Protein 5IU2 (pdb70)

CATH classification: 3.30.200.20 (+1 more: 1.10.510.10)

InterPro domains:
  IPR000719 Protein kinase domain [PF00069] (145-386)
  IPR000719 Protein kinase domain [PS50011] (138-388)
  IPR000719 Protein kinase domain [SM00220] (138-388)
  IPR008271 Serine/threonine-protein kinase, active site [PS00108] (249-261)
  IPR011009 Protein kinase-like domain superfamily [SSF56112] (141-399)
  IPR017424 Mitogen-activated protein (MAP) kinase kinase kinase 8 [PIRSF038171] (1-467)
  IPR050538 Mitogen-activated protein kinase kinase kinase [PTHR48016] (106-413)

B-factor: mean 29.06, std 11.82, range [3.0, 98.4]

GO terms:
  GO:0004709 MAP kinase kinase kinase activity (F, IDA)
  GO:0005737 cytoplasm (C, IDA)
  GO:0050729 positive regulation of inflammatory response (P, IDA)
  GO:0000165 MAPK cascade (P, IDA)
  GO:0004674 protein serine/threonine kinase activity (F, TAS)
  GO:0005829 cytosol (C, TAS)
  GO:0006468 protein phosphorylation (P, TAS)
  GO:0004709 MAP kinase kinase kinase activity (F, TAS)
  GO:0031295 T cell costimulation (P, TAS)
  GO:0005515 protein binding (F, IPI)
  GO:0005829 cytosol (C, IDA)
  GO:0005737 cytoplasm (C, EXP)

Radius of gyration: 26.66 Å; Cα contacts (8 Å, |Δi|>4): 1290; chains: 2; bounding box: 61×69×61 Å

Secondary structure (DSSP, 8-state):
--SEEE--HHHHHHHHHHHT---SS---EEEEESS--S--BTTB--HHHHEEEEE-----------PPBT--SEEEEEEETTT--EEEEEEEETTT--THHHHHHHH---TTBPPEEEEEEETTEEEEEE---TT-BHHHHHHHH-SPPHHHHHHHHHHHHHHHHHHHHTTEE-----GGGEEE-SS-EEE---TT-EE-SSSSB--SS--B-GGG--HHHHHTS-B-THHHHHHHHHHHHHHHHSS-TTTTTS---SS--HHHHHHHH-S-TTSS-SSS-HHHHHHHHHHT-SSGGGSPPHHHHHT-TTT-/--SEEE--HHHHHHHHHHHT----SS---EEEEESS--S--BTTB--HHHHEEEEE-----------PPBT--SEEEEEEETTT--EEEEEEEETTT--THHHHHHHH---TTBPPEEEEEEETTEEEEEE---TT-BHHHHHHHH-SPPHHHHHHHHHHHHHHHHHHHHTTEE-----GGGEEE-SS-EEE---TT-EE-SSSSB--SS--B-GGG--HHHHHTS-B-THHHHHHHHHHHHHHHHSS-TTTTTS---SS--HHHHHHHH-S-TTSS-SSS-HHHHHHHHHHT-SSGGGSPPHHHHHTSTT--

Nearest PDB structures (foldseek):
  5iu2-assembly2_B  TM=1.003E+00  e=4.255E-67  Homo sapiens
  5iu2-assembly1_A  TM=1.003E+00  e=1.044E-65  Homo sapiens
  4y85-assembly1_A  TM=9.282E-01  e=1.048E-53  Homo sapiens
  4y85-assembly2_B  TM=9.295E-01  e=1.669E-53  Homo sapiens
  4y85-assembly3_C  TM=9.315E-01  e=2.425E-52  Homo sapiens

Foldseek 3Di:
DQAEDEDALVQQLVVLAVLLVDAPDAWGKDWYFPAPQADDDPNGRCCVVFKDKAFDDDDADDVQDFDWPPDDFGWIWIAGNPVRDIWIKGKHFSNRGHSQQCVCQRPQDDPQAKHFGIWMGTHGIIITTIHDAPAAFQLNVCRPVNADDLVRLLQQLLSVLVVLLSCVVQQKAQQEDARNQWGHHPRGIHGHDSRVMDHDPDPWDQDPDQTYGLLLFALVSLVSPTDGNLRVLSSSLQNSLCRRHVHGQPCPVQPDDPDDDSNVCNNVDPPSLVSHDPPDDPQSSVLSNLSRDNDSVSRDHSVVSSVGPSSD/DQAEDEDALVQQLVVLAVLLVDDAPDAWGKDWYFPADQADDDPPGRCCVVFKDKAFDDDDQDPLQDFDWPPDDFGWIWIAGNPVRDIWIKGKHFSNRGHSQQCVCQRPQDDPQAKHWGIWMGTRGIIITTIHDAPAAFQLNVCRPVNADDLVRLLQQLLSVLVVLLSCVVQQKAQQEDARNQWGHHPRGIHGHDSRVMDHDPDPWDQDPDQTYGLLLFALVSLVSPTDGSLRVLSSSLQNSLCRRHVHGQPCPVQPDDPDDDSNVCNNVDPPSLVSRDPPDDPQSSVLSCLSRDRPSVSRDGSVVSSVGPSSD

Sequence (625 aa):
LSSVRYGTVEDLLAFANHISNFYGQRPQESGILLNMVITPQNGRYQIDSDVLLIPWKLTYRNGSDFIPRGAFGKVYLAQDIKTKKRMACKLIPVDQFKPSDVEIQACFRHENIAELYGAVLWGETVHLFMEAGEGGSVLEKLESCGPMREFEIIWVTKHVLKGLDFLHSKKVIHHDIKPSNIVFMSTKAVLVDFGLSVQMTEDVYFPKDLRGTEIYMSPEVILCRGHSTKADIYSLGATLIHMQTGTPPWVKRYPRSAYPSYLYIIHKQAPPLEDIADDCSPGMRELIEASLERNPNHRPRAADLLKHEALNLSSVRYGTVEDLLAFANHISNHFYGQRPQESGILLNMVITPQNGRYQIDSDVLLIPWKLTYRNGSDFIPRGAFGKVYLAQDIKTKKRMACKLIPVDQFKPSDVEIQACFRHENIAELYGAVLWGETVHLFMEAGEGGSVLEKLESCGPMREFEIIWVTKHVLKGLDFLHSKKVIHHDIKPSNIVFMSTKAVLVDFGLSVQMTEDVYFPKDLRGTEIYMSPEVILCRGHSTKADIYSLGATLIHMQTTGTPPWVKRYPRSAYPSYLYIIHKQAPPLEDIADDCSPGMRELIEASLERNPNHRPRAADLLKHEALN

Solvent-accessible surface area: 26805 Å² total; per-residue (Å²): 117,98,50,8,46,119,5,80,52,73,63,1,42,66,18,1,46,129,24,61,158,140,44,10,70,65,35,65,9,9,1,24,0,28,40,139,10,5,41,70,86,153,78,109,30,46,0,60,70,27,3,82,10,80,72,82,175,43,107,109,170,75,46,8,34,25,158,33,43,58,57,64,44,44,72,43,24,0,22,0,73,69,93,132,86,148,0,17,1,29,20,1,37,40,75,93,4,42,31,67,13,1,70,8,3,6,62,28,100,45,124,4,1,1,44,2,17,0,1,0,25,24,33,28,38,0,2,2,0,20,29,25,10,152,46,19,5,0,5,60,67,4,11,85,91,23,81,10,169,51,136,40,2,33,98,0,0,81,20,1,1,90,0,0,52,35,0,32,82,94,63,0,0,0,25,6,2,23,0,22,9,0,18,25,32,87,110,50,1,1,0,29,44,6,22,22,7,38,94,23,146,112,139,65,53,123,22,116,58,9,28,0,5,30,0,12,7,1,6,17,11,0,74,34,98,14,9,26,22,36,6,2,0,0,14,3,0,0,0,2,0,0,0,21,33,8,20,4,2,0,12,155,80,69,107,109,71,35,24,68,32,9,15,81,20,0,50,64,72,6,31,0,77,109,22,10,21,104,107,26,44,116,24,0,87,106,2,0,71,28,2,0,70,103,61,32,122,135,5,30,144,2,47,59,4,47,86,37,87,19,4,130,118,98,51,8,45,121,6,82,53,74,65,1,34,63,18,1,84,131,22,66,105,92,92,30,10,70,64,34,64,9,9,1,26,0,28,39,138,16,4,39,68,87,153,78,106,31,47,0,60,68,26,3,81,10,80,93,86,90,43,106,111,172,76,38,7,29,26,91,42,43,52,57,62,45,45,74,44,24,0,22,0,76,70,93,132,86,145,0,18,0,28,20,1,36,15,85,93,4,42,21,66,13,1,71,8,10,12,62,26,82,56,126,4,8,2,72,2,17,0,1,0,25,23,33,27,37,0,2,2,0,22,33,25,10,154,47,19,5,0,4,62,68,5,11,82,92,22,81,10,171,52,135,39,3,32,96,0,0,76,21,1,0,89,0,0,53,35,0,31,84,96,63,0,0,0,26,5,2,22,1,22,8,0,17,25,31,88,110,50,1,1,0,30,47,6,22,11,7,39,91,21,143,115,140,66,50,122,23,107,74,8,55,1,5,32,0,12,8,1,4,20,11,0,87,40,80,14,10,28,23,43,5,2,1,0,14,2,0,0,0,2,0,0,0,20,34,6,22,3,0,0,17,147,77,70,107,120,70,37,25,68,33,8,15,79,20,0,53,67,70,11,31,0,79,113,22,8,22,106,106,25,44,119,27,0,85,42,3,0,72,28,2,0,67,85,61,35,121,126,3,31,144,2,31,50,4,55,172,50,88,14,10,112

Organism: Homo sapiens (NCBI:txid9606)

Structure (mmCIF, N/CA/C/O backbone):
data_5IU2
#
_entry.id   5IU2
#
_cell.length_a   65.480
_cell.length_b   87.430
_cell.length_c   125.120
_cell.angle_alpha   90.00
_cell.angle_beta   90.00
_cell.angle_gamma   90.00
#
_symmetry.space_group_name_H-M   'P 2 21 21'
#
loop_
_entity.id
_entity.type
_entity.pdbx_description
1 polymer 'Mitogen-activated protein kinase kinase kinase 8'
2 non-polymer N-[2-(morpholin-4-yl)ethyl]-6-(8-phenyl-1H-imidazo[4,5-c][1,7]naphthyridin-1-yl)-1,3-benzothiazol-2-amine
3 water water
#
loop_
_atom_site.group_PDB
_atom_site.id
_atom_site.type_symbol
_atom_site.label_atom_id
_atom_site.label_alt_id
_atom_site.label_comp_id
_atom_site.label_asym_id
_atom_site.label_entity_id
_atom_site.label_seq_id
_atom_site.pdbx_PDB_ins_code
_atom_site.Cartn_x
_atom_site.Cartn_y
_atom_site.Cartn_z
_atom_site.occupancy
_atom_site.B_iso_or_equiv
_atom_site.auth_seq_id
_atom_site.auth_comp_id
_atom_site.auth_asym_id
_atom_site.auth_atom_id
_atom_site.pdbx_PDB_model_num
ATOM 1 N N . LEU A 1 10 ? -6.566 3.724 -31.049 1.00 52.28 73 LEU A N 1
ATOM 2 C CA . LEU A 1 10 ? -7.790 3.702 -31.845 1.00 52.66 73 LEU A CA 1
ATOM 3 C C . LEU A 1 10 ? -8.403 2.300 -31.909 1.00 56.59 73 LEU A C 1
ATOM 4 O O . LEU A 1 10 ? -9.624 2.161 -31.807 1.00 55.89 73 LEU A O 1
ATOM 6 N N . SER A 1 11 ? -7.549 1.266 -32.081 1.00 53.35 74 SER A N 1
ATOM 7 C CA . SER A 1 11 ? -7.937 -0.150 -32.150 1.00 52.67 74 SER A CA 1
ATOM 8 C C . SER A 1 11 ? -7.399 -0.951 -30.947 1.00 54.25 74 SER A C 1
ATOM 9 O O . SER A 1 11 ? -7.846 -2.076 -30.710 1.00 53.47 74 SER A O 1
ATOM 12 N N . SER A 1 12 ? -6.447 -0.361 -30.193 1.00 49.20 75 SER A N 1
ATOM 13 C CA . SER A 1 12 ? -5.821 -0.946 -29.001 1.00 47.77 75 SER A CA 1
ATOM 14 C C . SER A 1 12 ? -5.402 0.154 -28.020 1.00 49.28 75 SER A C 1
ATOM 15 O O . SER A 1 12 ? -5.289 1.315 -28.420 1.00 49.27 75 SER A O 1
ATOM 18 N N . VAL A 1 13 ? -5.173 -0.206 -26.740 1.00 43.38 76 VAL A N 1
ATOM 19 C CA . VAL A 1 13 ? -4.730 0.753 -25.725 1.00 41.92 76 VAL A CA 1
ATOM 20 C C . VAL A 1 13 ? -3.221 0.903 -25.849 1.00 45.18 76 VAL A C 1
ATOM 21 O O . VAL A 1 13 ? -2.501 -0.092 -25.974 1.00 45.52 76 VAL A O 1
ATOM 25 N N . ARG A 1 14 ? -2.757 2.151 -25.852 1.00 40.99 77 ARG A N 1
ATOM 26 C CA . ARG A 1 14 ? -1.346 2.493 -25.970 1.00 41.10 77 ARG A CA 1
ATOM 27 C C . ARG A 1 14 ? -0.998 3.632 -25.022 1.00 43.53 77 ARG A C 1
ATOM 28 O O . ARG A 1 14 ? -1.889 4.359 -24.576 1.00 42.33 77 ARG A O 1
ATOM 30 N N . TYR A 1 15 ? 0.301 3.792 -24.720 1.00 39.83 78 TYR A N 1
ATOM 31 C CA . TYR A 1 15 ? 0.780 4.906 -23.912 1.00 39.17 78 TYR A CA 1
ATOM 32 C C . TYR A 1 15 ? 0.831 6.125 -24.839 1.00 43.60 78 TYR A C 1
ATOM 33 O O . TYR A 1 15 ? 1.245 6.009 -25.997 1.00 44.11 78 TYR A O 1
ATOM 42 N N . GLY A 1 16 ? 0.417 7.274 -24.322 1.00 39.67 79 GLY A N 1
ATOM 43 C CA . GLY A 1 16 ? 0.415 8.508 -25.090 1.00 40.18 79 GLY A CA 1
ATOM 44 C C . GLY A 1 16 ? 0.551 9.771 -24.273 1.00 43.92 79 GLY A C 1
ATOM 45 O O . GLY A 1 16 ? 0.695 9.727 -23.047 1.00 43.18 79 GLY A O 1
ATOM 46 N N . THR A 1 17 ? 0.495 10.907 -24.975 1.00 40.78 80 THR A N 1
ATOM 47 C CA . THR A 1 17 ? 0.603 12.261 -24.432 1.00 40.62 80 THR A CA 1
ATOM 48 C C . THR A 1 17 ? -0.795 12.832 -24.180 1.00 44.09 80 THR A C 1
ATOM 49 O O . THR A 1 17 ? -1.793 12.203 -24.551 1.00 43.96 80 THR A O 1
ATOM 53 N N . VAL A 1 18 ? -0.866 14.037 -23.575 1.00 39.95 81 VAL A N 1
ATOM 54 C CA . VAL A 1 18 ? -2.117 14.768 -23.319 1.00 38.91 81 VAL A CA 1
ATOM 55 C C . VAL A 1 18 ? -2.799 15.055 -24.684 1.00 42.66 81 VAL A C 1
ATOM 56 O O . VAL A 1 18 ? -4.025 14.988 -24.781 1.00 41.73 81 VAL A O 1
ATOM 60 N N . GLU A 1 19 ? -1.984 15.306 -25.739 1.00 39.63 82 GLU A N 1
ATOM 61 C CA . GLU A 1 19 ? -2.425 15.542 -27.118 1.00 39.85 82 GLU A CA 1
ATOM 62 C C . GLU A 1 19 ? -3.116 14.295 -27.698 1.00 42.90 82 GLU A C 1
ATOM 63 O O . GLU A 1 19 ? -4.170 14.423 -28.323 1.00 41.37 82 GLU A O 1
ATOM 65 N N . ASP A 1 20 ? -2.529 13.094 -27.463 1.00 40.28 83 ASP A N 1
ATOM 66 C CA . ASP A 1 20 ? -3.052 11.793 -27.904 1.00 40.35 83 ASP A CA 1
ATOM 67 C C . ASP A 1 20 ? -4.366 11.468 -27.188 1.00 44.38 83 ASP A C 1
ATOM 68 O O . ASP A 1 20 ? -5.289 10.923 -27.799 1.00 44.43 83 ASP A O 1
ATOM 73 N N . LEU A 1 21 ? -4.428 11.803 -25.884 1.00 40.25 84 LEU A N 1
ATOM 74 C CA . LEU A 1 21 ? -5.567 11.609 -24.989 1.00 38.90 84 LEU A CA 1
ATOM 75 C C . LEU A 1 21 ? -6.757 12.451 -25.458 1.00 41.57 84 LEU A C 1
ATOM 76 O O . LEU A 1 21 ? -7.859 11.915 -25.602 1.00 40.92 84 LEU A O 1
ATOM 81 N N . LEU A 1 22 ? -6.523 13.755 -25.724 1.00 37.73 85 LEU A N 1
ATOM 82 C CA . LEU A 1 22 ? -7.548 14.705 -26.174 1.00 37.27 85 LEU A CA 1
ATOM 83 C C . LEU A 1 22 ? -8.085 14.402 -27.572 1.00 40.57 85 LEU A C 1
ATOM 84 O O . LEU A 1 22 ? -9.266 14.636 -27.829 1.00 39.63 85 LEU A O 1
ATOM 89 N N . ALA A 1 23 ? -7.229 13.859 -28.461 1.00 37.87 86 ALA A N 1
ATOM 90 C CA . ALA A 1 23 ? -7.598 13.479 -29.830 1.00 38.41 86 ALA A CA 1
ATOM 91 C C . ALA A 1 23 ? -8.543 12.275 -29.812 1.00 41.04 86 ALA A C 1
ATOM 92 O O . ALA A 1 23 ? -9.444 12.201 -30.651 1.00 40.90 86 ALA A O 1
ATOM 94 N N . PHE A 1 24 ? -8.346 11.352 -28.836 1.00 36.00 87 PHE A N 1
ATOM 95 C CA . PHE A 1 24 ? -9.177 10.168 -28.632 1.00 34.87 87 PHE A CA 1
ATOM 96 C C . PHE A 1 24 ? -10.551 10.587 -28.100 1.00 38.39 87 PHE A C 1
ATOM 97 O O . PHE A 1 24 ? -11.561 10.131 -28.631 1.00 38.04 87 PHE A O 1
ATOM 105 N N . ALA A 1 25 ? -10.587 11.483 -27.086 1.00 35.18 88 ALA A N 1
ATOM 106 C CA . ALA A 1 25 ? -11.822 12.008 -26.487 1.00 35.13 88 ALA A CA 1
ATOM 107 C C . ALA A 1 25 ? -12.734 12.673 -27.523 1.00 42.11 88 ALA A C 1
ATOM 108 O O . ALA A 1 25 ? -13.951 12.484 -27.472 1.00 41.80 88 ALA A O 1
ATOM 110 N N . ASN A 1 26 ? -12.135 13.422 -28.474 1.00 41.33 89 ASN A N 1
ATOM 111 C CA . ASN A 1 26 ? -12.838 14.107 -29.560 1.00 42.86 89 ASN A CA 1
ATOM 112 C C . ASN A 1 26 ? -13.412 13.115 -30.579 1.00 48.90 89 ASN A C 1
ATOM 113 O O . ASN A 1 26 ? -14.520 13.331 -31.072 1.00 48.41 89 ASN A O 1
ATOM 115 N N . HIS A 1 27 ? -12.669 12.029 -30.879 1.00 47.29 90 HIS A N 1
ATOM 116 C CA . HIS A 1 27 ? -13.086 10.977 -31.813 1.00 48.52 90 HIS A CA 1
ATOM 117 C C . HIS A 1 27 ? -14.306 10.203 -31.290 1.00 53.50 90 HIS A C 1
ATOM 118 O O . HIS A 1 27 ? -15.192 9.869 -32.080 1.00 53.54 90 HIS A O 1
ATOM 125 N N . ILE A 1 28 ? -14.339 9.915 -29.968 1.00 50.38 91 ILE A N 1
ATOM 126 C CA . ILE A 1 28 ? -15.424 9.189 -29.290 1.00 50.14 91 ILE A CA 1
ATOM 127 C C . ILE A 1 28 ? -16.741 9.981 -29.355 1.00 55.01 91 ILE A C 1
ATOM 128 O O . ILE A 1 28 ? -17.801 9.389 -29.573 1.00 54.66 91 ILE A O 1
ATOM 133 N N . SER A 1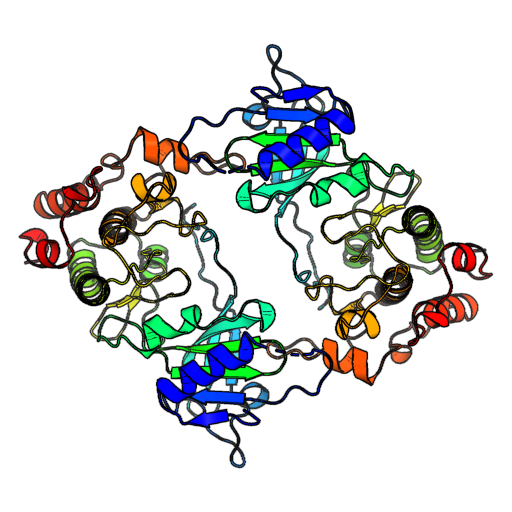 29 ? -16.661 11.317 -29.222 1.00 52.46 92 SER A N 1
ATOM 134 C CA . SER A 1 29 ? -17.817 12.214 -29.299 1.00 53.00 92 SER A CA 1
ATOM 135 C C . SER A 1 29 ? -18.326 12.404 -30.752 1.00 58.80 92 SER A C 1
ATOM 136 O O . SER A 1 29 ? -19.389 12.996 -30.955 1.00 58.99 92 SER A O 1
ATOM 139 N N . ASN A 1 30 ? -17.572 11.887 -31.751 1.00 55.93 93 ASN A N 1
ATOM 140 C CA . ASN A 1 30 ? -17.898 11.955 -33.179 1.00 76.02 93 ASN A CA 1
ATOM 141 C C . ASN A 1 30 ? -18.150 10.557 -33.759 1.00 77.16 93 ASN A C 1
ATOM 142 O O . ASN A 1 30 ? -18.934 9.779 -33.221 1.00 27.14 93 ASN A O 1
ATOM 147 N N . PHE A 1 35 ? -21.770 2.688 -32.130 1.00 42.55 98 PHE A N 1
ATOM 148 C CA . PHE A 1 35 ? -22.187 1.427 -32.744 1.00 42.70 98 PHE A CA 1
ATOM 149 C C . PHE A 1 35 ? -22.095 0.260 -31.756 1.00 45.43 98 PHE A C 1
ATOM 150 O O . PHE A 1 35 ? -21.010 -0.277 -31.514 1.00 44.81 98 PHE A O 1
ATOM 152 N N . TYR A 1 36 ? -23.246 -0.105 -31.165 1.00 41.32 99 TYR A N 1
ATOM 153 C CA . TYR A 1 36 ? -23.379 -1.195 -30.188 1.00 40.12 99 TYR A CA 1
ATOM 154 C C . TYR A 1 36 ? -23.654 -2.504 -30.930 1.00 44.38 99 TYR A C 1
ATOM 155 O O . TYR A 1 36 ? -24.209 -2.481 -32.034 1.00 44.78 99 TYR A O 1
ATOM 164 N N . GLY A 1 37 ? -23.280 -3.623 -30.318 1.00 40.33 100 GLY A N 1
ATOM 165 C CA . GLY A 1 37 ? -23.473 -4.947 -30.901 1.00 40.91 100 GLY A CA 1
ATOM 166 C C . GLY A 1 37 ? -22.231 -5.526 -31.548 1.00 45.95 100 GLY A C 1
ATOM 167 O O . GLY A 1 37 ? -22.291 -6.602 -32.148 1.00 46.01 100 GLY A O 1
ATOM 168 N N . GLN A 1 38 ? -21.098 -4.803 -31.434 1.00 43.28 101 GLN A N 1
ATOM 169 C CA . GLN A 1 38 ? -19.784 -5.205 -31.951 1.00 43.72 101 GLN A CA 1
ATOM 170 C C . GLN A 1 38 ? -18.920 -5.730 -30.798 1.00 47.05 101 GLN A C 1
ATOM 171 O O . GLN A 1 38 ? -19.066 -5.243 -29.674 1.00 46.64 101 GLN A O 1
ATOM 173 N N . ARG A 1 39 ? -18.037 -6.726 -31.070 1.00 42.78 102 ARG A N 1
ATOM 174 C CA . ARG A 1 39 ? -17.143 -7.353 -30.083 1.00 41.63 102 ARG A CA 1
ATOM 175 C C . ARG A 1 39 ? -16.393 -6.314 -29.237 1.00 43.50 102 ARG A C 1
ATOM 176 O O . ARG A 1 39 ? -15.793 -5.396 -29.803 1.00 42.89 102 ARG A O 1
ATOM 178 N N . PRO A 1 40 ? -16.473 -6.389 -27.889 1.00 38.28 103 PRO A N 1
ATOM 179 C CA . PRO A 1 40 ? -15.830 -5.356 -27.066 1.00 37.22 103 PRO A CA 1
ATOM 180 C C . PRO A 1 40 ? -14.311 -5.449 -27.039 1.00 39.86 103 PRO A C 1
ATOM 181 O O . PRO A 1 40 ? -13.731 -6.346 -26.427 1.00 39.19 103 PRO A O 1
ATOM 185 N N . GLN A 1 41 ? -13.676 -4.518 -27.743 1.00 36.57 104 GLN A N 1
ATOM 186 C CA . GLN A 1 41 ? -12.224 -4.413 -27.841 1.00 36.19 104 GLN A CA 1
ATOM 187 C C . GLN A 1 41 ? -11.760 -3.172 -27.097 1.00 37.82 104 GLN A C 1
ATOM 188 O O . GLN A 1 41 ? -12.488 -2.175 -27.030 1.00 37.33 104 GLN A O 1
ATOM 190 N N . GLU A 1 42 ? -10.554 -3.238 -26.529 1.00 32.84 105 GLU A N 1
ATOM 191 C CA . GLU A 1 42 ? -9.971 -2.114 -25.812 1.00 31.77 105 GLU A CA 1
ATOM 192 C C . GLU A 1 42 ? -9.376 -1.099 -26.795 1.00 35.41 105 GLU A C 1
ATOM 193 O O . GLU A 1 42 ? -8.940 -1.482 -27.883 1.00 35.39 105 GLU A O 1
ATOM 199 N N . SER A 1 43 ? -9.424 0.194 -26.423 1.00 31.35 106 SER A N 1
ATOM 200 C CA . SER A 1 43 ? -8.894 1.348 -27.166 1.00 31.23 106 SER A CA 1
ATOM 201 C C . SER A 1 43 ? -8.784 2.533 -26.207 1.00 33.43 106 SER A C 1
ATOM 202 O O . SER A 1 43 ? -9.612 2.671 -25.310 1.00 31.25 106 SER A O 1
ATOM 205 N N . GLY A 1 44 ? -7.754 3.355 -26.384 1.00 30.78 107 GLY A N 1
ATOM 206 C CA . GLY A 1 44 ? -7.532 4.516 -25.530 1.00 29.98 107 GLY A CA 1
ATOM 207 C C . GLY A 1 44 ? -6.085 4.885 -25.302 1.00 33.32 107 GLY A C 1
ATOM 208 O O . GLY A 1 44 ? -5.178 4.242 -25.836 1.00 32.94 107 GLY A O 1
ATOM 209 N N . ILE A 1 45 ? -5.871 5.939 -24.500 1.00 29.82 108 ILE A N 1
ATOM 210 C CA . ILE A 1 45 ? -4.547 6.473 -24.182 1.00 29.81 108 ILE A CA 1
ATOM 211 C C . ILE A 1 45 ? -4.298 6.490 -22.673 1.00 33.64 108 ILE A C 1
ATOM 212 O O . ILE A 1 45 ? -5.158 6.937 -21.908 1.00 32.59 108 ILE A O 1
ATOM 217 N N . LEU A 1 46 ? -3.111 6.012 -22.258 1.00 30.08 109 LEU A N 1
ATOM 218 C CA . LEU A 1 46 ? -2.685 6.028 -20.865 1.00 29.34 109 LEU A CA 1
ATOM 219 C C . LEU A 1 46 ? -1.574 7.062 -20.702 1.00 33.77 109 LEU A C 1
ATOM 220 O O . LEU A 1 46 ? -0.561 6.993 -21.402 1.00 34.89 109 LEU A O 1
ATOM 225 N N . LEU A 1 47 ? -1.788 8.052 -19.821 1.00 28.70 110 LEU A N 1
ATOM 226 C CA . LEU A 1 47 ? -0.811 9.107 -19.524 1.00 28.09 110 LEU A CA 1
ATOM 227 C C . LEU A 1 47 ? 0.255 8.573 -18.561 1.00 32.42 110 LEU A C 1
ATOM 228 O O . LEU A 1 47 ? 1.384 9.066 -18.557 1.00 32.48 110 LEU A O 1
ATOM 233 N N . ASN A 1 48 ? -0.119 7.568 -17.739 1.00 28.77 111 ASN A N 1
ATOM 234 C CA . ASN A 1 48 ? 0.730 6.901 -16.753 1.00 28.52 111 ASN A CA 1
ATOM 235 C C . ASN A 1 48 ? 0.611 5.382 -16.920 1.00 32.70 111 ASN A C 1
ATOM 236 O O . ASN A 1 48 ? -0.501 4.877 -17.121 1.00 32.33 111 ASN A O 1
ATOM 241 N N . MET A 1 49 ? 1.740 4.651 -16.813 1.00 29.27 112 MET A N 1
ATOM 242 C CA . MET A 1 49 ? 1.746 3.191 -16.949 1.00 28.93 112 MET A CA 1
ATOM 243 C C . MET A 1 49 ? 1.329 2.541 -15.631 1.00 31.15 112 MET A C 1
ATOM 244 O O . MET A 1 49 ? 2.160 2.158 -14.801 1.00 30.72 112 MET A O 1
ATOM 249 N N . VAL A 1 50 ? 0.003 2.482 -15.441 1.00 25.98 113 VAL A N 1
ATOM 250 C CA . VAL A 1 50 ? -0.692 2.020 -14.239 1.00 24.41 113 VAL A CA 1
ATOM 251 C C . VAL A 1 50 ? -1.368 0.643 -14.385 1.00 25.28 113 VAL A C 1
ATOM 252 O O . VAL A 1 50 ? -1.748 0.051 -13.374 1.00 24.62 113 VAL A O 1
ATOM 256 N N . ILE A 1 51 ? -1.531 0.155 -15.627 1.00 20.29 114 ILE A N 1
ATOM 257 C CA . ILE A 1 51 ? -2.132 -1.144 -15.941 1.00 19.67 114 ILE A CA 1
ATOM 258 C C . ILE A 1 51 ? -1.052 -2.046 -16.554 1.00 25.42 114 ILE A C 1
ATOM 259 O O . ILE A 1 51 ? -0.423 -1.670 -17.551 1.00 26.24 114 ILE A O 1
ATOM 264 N N . THR A 1 52 ? -0.826 -3.219 -15.931 1.00 21.59 115 THR A N 1
ATOM 265 C CA . THR A 1 52 ? 0.160 -4.209 -16.369 1.00 21.94 115 THR A CA 1
ATOM 266 C C . THR A 1 52 ? -0.274 -4.830 -17.712 1.00 27.62 115 THR A C 1
ATOM 267 O O . THR A 1 52 ? -1.351 -5.427 -17.770 1.00 28.16 115 THR A O 1
ATOM 271 N N . PRO A 1 53 ? 0.530 -4.721 -18.794 1.00 24.47 116 PRO A N 1
ATOM 272 C CA . PRO A 1 53 ? 0.114 -5.336 -20.063 1.00 24.46 116 PRO A CA 1
ATOM 273 C C . PRO A 1 53 ? 0.268 -6.862 -20.090 1.00 28.93 116 PRO A C 1
ATOM 274 O O . PRO A 1 53 ? 1.131 -7.409 -19.407 1.00 28.32 116 PRO A O 1
ATOM 278 N N . GLN A 1 54 ? -0.582 -7.538 -20.878 1.00 26.30 117 GLN A N 1
ATOM 279 C CA . GLN A 1 54 ? -0.575 -8.989 -21.076 1.00 26.85 117 GLN A CA 1
ATOM 280 C C . GLN A 1 54 ? -0.595 -9.250 -22.580 1.00 32.13 117 GLN A C 1
ATOM 281 O O . GLN A 1 54 ? -1.534 -8.828 -23.263 1.00 31.96 117 GLN A O 1
ATOM 287 N N . ASN A 1 55 ? 0.469 -9.905 -23.099 1.00 29.41 118 ASN A N 1
ATOM 288 C CA . ASN A 1 55 ? 0.678 -10.235 -24.520 1.00 29.50 118 ASN A CA 1
ATOM 289 C C . ASN A 1 55 ? 0.602 -8.994 -25.421 1.00 32.49 118 ASN A C 1
ATOM 290 O O . ASN A 1 55 ? -0.027 -9.025 -26.482 1.00 32.48 118 ASN A O 1
ATOM 295 N N . GLY A 1 56 ? 1.242 -7.913 -24.966 1.00 28.61 119 GLY A N 1
ATOM 296 C CA . GLY A 1 56 ? 1.316 -6.631 -25.666 1.00 28.49 119 GLY A CA 1
ATOM 297 C C . GLY A 1 56 ? 0.005 -5.882 -25.788 1.00 31.16 119 GLY A C 1
ATOM 298 O O . GLY A 1 56 ? -0.170 -5.098 -26.721 1.00 30.91 119 GLY A O 1
ATOM 299 N N . ARG A 1 57 ? -0.924 -6.126 -24.851 1.00 27.21 120 ARG A N 1
ATOM 300 C CA . ARG A 1 57 ? -2.257 -5.520 -24.803 1.00 26.36 120 ARG A CA 1
ATOM 301 C C . ARG A 1 57 ? -2.576 -5.100 -23.376 1.00 29.32 120 ARG A C 1
ATOM 302 O O . ARG A 1 57 ? -2.025 -5.677 -22.444 1.00 29.63 120 ARG A O 1
ATOM 310 N N . TYR A 1 58 ? -3.500 -4.144 -23.196 1.00 24.87 121 TYR A N 1
ATOM 311 C CA . TYR A 1 58 ? -3.964 -3.725 -21.871 1.00 23.76 121 TYR A CA 1
ATOM 312 C C . TYR A 1 58 ? -5.415 -4.187 -21.725 1.00 28.33 121 TYR A C 1
ATOM 313 O O . TYR A 1 58 ? -6.345 -3.462 -22.086 1.00 28.21 121 TYR A O 1
ATOM 322 N N . GLN A 1 59 ? -5.597 -5.431 -21.259 1.00 24.91 122 GLN A N 1
ATOM 323 C CA . GLN A 1 59 ? -6.917 -6.049 -21.101 1.00 24.12 122 GLN A CA 1
ATOM 324 C C . GLN A 1 59 ? -7.502 -5.783 -19.706 1.00 25.20 122 GLN A C 1
ATOM 325 O O . GLN A 1 59 ? -7.400 -6.634 -18.817 1.00 24.91 122 GLN A O 1
ATOM 331 N N . ILE A 1 60 ? -8.116 -4.592 -19.523 1.00 19.49 123 ILE A N 1
ATOM 332 C CA . ILE A 1 60 ? -8.716 -4.154 -18.251 1.00 17.91 123 ILE A CA 1
ATOM 333 C C . ILE A 1 60 ? -9.827 -5.099 -17.771 1.00 20.67 123 ILE A C 1
ATOM 334 O O . ILE A 1 60 ? -9.984 -5.276 -16.563 1.00 19.52 123 ILE A O 1
ATOM 339 N N . ASP A 1 61 ? -10.562 -5.732 -18.708 1.00 17.21 124 ASP A N 1
ATOM 340 C CA . ASP A 1 61 ? -11.647 -6.669 -18.387 1.00 16.74 124 ASP A CA 1
ATOM 341 C C . ASP A 1 61 ? -11.163 -7.948 -17.699 1.00 21.14 124 ASP A C 1
ATOM 342 O O . ASP A 1 61 ? -11.931 -8.568 -16.968 1.00 20.62 124 ASP A O 1
ATOM 347 N N . SER A 1 62 ? -9.903 -8.346 -17.945 1.00 18.74 125 SER A N 1
ATOM 348 C CA . SER A 1 62 ? -9.299 -9.551 -17.378 1.00 18.71 125 SER A CA 1
ATOM 349 C C . SER A 1 62 ? -8.255 -9.248 -16.305 1.00 23.53 125 SER A C 1
ATOM 350 O O . SER A 1 62 ? -8.106 -10.033 -15.362 1.00 23.57 125 SER A O 1
ATOM 352 N N . ASP A 1 63 ? -7.533 -8.118 -16.448 1.00 20.43 126 ASP A N 1
ATOM 353 C CA . ASP A 1 63 ? -6.428 -7.724 -15.567 1.00 20.77 126 ASP A CA 1
ATOM 354 C C . ASP A 1 63 ? -6.724 -6.586 -14.566 1.00 24.34 126 ASP A C 1
ATOM 355 O O . ASP A 1 63 ? -5.918 -6.380 -13.653 1.00 24.14 126 ASP A O 1
ATOM 360 N N . VAL A 1 64 ? -7.850 -5.856 -14.713 1.00 20.21 127 VAL A N 1
ATOM 361 C CA . VAL A 1 64 ? -8.184 -4.775 -13.779 1.00 19.57 127 VAL A CA 1
ATOM 362 C C . VAL A 1 64 ? -9.429 -5.130 -12.965 1.00 23.45 127 VAL A C 1
ATOM 363 O O . VAL A 1 64 ? -10.493 -5.365 -13.536 1.00 22.88 127 VAL A O 1
ATOM 367 N N . LEU A 1 65 ? -9.271 -5.190 -11.629 1.00 20.38 128 LEU A N 1
ATOM 368 C CA . LEU A 1 65 ? -10.347 -5.457 -10.681 1.00 20.28 128 LEU A CA 1
ATOM 369 C C . LEU A 1 65 ? -11.109 -4.159 -10.519 1.00 24.38 128 LEU A C 1
ATOM 370 O O . LEU A 1 65 ? -10.535 -3.147 -10.108 1.00 24.04 128 LEU A O 1
ATOM 375 N N . LEU A 1 66 ? -12.396 -4.182 -10.883 1.00 21.20 129 LEU A N 1
ATOM 376 C CA . LEU A 1 66 ? -13.267 -3.018 -10.835 1.00 20.29 129 LEU A CA 1
ATOM 377 C C . LEU A 1 66 ? -14.448 -3.284 -9.909 1.00 24.43 129 LEU A C 1
ATOM 378 O O . LEU A 1 66 ? -15.231 -4.201 -10.156 1.00 24.32 129 LEU A O 1
ATOM 383 N N . ILE A 1 67 ? -14.547 -2.506 -8.817 1.00 21.00 130 ILE A N 1
ATOM 384 C CA . ILE A 1 67 ? -15.633 -2.613 -7.832 1.00 20.60 130 ILE A CA 1
ATOM 385 C C . ILE A 1 67 ? -16.272 -1.240 -7.542 1.00 23.89 130 ILE A C 1
ATOM 386 O O . ILE A 1 67 ? -15.536 -0.256 -7.466 1.00 23.02 130 ILE A O 1
ATOM 391 N N . PRO A 1 68 ? -17.620 -1.135 -7.386 1.00 19.79 131 PRO A N 1
ATOM 392 C CA . PRO A 1 68 ? -18.227 0.176 -7.089 1.00 18.63 131 PRO A CA 1
ATOM 393 C C . PRO A 1 68 ? -17.707 0.784 -5.789 1.00 21.15 131 PRO A C 1
ATOM 394 O O . PRO A 1 68 ? -17.530 0.076 -4.802 1.00 21.99 131 PRO A O 1
ATOM 398 N N . TRP A 1 69 ? -17.420 2.085 -5.813 1.00 16.26 132 TRP A N 1
ATOM 399 C CA . TRP A 1 69 ? -16.914 2.819 -4.663 1.00 15.55 132 TRP A CA 1
ATOM 400 C C . TRP A 1 69 ? -18.043 3.655 -4.074 1.00 22.51 132 TRP A C 1
ATOM 401 O O . TRP A 1 69 ? -18.406 4.693 -4.618 1.00 21.69 132 TRP A O 1
ATOM 412 N N . LYS A 1 70 ? -18.624 3.173 -2.980 1.00 22.81 133 LYS A N 1
ATOM 413 C CA . LYS A 1 70 ? -19.717 3.862 -2.300 1.00 24.01 133 LYS A CA 1
ATOM 414 C C . LYS A 1 70 ? -19.251 4.324 -0.917 1.00 30.32 133 LYS A C 1
ATOM 415 O O . LYS A 1 70 ? -18.465 3.632 -0.258 1.00 30.76 133 LYS A O 1
ATOM 421 N N . LEU A 1 71 ? -19.693 5.523 -0.509 1.00 27.68 134 LEU A N 1
ATOM 422 C CA . LEU A 1 71 ? -19.366 6.111 0.789 1.00 27.88 134 LEU A CA 1
ATOM 423 C C . LEU A 1 71 ? -20.532 5.866 1.746 1.00 33.89 134 LEU A C 1
ATOM 424 O O . LEU A 1 71 ? -21.689 6.102 1.381 1.00 33.71 134 LEU A O 1
ATOM 429 N N . THR A 1 72 ? -20.230 5.403 2.969 1.00 31.66 135 THR A N 1
ATOM 430 C CA . THR A 1 72 ? -21.253 5.170 3.980 1.00 32.10 135 THR A CA 1
ATOM 431 C C . THR A 1 72 ? -21.553 6.494 4.680 1.00 36.72 135 THR A C 1
ATOM 432 O O . THR A 1 72 ? -20.697 7.050 5.377 1.00 36.85 135 THR A O 1
ATOM 436 N N . TYR A 1 73 ? -22.755 7.021 4.426 1.00 32.97 136 TYR A N 1
ATOM 437 C CA . TYR A 1 73 ? -23.225 8.266 5.016 1.00 32.55 136 TYR A CA 1
ATOM 438 C C . TYR A 1 73 ? -24.037 7.882 6.237 1.00 34.91 136 TYR A C 1
ATOM 439 O O . TYR A 1 73 ? -24.962 7.079 6.108 1.00 35.28 136 TYR A O 1
ATOM 448 N N . ARG A 1 74 ? -23.687 8.414 7.420 1.00 29.75 137 ARG A N 1
ATOM 449 C CA . ARG A 1 74 ? -24.434 8.121 8.644 1.00 29.58 137 ARG A CA 1
ATOM 450 C C . ARG A 1 74 ? -25.139 9.361 9.229 1.00 32.78 137 ARG A C 1
ATOM 451 O O . ARG A 1 74 ? -26.104 9.202 9.985 1.00 34.21 137 ARG A O 1
ATOM 459 N N . ASN A 1 75 ? -24.713 10.572 8.840 1.00 26.92 138 ASN A N 1
ATOM 460 C CA . ASN A 1 75 ? -25.354 11.812 9.278 1.00 38.00 138 ASN A CA 1
ATOM 461 C C . ASN A 1 75 ? -26.382 12.309 8.251 1.00 67.58 138 ASN A C 1
ATOM 462 O O . ASN A 1 75 ? -26.272 12.037 7.054 1.00 27.02 138 ASN A O 1
ATOM 467 N N . GLY A 1 77 ? -28.810 14.264 7.599 1.00 49.60 140 GLY A N 1
ATOM 468 C CA . GLY A 1 77 ? -28.864 13.988 6.169 1.00 49.04 140 GLY A CA 1
ATOM 469 C C . GLY A 1 77 ? -27.813 14.741 5.379 1.00 52.77 140 GLY A C 1
ATOM 470 O O . GLY A 1 77 ? -28.139 15.669 4.635 1.00 52.74 140 GLY A O 1
ATOM 471 N N . SER A 1 78 ? -26.544 14.331 5.528 1.00 48.82 141 SER A N 1
ATOM 472 C CA . SER A 1 78 ? -25.367 14.928 4.879 1.00 47.71 141 SER A CA 1
ATOM 473 C C . SER A 1 78 ? -25.014 14.299 3.506 1.00 49.18 141 SER A C 1
ATOM 474 O O . SER A 1 78 ? -23.859 14.383 3.074 1.00 49.38 141 SER A O 1
ATOM 476 N N . ASP A 1 79 ? -25.996 13.676 2.827 1.00 42.95 142 ASP A N 1
ATOM 477 C CA . ASP A 1 79 ? -25.771 13.022 1.536 1.00 41.27 142 ASP A CA 1
ATOM 478 C C . ASP A 1 79 ? -26.592 13.665 0.419 1.00 42.95 142 ASP A C 1
ATOM 479 O O . ASP A 1 79 ? -27.758 13.318 0.218 1.00 42.84 142 ASP A O 1
ATOM 481 N N . PHE A 1 80 ? -25.978 14.602 -0.310 1.00 37.44 143 PHE A N 1
ATOM 482 C CA . PHE A 1 80 ? -26.660 15.290 -1.392 1.00 36.93 143 PHE A CA 1
ATOM 483 C C . PHE A 1 80 ? -26.117 14.910 -2.767 1.00 38.50 143 PHE A C 1
ATOM 484 O O . PHE A 1 80 ? -24.923 15.066 -3.028 1.00 37.67 143 PHE A O 1
ATOM 492 N N . ILE A 1 81 ? -27.011 14.377 -3.629 1.00 33.76 144 ILE A N 1
ATOM 493 C CA . ILE A 1 81 ? -26.741 13.954 -5.010 1.00 32.73 144 ILE A CA 1
ATOM 494 C C . ILE A 1 81 ? -26.371 15.200 -5.836 1.00 33.87 144 ILE A C 1
ATOM 495 O O . ILE A 1 81 ? -27.146 16.159 -5.828 1.00 32.65 144 ILE A O 1
ATOM 500 N N . PRO A 1 82 ? -25.213 15.229 -6.542 1.00 29.34 145 PRO A N 1
ATOM 501 C CA . PRO A 1 82 ? -24.873 16.429 -7.333 1.00 28.83 145 PRO A CA 1
ATOM 502 C C . PRO A 1 82 ? -25.763 16.614 -8.559 1.00 31.74 145 PRO A C 1
ATOM 503 O O . PRO A 1 82 ? -26.044 15.654 -9.279 1.00 31.31 145 PRO A O 1
ATOM 507 N N . ARG A 1 83 ? -26.235 17.851 -8.764 1.00 27.92 146 ARG A N 1
ATOM 508 C CA . ARG A 1 83 ? -27.089 18.224 -9.890 1.00 27.98 146 ARG A CA 1
ATOM 509 C C . ARG A 1 83 ? -26.262 18.218 -11.172 1.00 31.62 146 ARG A C 1
ATOM 510 O O . ARG A 1 83 ? -25.142 18.739 -11.197 1.00 29.92 146 ARG A O 1
ATOM 518 N N . GLY A 1 84 ? -26.807 17.589 -12.206 1.00 29.33 147 GLY A N 1
ATOM 519 C CA . GLY A 1 84 ? -26.164 17.486 -13.511 1.00 29.44 147 GLY A CA 1
ATOM 520 C C . GLY A 1 84 ? -24.989 16.532 -13.560 1.00 33.23 147 GLY A C 1
ATOM 521 O O . GLY A 1 84 ? -24.210 16.569 -14.517 1.00 33.02 147 GLY A O 1
ATOM 522 N N . ALA A 1 85 ? -24.852 15.673 -12.531 1.00 29.79 148 ALA A N 1
ATOM 523 C CA . ALA A 1 85 ? -23.790 14.675 -12.451 1.00 29.32 148 ALA A CA 1
ATOM 524 C C . ALA A 1 85 ? -24.205 13.420 -13.214 1.00 32.58 148 ALA A C 1
ATOM 525 O O . ALA A 1 85 ? -25.395 13.098 -13.286 1.00 32.48 148 ALA A O 1
ATOM 527 N N . PHE A 1 86 ? -23.219 12.728 -13.790 1.00 27.93 149 PHE A N 1
ATOM 528 C CA . PHE A 1 86 ? -23.407 11.524 -14.593 1.00 27.27 149 PHE A CA 1
ATOM 529 C C . PHE A 1 86 ? -22.264 10.562 -14.324 1.00 29.58 149 PHE A C 1
ATOM 530 O O . PHE A 1 86 ? -21.210 10.983 -13.837 1.00 29.57 149 PHE A O 1
ATOM 538 N N . GLY A 1 87 ? -22.465 9.301 -14.692 1.00 24.28 150 GLY A N 1
ATOM 539 C CA . GLY A 1 87 ? -21.470 8.254 -14.527 1.00 23.31 150 GLY A CA 1
ATOM 540 C C . GLY A 1 87 ? -21.465 7.626 -13.150 1.00 27.29 150 GLY A C 1
ATOM 541 O O . GLY A 1 87 ? -22.394 7.826 -12.361 1.00 27.56 150 GLY A O 1
ATOM 542 N N . LYS A 1 88 ? -20.415 6.842 -12.861 1.00 23.07 151 LYS A N 1
ATOM 543 C CA . LYS A 1 88 ? -20.255 6.140 -11.591 1.00 22.02 151 LYS A CA 1
ATOM 544 C C . LYS A 1 88 ? -18.788 6.077 -11.158 1.00 24.71 151 LYS A C 1
ATOM 545 O O . LYS A 1 88 ? -17.890 5.980 -12.000 1.00 24.14 151 LYS A O 1
ATOM 547 N N . VAL A 1 89 ? -18.560 6.138 -9.831 1.00 20.38 152 VAL A N 1
ATOM 548 C CA . VAL A 1 89 ? -17.234 6.096 -9.204 1.00 19.00 152 VAL A CA 1
ATOM 549 C C . VAL A 1 89 ? -16.940 4.674 -8.757 1.00 21.10 152 VAL A C 1
ATOM 550 O O . VAL A 1 89 ? -17.657 4.117 -7.926 1.00 20.05 152 VAL A O 1
ATOM 554 N N . TYR A 1 90 ? -15.885 4.094 -9.321 1.00 17.00 153 TYR A N 1
ATOM 555 C CA . TYR A 1 90 ? -15.441 2.741 -9.027 1.00 16.16 153 TYR A CA 1
ATOM 556 C C . TYR A 1 90 ? -14.016 2.774 -8.509 1.00 18.52 153 TYR A C 1
ATOM 557 O O . TYR A 1 90 ? -13.261 3.700 -8.817 1.00 17.84 153 TYR A O 1
ATOM 566 N N . LEU A 1 91 ? -13.649 1.767 -7.713 1.00 14.25 154 LEU A N 1
ATOM 567 C CA . LEU A 1 91 ? -12.291 1.601 -7.223 1.00 13.55 154 LEU A CA 1
ATOM 568 C C . LEU A 1 91 ? -11.660 0.578 -8.158 1.00 16.43 154 LEU A C 1
ATOM 569 O O . LEU A 1 91 ? -12.101 -0.573 -8.216 1.00 16.46 154 LEU A O 1
ATOM 574 N N . ALA A 1 92 ? -10.696 1.028 -8.952 1.00 12.81 155 ALA A N 1
ATOM 575 C CA . ALA A 1 92 ? -9.984 0.184 -9.902 1.00 13.29 155 ALA A CA 1
ATOM 576 C C . ALA A 1 92 ? -8.666 -0.268 -9.295 1.00 18.32 155 ALA A C 1
ATOM 577 O O . ALA A 1 92 ? -7.972 0.533 -8.657 1.00 18.50 155 ALA A O 1
ATOM 579 N N . GLN A 1 93 ? -8.317 -1.549 -9.495 1.00 14.65 156 GLN A N 1
ATOM 580 C CA . GLN A 1 93 ? -7.060 -2.098 -9.005 1.00 14.60 156 GLN A CA 1
ATOM 581 C C . GLN A 1 93 ? -6.413 -3.038 -10.020 1.00 19.45 156 GLN A C 1
ATOM 582 O O . GLN A 1 93 ? -7.025 -4.035 -10.413 1.00 19.26 156 GLN A O 1
ATOM 588 N N . ASP A 1 94 ? -5.157 -2.735 -10.412 1.00 15.64 157 ASP A N 1
ATOM 589 C CA . ASP A 1 94 ? -4.380 -3.589 -11.310 1.00 15.05 157 ASP A CA 1
ATOM 590 C C . ASP A 1 94 ? -4.049 -4.846 -10.509 1.00 18.43 157 ASP A C 1
ATOM 591 O O . ASP A 1 94 ? -3.321 -4.762 -9.526 1.00 19.53 157 ASP A O 1
ATOM 596 N N . ILE A 1 95 ? -4.642 -5.982 -10.889 1.00 13.39 158 ILE A N 1
ATOM 597 C CA . ILE A 1 95 ? -4.513 -7.282 -10.210 1.00 13.25 158 ILE A CA 1
ATOM 598 C C . ILE A 1 95 ? -3.029 -7.740 -10.031 1.00 18.48 158 ILE A C 1
ATOM 599 O O . ILE A 1 95 ? -2.695 -8.282 -8.977 1.00 18.29 158 ILE A O 1
ATOM 604 N N . LYS A 1 96 ? -2.157 -7.486 -11.022 1.00 15.63 159 LYS A N 1
ATOM 605 C CA . LYS A 1 96 ? -0.745 -7.889 -10.983 1.00 16.40 159 LYS A CA 1
ATOM 606 C C . LYS A 1 96 ? 0.114 -7.118 -9.955 1.00 21.61 159 LYS A C 1
ATOM 607 O O . LYS A 1 96 ? 0.830 -7.751 -9.185 1.00 20.87 159 LYS A O 1
ATOM 609 N N . THR A 1 97 ? 0.043 -5.770 -9.945 1.00 19.95 160 THR A N 1
ATOM 610 C CA . THR A 1 97 ? 0.819 -4.911 -9.030 1.00 20.50 160 THR A CA 1
ATOM 611 C C . THR A 1 97 ? 0.099 -4.602 -7.708 1.00 25.16 160 THR A C 1
ATOM 612 O O . THR A 1 97 ? 0.750 -4.204 -6.737 1.00 24.59 160 THR A O 1
ATOM 616 N N . LYS A 1 98 ? -1.244 -4.758 -7.691 1.00 22.11 161 LYS A N 1
ATOM 617 C CA . LYS A 1 98 ? -2.156 -4.481 -6.568 1.00 21.94 161 LYS A CA 1
ATOM 618 C C . LYS A 1 98 ? -2.255 -2.966 -6.280 1.00 25.78 161 LYS A C 1
ATOM 619 O O . LYS A 1 98 ? -2.641 -2.571 -5.174 1.00 25.39 161 LYS A O 1
ATOM 625 N N . LYS A 1 99 ? -1.949 -2.126 -7.297 1.00 22.31 162 LYS A N 1
ATOM 626 C CA . LYS A 1 99 ? -1.999 -0.667 -7.190 1.00 22.59 162 LYS A CA 1
ATOM 627 C C . LYS A 1 99 ? -3.437 -0.182 -7.290 1.00 27.22 162 LYS A C 1
ATOM 628 O O . LYS A 1 99 ? -4.148 -0.553 -8.228 1.00 27.37 162 LYS A O 1
ATOM 634 N N . ARG A 1 100 ? -3.860 0.648 -6.320 1.00 23.57 163 ARG A N 1
ATOM 635 C CA . ARG A 1 100 ? -5.218 1.196 -6.243 1.00 22.62 163 ARG A CA 1
ATOM 636 C C . ARG A 1 100 ? -5.338 2.521 -6.975 1.00 27.13 163 ARG A C 1
ATOM 637 O O . ARG A 1 100 ? -4.428 3.354 -6.933 1.00 27.39 163 ARG A O 1
ATOM 645 N N . MET A 1 101 ? -6.480 2.705 -7.649 1.00 23.37 164 MET A N 1
ATOM 646 C CA . MET A 1 101 ? -6.813 3.895 -8.439 1.00 22.38 164 MET A CA 1
ATOM 647 C C . MET A 1 101 ? -8.305 4.161 -8.348 1.00 24.01 164 MET A C 1
ATOM 648 O O . MET A 1 101 ? -9.077 3.256 -8.030 1.00 23.60 164 MET A O 1
ATOM 653 N N . ALA A 1 102 ? -8.718 5.379 -8.698 1.00 19.21 165 ALA A N 1
ATOM 654 C CA . ALA A 1 102 ? -10.133 5.728 -8.780 1.00 18.07 165 ALA A CA 1
ATOM 655 C C . ALA A 1 102 ? -10.501 5.572 -10.255 1.00 22.22 165 ALA A C 1
ATOM 656 O O . ALA A 1 102 ? -9.645 5.755 -11.120 1.00 21.88 165 ALA A O 1
ATOM 658 N N . CYS A 1 103 ? -11.744 5.196 -10.546 1.00 19.46 166 CYS A N 1
ATOM 659 C CA . CYS A 1 103 ? -12.200 5.001 -11.917 1.00 19.38 166 CYS A CA 1
ATOM 660 C C . CYS A 1 103 ? -13.574 5.611 -12.132 1.00 26.43 166 CYS A C 1
ATOM 661 O O . CYS A 1 103 ? -14.555 5.151 -11.538 1.00 27.02 166 CYS A O 1
ATOM 664 N N . LYS A 1 104 ? -13.642 6.660 -12.968 1.00 23.85 167 LYS A N 1
ATOM 665 C CA . LYS A 1 104 ? -14.894 7.320 -13.309 1.00 23.89 167 LYS A CA 1
ATOM 666 C C . LYS A 1 104 ? -15.391 6.639 -14.580 1.00 29.44 167 LYS A C 1
ATOM 667 O O . LYS A 1 104 ? -14.752 6.757 -15.627 1.00 30.24 167 LYS A O 1
ATOM 673 N N . LEU A 1 105 ? -16.489 5.870 -14.468 1.00 25.61 168 LEU A N 1
ATOM 674 C CA . LEU A 1 105 ? -17.085 5.128 -15.583 1.00 25.16 168 LEU A CA 1
ATOM 675 C C . LEU A 1 105 ? -18.178 5.956 -16.253 1.00 29.01 168 LEU A C 1
ATOM 676 O O . LEU A 1 105 ? -19.200 6.225 -15.631 1.00 27.97 168 LEU A O 1
ATOM 681 N N . ILE A 1 106 ? -17.945 6.381 -17.508 1.00 27.13 169 ILE A N 1
ATOM 682 C CA . ILE A 1 106 ? -18.866 7.210 -18.307 1.00 27.76 169 ILE A CA 1
ATOM 683 C C . ILE A 1 106 ? -19.262 6.455 -19.600 1.00 33.26 169 ILE A C 1
ATOM 684 O O . ILE A 1 106 ? -18.369 5.938 -20.271 1.00 33.25 169 ILE A O 1
ATOM 689 N N . PRO A 1 107 ? -20.561 6.401 -20.004 1.00 31.16 170 PRO A N 1
ATOM 690 C CA . PRO A 1 107 ? -20.904 5.717 -21.269 1.00 31.99 170 PRO A CA 1
ATOM 691 C C . PRO A 1 107 ? -20.417 6.494 -22.496 1.00 38.80 170 PRO A C 1
ATOM 692 O O . PRO A 1 107 ? -20.117 7.686 -22.380 1.00 38.56 170 PRO A O 1
ATOM 696 N N . VAL A 1 108 ? -20.325 5.816 -23.664 1.00 37.64 171 VAL A N 1
ATOM 697 C CA . VAL A 1 108 ? -19.862 6.382 -24.950 1.00 38.92 171 VAL A CA 1
ATOM 698 C C . VAL A 1 108 ? -20.666 7.631 -25.385 1.00 43.24 171 VAL A C 1
ATOM 699 O O . VAL A 1 108 ? -20.062 8.646 -25.741 1.00 43.70 171 VAL A O 1
ATOM 703 N N . ASP A 1 109 ? -22.010 7.539 -25.374 1.00 39.40 172 ASP A N 1
ATOM 704 C CA . ASP A 1 109 ? -22.917 8.621 -25.778 1.00 39.63 172 ASP A CA 1
ATOM 705 C C . ASP A 1 109 ? -22.779 9.893 -24.927 1.00 41.81 172 ASP A C 1
ATOM 706 O O . ASP A 1 109 ? -22.890 10.995 -25.466 1.00 42.48 172 ASP A O 1
ATOM 711 N N . GLN A 1 110 ? -22.511 9.737 -23.617 1.00 36.03 173 GLN A N 1
ATOM 712 C CA . GLN A 1 110 ? -22.349 10.839 -22.663 1.00 34.79 173 GLN A CA 1
ATOM 713 C C . GLN A 1 110 ? -20.915 11.382 -22.602 1.00 37.74 173 GLN A C 1
ATOM 714 O O . GLN A 1 110 ? -20.705 12.492 -22.104 1.00 37.08 173 GLN A O 1
ATOM 720 N N . PHE A 1 111 ? -19.931 10.603 -23.092 1.00 33.66 174 PHE A N 1
ATOM 721 C CA . PHE A 1 111 ? -18.524 10.996 -23.069 1.00 32.65 174 PHE A CA 1
ATOM 722 C C . PHE A 1 111 ? -18.202 12.122 -24.045 1.00 34.56 174 PHE A C 1
ATOM 723 O O . PHE A 1 111 ? -18.571 12.056 -25.216 1.00 35.18 174 PHE A O 1
ATOM 731 N N . LYS A 1 112 ? -17.517 13.159 -23.535 1.00 28.96 175 LYS A N 1
ATOM 732 C CA . LYS A 1 112 ? -17.096 14.362 -24.251 1.00 28.41 175 LYS A CA 1
ATOM 733 C C . LYS A 1 112 ? -15.749 14.849 -23.687 1.00 31.49 175 LYS A C 1
ATOM 734 O O . LYS A 1 112 ? -15.517 14.699 -22.482 1.00 29.85 175 LYS A O 1
ATOM 736 N N . PRO A 1 113 ? -15.058 15.743 -24.434 1.00 28.34 176 PRO A N 1
ATOM 737 C CA . PRO A 1 113 ? -13.635 16.020 -24.142 1.00 27.71 176 PRO A CA 1
ATOM 738 C C . PRO A 1 113 ? -13.380 16.837 -22.868 1.00 31.75 176 PRO A C 1
ATOM 739 O O . PRO A 1 113 ? -12.256 16.842 -22.368 1.00 31.20 176 PRO A O 1
ATOM 741 N N . SER A 1 114 ? -14.426 17.494 -22.326 1.00 28.89 177 SER A N 1
ATOM 742 C CA . SER A 1 114 ? -14.363 18.308 -21.105 1.00 28.46 177 SER A CA 1
ATOM 743 C C . SER A 1 114 ? -14.166 17.477 -19.830 1.00 32.56 177 SER A C 1
ATOM 744 O O . SER A 1 114 ? -13.672 18.006 -18.830 1.00 32.34 177 SER A O 1
ATOM 747 N N . ASP A 1 115 ? -14.548 16.182 -19.868 1.00 28.88 178 ASP A N 1
ATOM 748 C CA . ASP A 1 115 ? -14.444 15.244 -18.747 1.00 28.26 178 ASP A CA 1
ATOM 749 C C . ASP A 1 115 ? -12.991 14.887 -18.380 1.00 33.22 178 ASP A C 1
ATOM 750 O O . ASP A 1 115 ? -12.749 14.350 -17.293 1.00 32.32 178 ASP A O 1
ATOM 755 N N . VAL A 1 116 ? -12.034 15.166 -19.288 1.00 30.92 179 VAL A N 1
ATOM 756 C CA . VAL A 1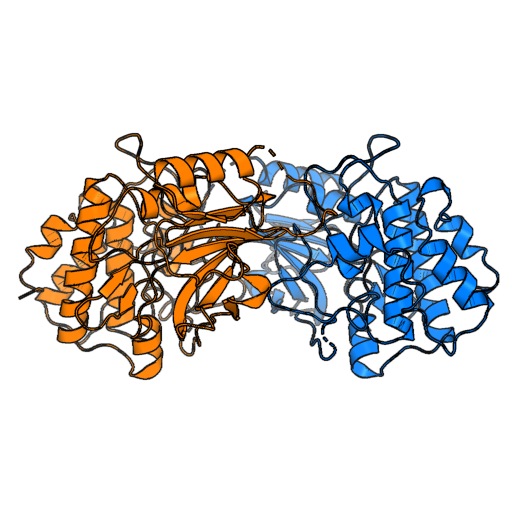 116 ? -10.612 14.855 -19.104 1.00 30.92 179 VAL A CA 1
ATOM 757 C C . VAL A 1 116 ? -9.700 16.086 -19.188 1.00 35.69 179 VAL A C 1
ATOM 758 O O . VAL A 1 116 ? -8.684 16.124 -18.500 1.00 35.57 179 VAL A O 1
ATOM 762 N N . GLU A 1 117 ? -10.061 17.069 -20.037 1.00 32.71 180 GLU A N 1
ATOM 763 C CA . GLU A 1 117 ? -9.318 18.300 -20.333 1.00 33.11 180 GLU A CA 1
ATOM 764 C C . GLU A 1 117 ? -8.666 18.987 -19.124 1.00 37.06 180 GLU A C 1
ATOM 765 O O . GLU A 1 117 ? -7.465 19.254 -19.169 1.00 37.65 180 GLU A O 1
ATOM 771 N N . ILE A 1 118 ? -9.435 19.256 -18.055 1.00 32.57 181 ILE A N 1
ATOM 772 C CA . ILE A 1 118 ? -8.935 19.931 -16.850 1.00 31.84 181 ILE A CA 1
ATOM 773 C C . ILE A 1 118 ? -7.797 19.148 -16.170 1.00 34.10 181 ILE A C 1
ATOM 774 O O . ILE A 1 118 ? -6.694 19.687 -16.043 1.00 34.45 181 ILE A O 1
ATOM 779 N N . GLN A 1 119 ? -8.067 17.885 -15.755 1.00 28.29 182 GLN A N 1
ATOM 780 C CA . GLN A 1 119 ? -7.116 16.986 -15.083 1.00 26.70 182 GLN A CA 1
ATOM 781 C C . GLN A 1 119 ? -5.899 16.605 -15.921 1.00 30.15 182 GLN A C 1
ATOM 782 O O . GLN A 1 119 ? -4.844 16.324 -15.347 1.00 30.66 182 GLN A O 1
ATOM 788 N N . ALA A 1 120 ? -6.049 16.550 -17.259 1.00 26.04 183 ALA A N 1
ATOM 789 C CA . ALA A 1 120 ? -4.970 16.182 -18.176 1.00 26.14 183 ALA A CA 1
ATOM 790 C C . ALA A 1 120 ? -4.008 17.332 -18.436 1.00 30.37 183 ALA A C 1
ATOM 791 O O . ALA A 1 120 ? -2.803 17.105 -18.458 1.00 30.07 183 ALA A O 1
ATOM 793 N N . CYS A 1 121 ? -4.534 18.559 -18.631 1.00 27.66 184 CYS A N 1
ATOM 794 C CA . CYS A 1 121 ? -3.732 19.748 -18.937 1.00 28.33 184 CYS A CA 1
ATOM 795 C C . CYS A 1 121 ? -3.193 20.481 -17.705 1.00 29.36 184 CYS A C 1
ATOM 796 O O . CYS A 1 121 ? -2.069 20.968 -17.750 1.00 30.02 184 CYS A O 1
ATOM 799 N N . PHE A 1 122 ? -3.984 20.584 -16.627 1.00 23.56 185 PHE A N 1
ATOM 800 C CA . PHE A 1 122 ? -3.584 21.309 -15.417 1.00 22.57 185 PHE A CA 1
ATOM 801 C C . PHE A 1 122 ? -3.144 20.386 -14.285 1.00 25.76 185 PHE A C 1
ATOM 802 O O . PHE A 1 122 ? -3.985 19.782 -13.604 1.00 25.42 185 PHE A O 1
ATOM 810 N N . ARG A 1 123 ? -1.813 20.281 -14.087 1.00 21.35 186 ARG A N 1
ATOM 811 C CA . ARG A 1 123 ? -1.201 19.430 -13.069 1.00 20.12 186 ARG A CA 1
ATOM 812 C C . ARG A 1 123 ? -0.637 20.212 -11.880 1.00 23.89 186 ARG A C 1
ATOM 813 O O . ARG A 1 123 ? 0.122 21.163 -12.064 1.00 23.45 186 ARG A O 1
ATOM 821 N N . HIS A 1 124 ? -1.041 19.812 -10.656 1.00 20.84 187 HIS A N 1
ATOM 822 C CA . HIS A 1 124 ? -0.626 20.419 -9.384 1.00 21.04 187 HIS A CA 1
ATOM 823 C C . HIS A 1 124 ? -0.635 19.368 -8.287 1.00 25.65 187 HIS A C 1
ATOM 824 O O . HIS A 1 124 ? -1.428 18.424 -8.349 1.00 25.49 187 HIS A O 1
ATOM 831 N N . GLU A 1 125 ? 0.226 19.549 -7.268 1.00 22.86 188 GLU A N 1
ATOM 832 C CA . GLU A 1 125 ? 0.353 18.639 -6.123 1.00 23.01 188 GLU A CA 1
ATOM 833 C C . GLU A 1 125 ? -0.951 18.382 -5.369 1.00 24.18 188 GLU A C 1
ATOM 834 O O . GLU A 1 125 ? -1.175 17.263 -4.920 1.00 23.41 188 GLU A O 1
ATOM 840 N N . ASN A 1 126 ? -1.796 19.412 -5.233 1.00 19.44 189 ASN A N 1
ATOM 841 C CA . ASN A 1 126 ? -3.061 19.341 -4.503 1.00 18.16 189 ASN A CA 1
ATOM 842 C C . ASN A 1 126 ? -4.274 18.983 -5.389 1.00 21.02 189 ASN A C 1
ATOM 843 O O . ASN A 1 126 ? -5.418 19.111 -4.951 1.00 20.62 189 ASN A O 1
ATOM 848 N N . ILE A 1 127 ? -4.011 18.490 -6.609 1.00 17.50 190 ILE A N 1
ATOM 849 C CA . ILE A 1 127 ? -5.007 18.063 -7.601 1.00 17.13 190 ILE A CA 1
ATOM 850 C C . ILE A 1 127 ? -4.719 16.585 -7.928 1.00 22.25 190 ILE A C 1
ATOM 851 O O . ILE A 1 127 ? -3.549 16.206 -8.031 1.00 23.00 190 ILE A O 1
ATOM 856 N N . ALA A 1 128 ? -5.773 15.756 -8.077 1.00 18.30 191 ALA A N 1
ATOM 857 C CA . ALA A 1 128 ? -5.627 14.331 -8.396 1.00 17.83 191 ALA A CA 1
ATOM 858 C C . ALA A 1 128 ? -5.202 14.146 -9.846 1.00 21.28 191 ALA A C 1
ATOM 859 O O . ALA A 1 128 ? -5.776 14.765 -10.742 1.00 21.14 191 ALA A O 1
ATOM 861 N N . GLU A 1 129 ? -4.161 13.337 -10.066 1.00 16.99 192 GLU A N 1
ATOM 862 C CA . GLU A 1 129 ? -3.610 13.065 -11.388 1.00 16.42 192 GLU A CA 1
ATOM 863 C C . GLU A 1 129 ? -4.519 12.138 -12.195 1.00 20.80 192 GLU A C 1
ATOM 864 O O . GLU A 1 129 ? -5.148 11.237 -11.630 1.00 21.00 192 GLU A O 1
ATOM 870 N N . LEU A 1 130 ? -4.598 12.391 -13.514 1.00 17.17 193 LEU A N 1
ATOM 871 C CA . LEU A 1 130 ? -5.320 11.578 -14.482 1.00 16.76 193 LEU A CA 1
ATOM 872 C C . LEU A 1 130 ? -4.283 10.599 -15.042 1.00 23.24 193 LEU A C 1
ATOM 873 O O . LEU A 1 130 ? -3.241 11.031 -15.533 1.00 24.91 193 LEU A O 1
ATOM 878 N N . TYR A 1 131 ? -4.534 9.293 -14.907 1.00 20.03 194 TYR A N 1
ATOM 879 C CA . TYR A 1 131 ? -3.620 8.261 -15.391 1.00 20.45 194 TYR A CA 1
ATOM 880 C C . TYR A 1 131 ? -3.920 7.829 -16.825 1.00 26.10 194 TYR A C 1
ATOM 881 O O . TYR A 1 131 ? -3.021 7.338 -17.502 1.00 26.41 194 TYR A O 1
ATOM 890 N N . GLY A 1 132 ? -5.174 7.961 -17.255 1.00 22.96 195 GLY A N 1
ATOM 891 C CA . GLY A 1 132 ? -5.575 7.571 -18.601 1.00 22.84 195 GLY A CA 1
ATOM 892 C C . GLY A 1 132 ? -7.060 7.369 -18.799 1.00 25.03 195 GLY A C 1
ATOM 893 O O . GLY A 1 132 ? -7.834 7.445 -17.844 1.00 23.04 195 GLY A O 1
ATOM 894 N N . ALA A 1 133 ? -7.458 7.128 -20.064 1.00 22.73 196 ALA A N 1
ATOM 895 C CA . ALA A 1 133 ? -8.836 6.889 -20.498 1.00 22.72 196 ALA A CA 1
ATOM 896 C C . ALA A 1 133 ? -8.876 5.646 -21.387 1.00 27.86 196 ALA A C 1
ATOM 897 O O . ALA A 1 133 ? -8.227 5.613 -22.437 1.00 28.64 196 ALA A O 1
ATOM 899 N N . VAL A 1 134 ? -9.606 4.610 -20.941 1.00 24.15 197 VAL A N 1
ATOM 900 C CA . VAL A 1 134 ? -9.713 3.328 -21.640 1.00 24.51 197 VAL A CA 1
ATOM 901 C C . VAL A 1 134 ? -11.162 3.011 -22.013 1.00 29.12 197 VAL A C 1
ATOM 902 O O . VAL A 1 134 ? -12.000 2.855 -21.131 1.00 28.08 197 VAL A O 1
ATOM 906 N N . LEU A 1 135 ? -11.437 2.875 -23.318 1.00 27.19 198 LEU A N 1
ATOM 907 C CA . LEU A 1 135 ? -12.748 2.495 -23.832 1.00 27.68 198 LEU A CA 1
ATOM 908 C C . LEU A 1 135 ? -12.801 0.985 -24.029 1.00 34.50 198 LEU A C 1
ATOM 909 O O . LEU A 1 135 ? -11.993 0.426 -24.780 1.00 35.77 198 LEU A O 1
ATOM 914 N N . TRP A 1 136 ? -13.754 0.333 -23.348 1.00 30.94 199 TRP A N 1
ATOM 915 C CA . TRP A 1 136 ? -14.005 -1.099 -23.457 1.00 30.82 199 TRP A CA 1
ATOM 916 C C . TRP A 1 136 ? -15.508 -1.278 -23.621 1.00 37.82 199 TRP A C 1
ATOM 917 O O . TRP A 1 136 ? -16.269 -1.039 -22.680 1.00 37.32 199 TRP A O 1
ATOM 928 N N . GLY A 1 137 ? -15.918 -1.642 -24.833 1.00 36.84 200 GLY A N 1
ATOM 929 C CA . GLY A 1 137 ? -17.319 -1.834 -25.180 1.00 37.50 200 GLY A CA 1
ATOM 930 C C . GLY A 1 137 ? -18.071 -0.521 -25.210 1.00 42.34 200 GLY A C 1
ATOM 931 O O . GLY A 1 137 ? -17.710 0.387 -25.970 1.00 41.45 200 GLY A O 1
ATOM 932 N N . GLU A 1 138 ? -19.098 -0.406 -24.341 1.00 39.37 201 GLU A N 1
ATOM 933 C CA . GLU A 1 138 ? -19.955 0.783 -24.220 1.00 39.03 201 GLU A CA 1
ATOM 934 C C . GLU A 1 138 ? -19.544 1.738 -23.078 1.00 40.60 201 GLU A C 1
ATOM 935 O O . GLU A 1 138 ? -20.195 2.770 -22.893 1.00 40.62 201 GLU A O 1
ATOM 937 N N . THR A 1 139 ? -18.462 1.415 -22.337 1.00 34.79 202 THR A N 1
ATOM 938 C CA . THR A 1 139 ? -18.005 2.231 -21.208 1.00 33.06 202 THR A CA 1
ATOM 939 C C . THR A 1 139 ? -16.585 2.782 -21.379 1.00 34.36 202 THR A C 1
ATOM 940 O O . THR A 1 139 ? -15.668 2.042 -21.742 1.00 34.84 202 THR A O 1
ATOM 944 N N . VAL A 1 140 ? -16.414 4.081 -21.071 1.00 27.46 203 VAL A N 1
ATOM 945 C CA . VAL A 1 140 ? -15.131 4.785 -21.064 1.00 25.51 203 VAL A CA 1
ATOM 946 C C . VAL A 1 140 ? -14.674 4.815 -19.594 1.00 25.80 203 VAL A C 1
ATOM 947 O O . VAL A 1 140 ? -15.414 5.284 -18.725 1.00 23.77 203 VAL A O 1
ATOM 951 N N . HIS A 1 141 ? -13.471 4.278 -19.324 1.00 21.63 204 HIS A N 1
ATOM 952 C CA . HIS A 1 141 ? -12.871 4.169 -17.992 1.00 20.23 204 HIS A CA 1
ATOM 953 C C . HIS A 1 141 ? -11.757 5.199 -17.793 1.00 24.18 204 HIS A C 1
ATOM 954 O O . HIS A 1 141 ? -10.717 5.126 -18.446 1.00 23.43 204 HIS A O 1
ATOM 961 N N . LEU A 1 142 ? -11.990 6.160 -16.887 1.00 21.06 205 LEU A N 1
ATOM 962 C CA . LEU A 1 142 ? -11.072 7.253 -16.548 1.00 20.40 205 LEU A CA 1
ATOM 963 C C . LEU A 1 142 ? -10.301 6.903 -15.272 1.00 22.89 205 LEU A C 1
ATOM 964 O O . LEU A 1 142 ? -10.787 7.153 -14.165 1.00 22.47 205 LEU A O 1
ATOM 969 N N . PHE A 1 143 ? -9.113 6.307 -15.423 1.00 18.64 206 PHE A N 1
ATOM 970 C CA . PHE A 1 143 ? -8.265 5.921 -14.294 1.00 17.52 206 PHE A CA 1
ATOM 971 C C . PHE A 1 143 ? -7.575 7.155 -13.709 1.00 22.19 206 PHE A C 1
ATOM 972 O O . PHE A 1 143 ? -6.948 7.929 -14.445 1.00 21.67 206 PHE A O 1
ATOM 980 N N . MET A 1 144 ? -7.744 7.364 -12.390 1.00 19.32 207 MET A N 1
ATOM 981 C CA . MET A 1 144 ? -7.217 8.528 -11.669 1.00 19.61 207 MET A CA 1
ATOM 982 C C . MET A 1 144 ? -6.453 8.157 -10.396 1.00 23.57 207 MET A C 1
ATOM 983 O O . MET A 1 144 ? -6.508 7.011 -9.940 1.00 22.90 207 MET A O 1
ATOM 988 N N . GLU A 1 145 ? -5.778 9.165 -9.797 1.00 19.39 208 GLU A N 1
ATOM 989 C CA . GLU A 1 145 ? -5.043 9.053 -8.538 1.00 17.80 208 GLU A CA 1
ATOM 990 C C . GLU A 1 145 ? -6.050 8.828 -7.407 1.00 20.19 208 GLU A C 1
ATOM 991 O O . GLU A 1 145 ? -7.102 9.475 -7.371 1.00 18.82 208 GLU A O 1
ATOM 997 N N . ALA A 1 146 ? -5.736 7.898 -6.502 1.00 16.90 209 ALA A N 1
ATOM 998 C CA . ALA A 1 146 ? -6.580 7.599 -5.348 1.00 15.79 209 ALA A CA 1
ATOM 999 C C . ALA A 1 146 ? -5.821 7.918 -4.071 1.00 19.90 209 ALA A C 1
ATOM 1000 O O . ALA A 1 146 ? -4.603 7.721 -4.000 1.00 19.85 209 ALA A O 1
ATOM 1002 N N . GLY A 1 147 ? -6.543 8.449 -3.095 1.00 16.41 210 GLY A N 1
ATOM 1003 C CA . GLY A 1 147 ? -6.012 8.803 -1.787 1.00 16.53 210 GLY A CA 1
ATOM 1004 C C . GLY A 1 147 ? -6.057 7.623 -0.842 1.00 20.84 210 GLY A C 1
ATOM 1005 O O . GLY A 1 147 ? -7.140 7.179 -0.452 1.00 20.85 210 GLY A O 1
ATOM 1006 N N . GLU A 1 148 ? -4.878 7.104 -0.468 1.00 17.11 211 GLU A N 1
ATOM 1007 C CA . GLU A 1 148 ? -4.746 5.949 0.424 1.00 16.36 211 GLU A CA 1
ATOM 1008 C C . GLU A 1 148 ? -5.347 6.171 1.824 1.00 21.07 211 GLU A C 1
ATOM 1009 O O . GLU A 1 148 ? -5.561 5.194 2.542 1.00 21.67 211 GLU A O 1
ATOM 1015 N N . GLY A 1 149 ? -5.636 7.428 2.178 1.00 17.20 212 GLY A N 1
ATOM 1016 C CA . GLY A 1 149 ? -6.205 7.800 3.472 1.00 17.15 212 GLY A CA 1
ATOM 1017 C C . GLY A 1 149 ? -7.685 8.147 3.507 1.00 20.46 212 GLY A C 1
ATOM 1018 O O . GLY A 1 149 ? -8.172 8.630 4.533 1.00 20.22 212 GLY A O 1
ATOM 1019 N N . GLY A 1 150 ? -8.396 7.905 2.404 1.00 16.42 213 GLY A N 1
ATOM 1020 C CA . GLY A 1 150 ? -9.829 8.163 2.297 1.00 16.05 213 GLY A CA 1
ATOM 1021 C C . GLY A 1 150 ? -10.212 9.623 2.151 1.00 20.01 213 GLY A C 1
ATOM 1022 O O . GLY A 1 150 ? -9.341 10.479 1.984 1.00 19.73 213 GLY A O 1
ATOM 1023 N N . SER A 1 151 ? -11.527 9.918 2.209 1.00 16.36 214 SER A N 1
ATOM 1024 C CA . SER A 1 151 ? -12.054 11.283 2.074 1.00 16.32 214 SER A CA 1
ATOM 1025 C C . SER A 1 151 ? -12.238 11.991 3.422 1.00 20.78 214 SER A C 1
ATOM 1026 O O . SER A 1 151 ? -12.235 11.331 4.468 1.00 21.32 214 SER A O 1
ATOM 1029 N N . VAL A 1 152 ? -12.407 13.337 3.395 1.00 16.69 215 VAL A N 1
ATOM 1030 C CA . VAL A 1 152 ? -12.641 14.172 4.587 1.00 16.78 215 VAL A CA 1
ATOM 1031 C C . VAL A 1 152 ? -13.982 13.769 5.226 1.00 20.33 215 VAL A C 1
ATOM 1032 O O . VAL A 1 152 ? -14.079 13.692 6.452 1.00 20.18 215 VAL A O 1
ATOM 1036 N N . LEU A 1 153 ? -14.984 13.451 4.381 1.00 16.05 216 LEU A N 1
ATOM 1037 C CA . LEU A 1 153 ? -16.302 12.987 4.805 1.00 15.54 216 LEU A CA 1
ATOM 1038 C C . LEU A 1 153 ? -16.163 11.679 5.586 1.00 18.36 216 LEU A C 1
ATOM 1039 O O . LEU A 1 153 ? -16.730 11.570 6.670 1.00 18.85 216 LEU A O 1
ATOM 1044 N N . GLU A 1 154 ? -15.383 10.706 5.054 1.00 12.99 217 GLU A N 1
ATOM 1045 C CA . GLU A 1 154 ? -15.130 9.417 5.706 1.00 11.81 217 GLU A CA 1
ATOM 1046 C C . GLU A 1 154 ? -14.519 9.629 7.090 1.00 15.96 217 GLU A C 1
ATOM 1047 O O . GLU A 1 154 ? -14.972 8.997 8.036 1.00 17.31 217 GLU A O 1
ATOM 1053 N N . LYS A 1 155 ? -13.558 10.570 7.221 1.00 11.44 218 LYS A N 1
ATOM 1054 C CA . LYS A 1 155 ? -12.910 10.946 8.487 1.00 10.96 218 LYS A CA 1
ATOM 1055 C C . LYS A 1 155 ? -13.928 11.550 9.476 1.00 14.67 218 LYS A C 1
ATOM 1056 O O . LYS A 1 155 ? -13.862 11.250 10.673 1.00 15.06 218 LYS A O 1
ATOM 1062 N N . LEU A 1 156 ? -14.865 12.381 8.969 1.00 10.61 219 LEU A N 1
ATOM 1063 C CA . LEU A 1 156 ? -15.927 13.028 9.746 1.00 11.12 219 LEU A CA 1
ATOM 1064 C C . LEU A 1 156 ? -16.975 12.024 10.216 1.00 16.51 219 LEU A C 1
ATOM 1065 O O . LEU A 1 156 ? -17.417 12.096 11.363 1.00 16.65 219 LEU A O 1
ATOM 1070 N N . GLU A 1 157 ? -17.404 11.109 9.320 1.00 14.08 220 GLU A N 1
ATOM 1071 C CA . GLU A 1 157 ? -18.407 10.080 9.629 1.00 14.36 220 GLU A CA 1
ATOM 1072 C C . GLU A 1 157 ? -17.819 9.015 10.544 1.00 18.50 220 GLU A C 1
ATOM 1073 O O . GLU A 1 157 ? -18.566 8.340 11.242 1.00 18.63 220 GLU A O 1
ATOM 1079 N N . SER A 1 158 ? -16.482 8.876 10.548 1.00 15.50 221 SER A N 1
ATOM 1080 C CA . SER A 1 158 ? -15.763 7.911 11.379 1.00 16.33 221 SER A CA 1
ATOM 1081 C C . SER A 1 158 ? -15.428 8.440 12.775 1.00 20.38 221 SER A C 1
ATOM 1082 O O . SER A 1 158 ? -15.846 7.833 13.765 1.00 20.93 221 SER A O 1
ATOM 1085 N N . CYS A 1 159 ? -14.646 9.541 12.851 1.00 15.43 222 CYS A N 1
ATOM 1086 C CA . CYS A 1 159 ? -14.152 10.093 14.115 1.00 15.39 222 CYS A CA 1
ATOM 1087 C C . CYS A 1 159 ? -14.855 11.389 14.573 1.00 17.55 222 CYS A C 1
ATOM 1088 O O . CYS A 1 159 ? -14.443 12.000 15.562 1.00 16.90 222 CYS A O 1
ATOM 1091 N N . GLY A 1 160 ? -15.931 11.760 13.894 1.00 13.83 223 GLY A N 1
ATOM 1092 C CA . GLY A 1 160 ? -16.725 12.928 14.257 1.00 13.96 223 GLY A CA 1
ATOM 1093 C C . GLY A 1 160 ? -16.177 14.262 13.787 1.00 17.46 223 GLY A C 1
ATOM 1094 O O . GLY A 1 160 ? -15.267 14.298 12.950 1.00 15.89 223 GLY A O 1
ATOM 1095 N N . PRO A 1 161 ? -16.731 15.387 14.318 1.00 14.69 224 PRO A N 1
ATOM 1096 C CA . PRO A 1 161 ? -16.252 16.717 13.906 1.00 14.09 224 PRO A CA 1
ATOM 1097 C C . PRO A 1 161 ? -14.757 16.896 14.130 1.00 18.28 224 PRO A C 1
ATOM 1098 O O . PRO A 1 161 ? -14.231 16.477 15.161 1.00 17.98 224 PRO A O 1
ATOM 1102 N N . MET A 1 162 ? -14.081 17.490 13.136 1.00 14.41 225 MET A N 1
ATOM 1103 C CA . MET A 1 162 ? -12.646 17.724 13.139 1.00 14.67 225 MET A CA 1
ATOM 1104 C C . MET A 1 162 ? -12.220 18.831 14.091 1.00 22.12 225 MET A C 1
ATOM 1105 O O . MET A 1 162 ? -12.948 19.807 14.285 1.00 22.15 225 MET A O 1
ATOM 1110 N N . ARG A 1 163 ? -11.025 18.671 14.681 1.00 21.57 226 ARG A N 1
ATOM 1111 C CA . ARG A 1 163 ? -10.407 19.652 15.572 1.00 22.64 226 ARG A CA 1
ATOM 1112 C C . ARG A 1 163 ? -9.862 20.771 14.705 1.00 25.04 226 ARG A C 1
ATOM 1113 O O . ARG A 1 163 ? -9.504 20.516 13.556 1.00 24.16 226 ARG A O 1
ATOM 1121 N N . GLU A 1 164 ? -9.796 21.999 15.243 1.00 21.70 227 GLU A N 1
ATOM 1122 C CA . GLU A 1 164 ? -9.363 23.186 14.497 1.00 21.15 227 GLU A CA 1
ATOM 1123 C C . GLU A 1 164 ? -8.017 23.029 13.776 1.00 26.16 227 GLU A C 1
ATOM 1124 O O . GLU A 1 164 ? -7.914 23.467 12.627 1.00 25.80 227 GLU A O 1
ATOM 1130 N N . PHE A 1 165 ? -7.015 22.391 14.416 1.00 23.39 228 PHE A N 1
ATOM 1131 C CA . PHE A 1 165 ? -5.695 22.175 13.807 1.00 23.65 228 PHE A CA 1
ATOM 1132 C C . PHE A 1 165 ? -5.767 21.258 12.577 1.00 27.02 228 PHE A C 1
ATOM 1133 O O . PHE A 1 165 ? -4.998 21.444 11.627 1.00 26.00 228 PHE A O 1
ATOM 1141 N N . GLU A 1 166 ? -6.696 20.272 12.606 1.00 23.19 229 GLU A N 1
ATOM 1142 C CA . GLU A 1 166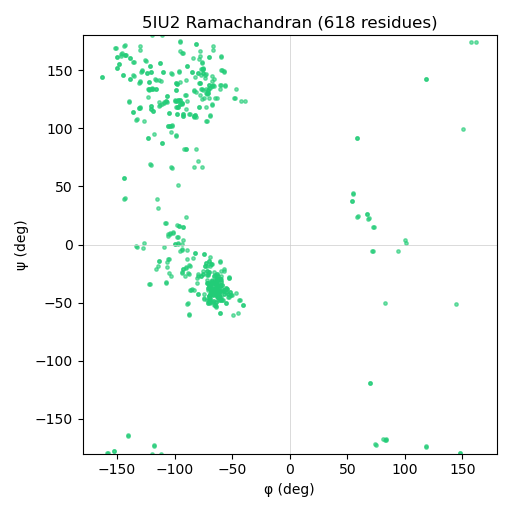 ? -6.915 19.323 11.515 1.00 22.39 229 GLU A CA 1
ATOM 1143 C C . GLU A 1 166 ? -7.587 20.007 10.334 1.00 26.02 229 GLU A C 1
ATOM 1144 O O . GLU A 1 166 ? -7.306 19.654 9.189 1.00 25.40 229 GLU A O 1
ATOM 1150 N N . ILE A 1 167 ? -8.458 21.003 10.616 1.00 22.90 230 ILE A N 1
ATOM 1151 C CA . ILE A 1 167 ? -9.158 21.808 9.609 1.00 22.13 230 ILE A CA 1
ATOM 1152 C C . ILE A 1 167 ? -8.129 22.720 8.925 1.00 26.08 230 ILE A C 1
ATOM 1153 O O . ILE A 1 167 ? -8.070 22.733 7.698 1.00 25.23 230 ILE A O 1
ATOM 1158 N N . ILE A 1 168 ? -7.293 23.435 9.719 1.00 23.06 231 ILE A N 1
ATOM 1159 C CA . ILE A 1 168 ? -6.230 24.331 9.228 1.00 23.07 231 ILE A CA 1
ATOM 1160 C C . ILE A 1 168 ? -5.296 23.598 8.243 1.00 26.38 231 ILE A C 1
ATOM 1161 O O . ILE A 1 168 ? -5.012 24.128 7.172 1.00 26.29 231 ILE A O 1
ATOM 1166 N N . TRP A 1 169 ? -4.887 22.363 8.583 1.00 22.67 232 TRP A N 1
ATOM 1167 C CA . TRP A 1 169 ? -4.025 21.515 7.751 1.00 22.17 232 TRP A CA 1
ATOM 1168 C C . TRP A 1 169 ? -4.669 21.179 6.399 1.00 26.72 232 TRP A C 1
ATOM 1169 O O . TRP A 1 169 ? -3.986 21.232 5.378 1.00 27.20 232 TRP A O 1
ATOM 1180 N N . VAL A 1 170 ? -5.968 20.822 6.398 1.00 22.82 233 VAL A N 1
ATOM 1181 C CA . VAL A 1 170 ? -6.730 20.475 5.192 1.00 21.84 233 VAL A CA 1
ATOM 1182 C C . VAL A 1 170 ? -6.976 21.733 4.353 1.00 25.35 233 VAL A C 1
ATOM 1183 O O . VAL A 1 170 ? -6.680 21.730 3.157 1.00 24.50 233 VAL A O 1
ATOM 1187 N N . THR A 1 171 ? -7.484 22.808 4.993 1.00 22.09 234 THR A N 1
ATOM 1188 C CA . THR A 1 171 ? -7.804 24.098 4.367 1.00 21.67 234 THR A CA 1
ATOM 1189 C C . THR A 1 171 ? -6.580 24.710 3.671 1.00 24.11 234 THR A C 1
ATOM 1190 O O . THR A 1 171 ? -6.737 25.235 2.574 1.00 24.30 234 THR A O 1
ATOM 1194 N N . LYS A 1 172 ? -5.367 24.597 4.267 1.00 19.49 235 LYS A N 1
ATOM 1195 C CA . LYS A 1 172 ? -4.109 25.082 3.668 1.00 18.34 235 LYS A CA 1
ATOM 1196 C C . LYS A 1 172 ? -3.846 24.374 2.329 1.00 20.10 235 LYS A C 1
ATOM 1197 O O . LYS A 1 172 ? -3.524 25.038 1.344 1.00 19.58 235 LYS A O 1
ATOM 1203 N N . HIS A 1 173 ? -4.023 23.033 2.296 1.00 15.39 236 HIS A N 1
ATOM 1204 C CA . HIS A 1 173 ? -3.840 22.191 1.111 1.00 14.70 236 HIS A CA 1
ATOM 1205 C C . HIS A 1 173 ? -4.917 22.440 0.049 1.00 19.24 236 HIS A C 1
ATOM 1206 O O . HIS A 1 173 ? -4.592 22.515 -1.138 1.00 19.35 236 HIS A O 1
ATOM 1213 N N . VAL A 1 174 ? -6.194 22.563 0.474 1.00 15.96 237 VAL A N 1
ATOM 1214 C CA . VAL A 1 174 ? -7.334 22.810 -0.421 1.00 15.60 237 VAL A CA 1
ATOM 1215 C C . VAL A 1 174 ? -7.165 24.156 -1.128 1.00 20.51 237 VAL A C 1
ATOM 1216 O O . VAL A 1 174 ? -7.341 24.222 -2.347 1.00 20.66 237 VAL A O 1
ATOM 1220 N N . LEU A 1 175 ? -6.776 25.207 -0.373 1.00 17.41 238 LEU A N 1
ATOM 1221 C CA . LEU A 1 175 ? -6.567 26.553 -0.902 1.00 17.48 238 LEU A CA 1
ATOM 1222 C C . LEU A 1 175 ? -5.442 26.632 -1.930 1.00 22.58 238 LEU A C 1
ATOM 1223 O O . LEU A 1 175 ? -5.548 27.428 -2.859 1.00 22.35 238 LEU A O 1
ATOM 1228 N N . LYS A 1 176 ? -4.397 25.787 -1.797 1.00 20.33 239 LYS A N 1
ATOM 1229 C CA . LYS A 1 176 ? -3.283 25.735 -2.754 1.00 21.01 239 LYS A CA 1
ATOM 1230 C C . LYS A 1 176 ? -3.768 25.183 -4.109 1.00 24.30 239 LYS A C 1
ATOM 1231 O O . LYS A 1 176 ? -3.361 25.680 -5.159 1.00 24.25 239 LYS A O 1
ATOM 1237 N N . GLY A 1 177 ? -4.650 24.183 -4.052 1.00 19.71 240 GLY A N 1
ATOM 1238 C CA . GLY A 1 177 ? -5.263 23.561 -5.219 1.00 18.59 240 GLY A CA 1
ATOM 1239 C C . GLY A 1 177 ? -6.258 24.492 -5.879 1.00 21.29 240 GLY A C 1
ATOM 1240 O O . GLY A 1 177 ? -6.347 24.528 -7.109 1.00 20.59 240 GLY A O 1
ATOM 1241 N N . LEU A 1 178 ? -7.010 25.262 -5.055 1.00 16.69 241 LEU A N 1
ATOM 1242 C CA . LEU A 1 178 ? -7.984 26.239 -5.535 1.00 15.53 241 LEU A CA 1
ATOM 1243 C C . LEU A 1 178 ? -7.285 27.397 -6.192 1.00 19.90 241 LEU A C 1
ATOM 1244 O O . LEU A 1 178 ? -7.656 27.743 -7.300 1.00 19.42 241 LEU A O 1
ATOM 1249 N N . ASP A 1 179 ? -6.227 27.944 -5.548 1.00 17.00 242 ASP A N 1
ATOM 1250 C CA . ASP A 1 179 ? -5.378 29.029 -6.051 1.00 17.08 242 ASP A CA 1
ATOM 1251 C C . ASP A 1 179 ? -4.831 28.687 -7.440 1.00 20.42 242 ASP A C 1
ATOM 1252 O O . ASP A 1 179 ? -4.852 29.539 -8.327 1.00 21.09 242 ASP A O 1
ATOM 1257 N N . PHE A 1 180 ? -4.395 27.426 -7.632 1.00 16.08 243 PHE A N 1
ATOM 1258 C CA . PHE A 1 180 ? -3.880 26.892 -8.890 1.00 16.10 243 PHE A CA 1
ATOM 1259 C C . PHE A 1 180 ? -4.950 26.890 -9.974 1.00 19.90 243 PHE A C 1
ATOM 1260 O O . PHE A 1 180 ? -4.714 27.388 -11.074 1.00 20.26 243 PHE A O 1
ATOM 1268 N N . LEU A 1 181 ? -6.106 26.286 -9.678 1.00 16.17 244 LEU A N 1
ATOM 1269 C CA . LEU A 1 181 ? -7.222 26.187 -10.615 1.00 15.55 244 LEU A CA 1
ATOM 1270 C C . LEU A 1 181 ? -7.775 27.560 -10.953 1.00 19.12 244 LEU A C 1
ATOM 1271 O O . LEU A 1 181 ? -8.097 27.811 -12.108 1.00 19.36 244 LEU A O 1
ATOM 1276 N N . HIS A 1 182 ? -7.829 28.458 -9.957 1.00 15.26 245 HIS A N 1
ATOM 1277 C CA . HIS A 1 182 ? -8.330 29.823 -10.103 1.00 15.11 245 HIS A CA 1
ATOM 1278 C C . HIS A 1 182 ? -7.375 30.701 -10.903 1.00 20.11 245 HIS A C 1
ATOM 1279 O O . HIS A 1 182 ? -7.829 31.642 -11.552 1.00 19.82 245 HIS A O 1
ATOM 1286 N N . SER A 1 183 ? -6.065 30.367 -10.901 1.00 17.97 246 SER A N 1
ATOM 1287 C CA . SER A 1 183 ? -5.043 31.079 -11.683 1.00 18.59 246 SER A CA 1
ATOM 1288 C C . SER A 1 183 ? -5.125 30.669 -13.158 1.00 25.09 246 SER A C 1
ATOM 1289 O O . SER A 1 183 ? -4.754 31.451 -14.033 1.00 26.46 246 SER A O 1
ATOM 1292 N N . LYS A 1 184 ? -5.616 29.442 -13.422 1.00 22.10 247 LYS A N 1
ATOM 1293 C CA . LYS A 1 184 ? -5.808 28.868 -14.757 1.00 22.47 247 LYS A CA 1
ATOM 1294 C C . LYS A 1 184 ? -7.267 29.058 -15.226 1.00 27.15 247 LYS A C 1
ATOM 1295 O O . LYS A 1 184 ? -7.697 28.415 -16.192 1.00 27.47 247 LYS A O 1
ATOM 1301 N N . LYS A 1 185 ? -8.013 29.968 -14.542 1.00 23.38 248 LYS A N 1
ATOM 1302 C CA . LYS A 1 185 ? -9.419 30.345 -14.781 1.00 22.67 248 LYS A CA 1
ATOM 1303 C C . LYS A 1 185 ? -10.389 29.132 -14.795 1.00 25.07 248 LYS A C 1
ATOM 1304 O O . LYS A 1 185 ? -11.355 29.117 -15.552 1.00 25.27 248 LYS A O 1
ATOM 1307 N N . VAL A 1 186 ? -10.143 28.140 -13.930 1.00 19.72 249 VAL A N 1
ATOM 1308 C CA . VAL A 1 186 ? -10.961 26.930 -13.829 1.00 18.31 249 VAL A CA 1
ATOM 1309 C C . VAL A 1 186 ? -11.810 26.945 -12.551 1.00 19.05 249 VAL A C 1
ATOM 1310 O O . VAL A 1 186 ? -11.252 27.052 -11.458 1.00 18.78 249 VAL A O 1
ATOM 1314 N N . ILE A 1 187 ? -13.148 26.820 -12.690 1.00 13.20 250 ILE A N 1
ATOM 1315 C CA . ILE A 1 187 ? -14.060 26.712 -11.544 1.00 11.72 250 ILE A CA 1
ATOM 1316 C C . ILE A 1 187 ? -14.285 25.211 -11.324 1.00 16.15 250 ILE A C 1
ATOM 1317 O O . ILE A 1 187 ? -14.741 24.535 -12.247 1.00 15.81 250 ILE A O 1
ATOM 1322 N N . HIS A 1 188 ? -13.950 24.692 -10.125 1.00 12.92 251 HIS A N 1
ATOM 1323 C CA . HIS A 1 188 ? -14.105 23.274 -9.767 1.00 13.29 251 HIS A CA 1
ATOM 1324 C C . HIS A 1 188 ? -15.579 22.836 -9.762 1.00 19.62 251 HIS A C 1
ATOM 1325 O O . HIS A 1 188 ? -15.888 21.730 -10.216 1.00 20.26 251 HIS A O 1
ATOM 1332 N N . HIS A 1 189 ? -16.465 23.703 -9.225 1.00 16.08 252 HIS A N 1
ATOM 1333 C CA . HIS A 1 189 ? -17.926 23.576 -9.137 1.00 15.90 252 HIS A CA 1
ATOM 1334 C C . HIS A 1 189 ? -18.470 22.543 -8.131 1.00 19.79 252 HIS A C 1
ATOM 1335 O O . HIS A 1 189 ? -19.691 22.504 -7.940 1.00 19.46 252 HIS A O 1
ATOM 1342 N N . ASP A 1 190 ? -17.611 21.733 -7.474 1.00 16.22 253 ASP A N 1
ATOM 1343 C CA . ASP A 1 190 ? -18.125 20.745 -6.519 1.00 15.66 253 ASP A CA 1
ATOM 1344 C C . ASP A 1 190 ? -17.208 20.554 -5.294 1.00 19.57 253 ASP A C 1
ATOM 1345 O O . ASP A 1 190 ? -16.789 19.433 -4.996 1.00 19.12 253 ASP A O 1
ATOM 1350 N N . ILE A 1 191 ? -16.925 21.647 -4.560 1.00 16.36 254 ILE A N 1
ATOM 1351 C CA . ILE A 1 191 ? -16.104 21.540 -3.352 1.00 16.47 254 ILE A CA 1
ATOM 1352 C C . ILE A 1 191 ? -16.982 21.104 -2.185 1.00 19.08 254 ILE A C 1
ATOM 1353 O O . ILE A 1 191 ? -17.881 21.839 -1.766 1.00 18.72 254 ILE A O 1
ATOM 1358 N N . LYS A 1 192 ? -16.748 19.865 -1.719 1.00 14.22 255 LYS A N 1
ATOM 1359 C CA . LYS A 1 192 ? -17.438 19.211 -0.603 1.00 12.45 255 LYS A CA 1
ATOM 1360 C C . LYS A 1 192 ? -16.478 18.250 0.113 1.00 15.74 255 LYS A C 1
ATOM 1361 O O . LYS A 1 192 ? -15.512 17.827 -0.528 1.00 14.99 255 LYS A O 1
ATOM 1367 N N . PRO A 1 193 ? -16.677 17.905 1.422 1.00 12.46 256 PRO A N 1
ATOM 1368 C CA . PRO A 1 193 ? -15.728 17.000 2.100 1.00 12.51 256 PRO A CA 1
ATOM 1369 C C . PRO A 1 193 ? -15.438 15.673 1.386 1.00 16.29 256 PRO A C 1
ATOM 1370 O O . PRO A 1 193 ? -14.335 15.142 1.519 1.00 15.91 256 PRO A O 1
ATOM 1374 N N . SER A 1 194 ? -16.407 15.165 0.604 1.00 12.62 257 SER A N 1
ATOM 1375 C CA . SER A 1 194 ? -16.262 13.922 -0.154 1.00 12.83 257 SER A CA 1
ATOM 1376 C C . SER A 1 194 ? -15.353 14.066 -1.383 1.00 17.28 257 SER A C 1
ATOM 1377 O O . SER A 1 194 ? -14.860 13.061 -1.893 1.00 17.67 257 SER A O 1
ATOM 1380 N N . ASN A 1 195 ? -15.119 15.305 -1.843 1.00 13.83 258 ASN A N 1
ATOM 1381 C CA . ASN A 1 195 ? -14.266 15.588 -2.998 1.00 13.33 258 ASN A CA 1
ATOM 1382 C C . ASN A 1 195 ? -12.849 16.079 -2.593 1.00 15.60 258 ASN A C 1
ATOM 1383 O O . ASN A 1 195 ? -12.064 16.479 -3.451 1.00 14.35 258 ASN A O 1
ATOM 1388 N N . ILE A 1 196 ? -12.523 15.982 -1.287 1.00 12.38 259 ILE A N 1
ATOM 1389 C CA . ILE A 1 196 ? -11.207 16.284 -0.705 1.00 12.39 259 ILE A CA 1
ATOM 1390 C C . ILE A 1 196 ? -10.711 14.968 -0.077 1.00 16.35 259 ILE A C 1
ATOM 1391 O O . ILE A 1 196 ? -11.326 14.468 0.864 1.00 14.85 259 ILE A O 1
ATOM 1396 N N . VAL A 1 197 ? -9.616 14.409 -0.615 1.00 14.74 260 VAL A N 1
ATOM 1397 C CA . VAL A 1 197 ? -9.062 13.128 -0.159 1.00 15.32 260 VAL A CA 1
ATOM 1398 C C . VAL A 1 197 ? -7.696 13.282 0.520 1.00 19.69 260 VAL A C 1
ATOM 1399 O O . VAL A 1 197 ? -6.980 14.248 0.263 1.00 18.51 260 VAL A O 1
ATOM 1403 N N . PHE A 1 198 ? -7.347 12.310 1.380 1.00 17.99 261 PHE A N 1
ATOM 1404 C CA . PHE A 1 198 ? -6.099 12.291 2.132 1.00 19.12 261 PHE A CA 1
ATOM 1405 C C . PHE A 1 198 ? -5.024 11.412 1.521 1.00 24.26 261 PHE A C 1
ATOM 1406 O O . PHE A 1 198 ? -5.300 10.297 1.075 1.00 23.07 261 PHE A O 1
ATOM 1414 N N . MET A 1 199 ? -3.784 11.921 1.552 1.00 22.75 262 MET A N 1
ATOM 1415 C CA . MET A 1 199 ? -2.563 11.249 1.114 1.00 23.84 262 MET A CA 1
ATOM 1416 C C . MET A 1 199 ? -1.704 11.146 2.372 1.00 29.54 262 MET A C 1
ATOM 1417 O O . MET A 1 199 ? -2.195 11.475 3.459 1.00 29.81 262 MET A O 1
ATOM 1422 N N . SER A 1 200 ? -0.443 10.694 2.251 1.00 26.26 263 SER A N 1
ATOM 1423 C CA . SER A 1 200 ? 0.449 10.565 3.405 1.00 26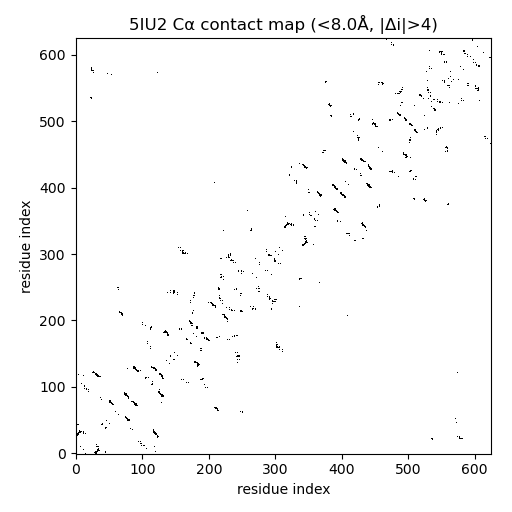.27 263 SER A CA 1
ATOM 1424 C C . SER A 1 200 ? 1.001 11.914 3.904 1.00 28.10 263 SER A C 1
ATOM 1425 O O . SER A 1 200 ? 1.354 12.017 5.084 1.00 27.89 263 SER A O 1
ATOM 1427 N N . THR A 1 201 ? 1.086 12.937 3.013 1.00 22.62 264 THR A N 1
ATOM 1428 C CA . THR A 1 201 ? 1.664 14.260 3.318 1.00 22.01 264 THR A CA 1
ATOM 1429 C C . THR A 1 201 ? 0.819 15.467 2.857 1.00 24.66 264 THR A C 1
ATOM 1430 O O . THR A 1 201 ? 1.232 16.617 3.063 1.00 23.59 264 THR A O 1
ATOM 1434 N N . LYS A 1 202 ? -0.328 15.216 2.199 1.00 20.54 265 LYS A N 1
ATOM 1435 C CA . LYS A 1 202 ? -1.172 16.278 1.654 1.00 19.65 265 LYS A CA 1
ATOM 1436 C C . LYS A 1 202 ? -2.647 15.896 1.585 1.00 26.12 265 LYS A C 1
ATOM 1437 O O . LYS A 1 202 ? -3.001 14.737 1.797 1.00 26.86 265 LYS A O 1
ATOM 1443 N N . ALA A 1 203 ? -3.503 16.893 1.305 1.00 23.30 266 ALA A N 1
ATOM 1444 C CA . ALA A 1 203 ? -4.931 16.747 1.043 1.00 22.92 266 ALA A CA 1
ATOM 1445 C C . ALA A 1 203 ? -5.080 17.210 -0.411 1.00 28.12 266 ALA A C 1
ATOM 1446 O O . ALA A 1 203 ? -4.474 18.214 -0.815 1.00 28.75 266 ALA A O 1
ATOM 1448 N N . VAL A 1 204 ? -5.821 16.432 -1.215 1.00 23.38 267 VAL A N 1
ATOM 1449 C CA . VAL A 1 204 ? -5.971 16.634 -2.660 1.00 21.79 267 VAL A CA 1
ATOM 1450 C C . VAL A 1 204 ? -7.446 16.774 -3.093 1.00 23.31 267 VAL A C 1
ATOM 1451 O O . VAL A 1 204 ? -8.322 16.164 -2.482 1.00 22.15 267 VAL A O 1
ATOM 1455 N N . LEU A 1 205 ? -7.707 17.578 -4.148 1.00 19.62 268 LEU A N 1
ATOM 1456 C CA . LEU A 1 205 ? -9.041 17.812 -4.718 1.00 18.86 268 LEU A CA 1
ATOM 1457 C C . LEU A 1 205 ? -9.337 16.812 -5.834 1.00 22.91 268 LEU A C 1
ATOM 1458 O O . LEU A 1 205 ? -8.533 16.663 -6.759 1.00 23.32 268 LEU A O 1
ATOM 1463 N N . VAL A 1 206 ? -10.500 16.144 -5.755 1.00 18.98 269 VAL A N 1
ATOM 1464 C CA . VAL A 1 206 ? -10.953 15.158 -6.749 1.00 18.50 269 VAL A CA 1
ATOM 1465 C C . VAL A 1 206 ? -12.282 15.594 -7.396 1.00 21.85 269 VAL A C 1
ATOM 1466 O O . VAL A 1 206 ? -12.809 16.644 -7.033 1.00 21.34 269 VAL A O 1
ATOM 1470 N N . ASP A 1 207 ? -12.816 14.776 -8.336 1.00 18.87 270 ASP A N 1
ATOM 1471 C CA . ASP A 1 207 ? -14.073 14.967 -9.080 1.00 19.05 270 ASP A CA 1
ATOM 1472 C C . ASP A 1 207 ? -14.095 16.266 -9.883 1.00 23.09 270 ASP A C 1
ATOM 1473 O O . ASP A 1 207 ? -14.504 17.312 -9.374 1.00 22.75 270 ASP A O 1
ATOM 1478 N N . PHE A 1 208 ? -13.666 16.180 -11.146 1.00 19.72 271 PHE A N 1
ATOM 1479 C CA . PHE A 1 208 ? -13.594 17.311 -12.061 1.00 20.00 271 PHE A CA 1
ATOM 1480 C C . PHE A 1 208 ? -14.673 17.255 -13.159 1.00 25.31 271 PHE A C 1
ATOM 1481 O O . PHE A 1 208 ? -14.580 17.965 -14.168 1.00 26.16 271 PHE A O 1
ATOM 1489 N N . GLY A 1 209 ? -15.711 16.458 -12.907 1.00 21.43 272 GLY A N 1
ATOM 1490 C CA . GLY A 1 209 ? -16.841 16.260 -13.811 1.00 21.51 272 GLY A CA 1
ATOM 1491 C C . GLY A 1 209 ? -17.689 17.490 -14.083 1.00 24.98 272 GLY A C 1
ATOM 1492 O O . GLY A 1 209 ? -18.208 17.652 -15.191 1.00 24.14 272 GLY A O 1
ATOM 1493 N N . LEU A 1 210 ? -17.844 18.361 -13.074 1.00 20.97 273 LEU A N 1
ATOM 1494 C CA . LEU A 1 210 ? -18.631 19.588 -13.177 1.00 20.41 273 LEU A CA 1
ATOM 1495 C C . LEU A 1 210 ? -17.753 20.829 -13.410 1.00 26.20 273 LEU A C 1
ATOM 1496 O O . LEU A 1 210 ? -18.281 21.939 -13.543 1.00 25.87 273 LEU A O 1
ATOM 1501 N N . SER A 1 211 ? -16.419 20.629 -13.494 1.00 23.53 274 SER A N 1
ATOM 1502 C CA . SER A 1 211 ? -15.436 21.693 -13.695 1.00 23.84 274 SER A CA 1
ATOM 1503 C C . SER A 1 211 ? -15.483 22.307 -15.088 1.00 28.87 274 SER A C 1
ATOM 1504 O O . SER A 1 211 ? -15.608 21.587 -16.083 1.00 29.43 274 SER A O 1
ATOM 1507 N N . VAL A 1 212 ? -15.388 23.645 -15.154 1.00 25.25 275 VAL A N 1
ATOM 1508 C CA . VAL A 1 212 ? -15.375 24.396 -16.415 1.00 25.49 275 VAL A CA 1
ATOM 1509 C C . VAL A 1 212 ? -14.184 25.348 -16.477 1.00 27.89 275 VAL A C 1
ATOM 1510 O O . VAL A 1 212 ? -13.741 25.856 -15.444 1.00 26.58 275 VAL A O 1
ATOM 1514 N N . GLN A 1 213 ? -13.690 25.608 -17.694 1.00 24.70 276 GLN A N 1
ATOM 1515 C CA . GLN A 1 213 ? -12.629 26.582 -17.916 1.00 24.70 276 GLN A CA 1
ATOM 1516 C C . GLN A 1 213 ? -13.311 27.866 -18.400 1.00 28.82 276 GLN A C 1
ATOM 1517 O O . GLN A 1 213 ? -14.090 27.833 -19.358 1.00 28.26 276 GLN A O 1
ATOM 1523 N N . MET A 1 214 ? -13.076 28.975 -17.687 1.00 26.16 277 MET A N 1
ATOM 1524 C CA . MET A 1 214 ? -13.669 30.277 -17.986 1.00 26.69 277 MET A CA 1
ATOM 1525 C C . MET A 1 214 ? -13.064 30.881 -19.243 1.00 33.63 277 MET A C 1
ATOM 1526 O O . MET A 1 214 ? -11.839 30.911 -19.390 1.00 34.01 277 MET A O 1
ATOM 1531 N N . THR A 1 215 ? -13.931 31.331 -20.159 1.00 31.43 278 THR A N 1
ATOM 1532 C CA . THR A 1 215 ? -13.536 31.982 -21.404 1.00 32.58 278 THR A CA 1
ATOM 1533 C C . THR A 1 215 ? -13.429 33.473 -21.132 1.00 38.04 278 THR A C 1
ATOM 1534 O O . THR A 1 215 ? -12.392 34.067 -21.419 1.00 39.33 278 THR A O 1
ATOM 1538 N N . GLU A 1 216 ? -14.488 34.063 -20.533 1.00 34.05 279 GLU A N 1
ATOM 1539 C CA . GLU A 1 216 ? -14.574 35.483 -20.164 1.00 33.58 279 GLU A CA 1
ATOM 1540 C C . GLU A 1 216 ? -14.563 35.675 -18.628 1.00 35.70 279 GLU A C 1
ATOM 1541 O O . GLU A 1 216 ? -14.445 34.692 -17.896 1.00 34.92 279 GLU A O 1
ATOM 1547 N N . ASP A 1 217 ? -14.635 36.939 -18.152 1.00 31.62 280 ASP A N 1
ATOM 1548 C CA . ASP A 1 217 ? -14.579 37.311 -16.732 1.00 30.24 280 ASP A CA 1
ATOM 1549 C C . ASP A 1 217 ? -15.733 36.768 -15.894 1.00 31.38 280 ASP A C 1
ATOM 1550 O O . ASP A 1 217 ? -15.571 36.590 -14.682 1.00 30.36 280 ASP A O 1
ATOM 1555 N N . VAL A 1 218 ? -16.894 36.527 -16.528 1.00 26.08 281 VAL A N 1
ATOM 1556 C CA . VAL A 1 218 ? -18.091 35.969 -15.889 1.00 24.26 281 VAL A CA 1
ATOM 1557 C C . VAL A 1 218 ? -18.471 34.687 -16.641 1.00 25.85 281 VAL A C 1
ATOM 1558 O O . VAL A 1 218 ? -18.498 34.682 -17.878 1.00 26.02 281 VAL A O 1
ATOM 1562 N N . TYR A 1 219 ? -18.752 33.608 -15.892 1.00 19.44 282 TYR A N 1
ATOM 1563 C CA . TYR A 1 219 ? -19.188 32.337 -16.454 1.00 17.99 282 TYR A CA 1
ATOM 1564 C C . TYR A 1 219 ? -20.703 32.254 -16.391 1.00 21.84 282 TYR A C 1
ATOM 1565 O O . TYR A 1 219 ? -21.292 32.390 -15.316 1.00 21.16 282 TYR A O 1
ATOM 1574 N N . PHE A 1 220 ? -21.329 32.018 -17.546 1.00 18.55 283 PHE A N 1
ATOM 1575 C CA . PHE A 1 220 ? -22.779 31.909 -17.651 1.00 17.78 283 PHE A CA 1
ATOM 1576 C C . PHE A 1 220 ? -23.200 30.448 -17.847 1.00 21.66 283 PHE A C 1
ATOM 1577 O O . PHE A 1 220 ? -23.042 29.910 -18.947 1.00 21.43 283 PHE A O 1
ATOM 1585 N N . PRO A 1 221 ? -23.692 29.769 -16.780 1.00 18.52 284 PRO A N 1
ATOM 1586 C CA . PRO A 1 221 ? -24.090 28.361 -16.939 1.00 18.46 284 PRO A CA 1
ATOM 1587 C C . PRO A 1 221 ? -25.415 28.184 -17.675 1.00 24.97 284 PRO A C 1
ATOM 1588 O O . PRO A 1 221 ? -26.314 29.025 -17.561 1.00 25.09 284 PRO A O 1
ATOM 1592 N N . LYS A 1 222 ? -25.526 27.086 -18.436 1.00 22.43 285 LYS A N 1
ATOM 1593 C CA . LYS A 1 222 ? -26.743 26.739 -19.157 1.00 23.08 285 LYS A CA 1
ATOM 1594 C C . LYS A 1 222 ? -27.675 25.985 -18.209 1.00 28.34 285 LYS A C 1
ATOM 1595 O O . LYS A 1 222 ? -28.878 26.223 -18.227 1.00 29.92 285 LYS A O 1
ATOM 1597 N N . ASP A 1 223 ? -27.118 25.117 -17.352 1.00 24.51 286 ASP A N 1
ATOM 1598 C CA . ASP A 1 223 ? -27.873 24.321 -16.380 1.00 23.95 286 ASP A CA 1
ATOM 1599 C C . ASP A 1 223 ? -27.360 24.531 -14.944 1.00 26.38 286 ASP A C 1
ATOM 1600 O O . ASP A 1 223 ? -26.216 24.947 -14.755 1.00 26.20 286 ASP A O 1
ATOM 1602 N N . LEU A 1 224 ? -28.208 24.244 -13.936 1.00 21.59 287 LEU A N 1
ATOM 1603 C CA . LEU A 1 224 ? -27.826 24.357 -12.532 1.00 20.48 287 LEU A CA 1
ATOM 1604 C C . LEU A 1 224 ? -27.096 23.075 -12.148 1.00 23.95 287 LEU A C 1
ATOM 1605 O O . LEU A 1 224 ? -27.699 21.999 -12.112 1.00 23.79 287 LEU A O 1
ATOM 1610 N N . ARG A 1 225 ? -25.783 23.191 -11.913 1.00 19.95 288 ARG A N 1
ATOM 1611 C CA . ARG A 1 225 ? -24.915 22.066 -11.583 1.00 18.95 288 ARG A CA 1
ATOM 1612 C C . ARG A 1 225 ? -24.227 22.238 -10.232 1.00 22.80 288 ARG A C 1
ATOM 1613 O O . ARG A 1 225 ? -23.927 23.365 -9.831 1.00 22.61 288 ARG A O 1
ATOM 1615 N N . GLY A 1 226 ? -23.975 21.115 -9.556 1.00 19.13 289 GLY A N 1
ATOM 1616 C CA . GLY A 1 226 ? -23.299 21.082 -8.262 1.00 18.25 289 GLY A CA 1
ATOM 1617 C C . GLY A 1 226 ? -24.141 20.521 -7.137 1.00 21.51 289 GLY A C 1
ATOM 1618 O O . GLY A 1 226 ? -25.252 20.045 -7.373 1.00 21.32 289 GLY A O 1
ATOM 1619 N N . THR A 1 227 ? -23.615 20.585 -5.901 1.00 17.77 290 THR A N 1
ATOM 1620 C CA . THR A 1 227 ? -24.293 20.116 -4.690 1.00 17.73 290 THR A CA 1
ATOM 1621 C C . THR A 1 227 ? -24.929 21.329 -4.009 1.00 22.58 290 THR A C 1
ATOM 1622 O O . THR A 1 227 ? -24.229 22.279 -3.654 1.00 22.93 290 THR A O 1
ATOM 1626 N N . GLU A 1 228 ? -26.265 21.302 -3.890 1.00 19.30 291 GLU A N 1
ATOM 1627 C CA . GLU A 1 228 ? -27.144 22.365 -3.388 1.00 19.55 291 GLU A CA 1
ATOM 1628 C C . GLU A 1 228 ? -26.784 22.997 -2.039 1.00 23.86 291 GLU A C 1
ATOM 1629 O O . GLU A 1 228 ? -26.906 24.214 -1.921 1.00 24.50 291 GLU A O 1
ATOM 1635 N N . ILE A 1 229 ? -26.404 22.200 -1.024 1.00 19.78 292 ILE A N 1
ATOM 1636 C CA . ILE A 1 229 ? -26.107 22.709 0.328 1.00 19.84 292 ILE A CA 1
ATOM 1637 C C . ILE A 1 229 ? -24.849 23.591 0.369 1.00 22.82 292 ILE A C 1
ATOM 1638 O O . ILE A 1 229 ? -24.793 24.522 1.181 1.00 22.48 292 ILE A O 1
ATOM 1643 N N . TYR A 1 230 ? -23.867 23.318 -0.511 1.00 18.45 293 TYR A N 1
ATOM 1644 C CA . TYR A 1 230 ? -22.614 24.080 -0.585 1.00 17.91 293 TYR A CA 1
ATOM 1645 C C . TYR A 1 230 ? -22.681 25.212 -1.612 1.00 21.70 293 TYR A C 1
ATOM 1646 O O . TYR A 1 230 ? -21.739 25.993 -1.710 1.00 20.81 293 TYR A O 1
ATOM 1655 N N . MET A 1 231 ? -23.800 25.309 -2.359 1.00 19.41 294 MET A N 1
ATOM 1656 C CA . MET A 1 231 ? -24.017 26.319 -3.392 1.00 19.72 294 MET A CA 1
ATOM 1657 C C . MET A 1 231 ? -24.130 27.733 -2.853 1.00 23.53 294 MET A C 1
ATOM 1658 O O . MET A 1 231 ? -24.805 27.979 -1.849 1.00 23.25 294 MET A O 1
ATOM 1663 N N . SER A 1 232 ? -23.479 28.662 -3.562 1.00 19.68 295 SER A N 1
ATOM 1664 C CA . SER A 1 232 ? -23.461 30.091 -3.277 1.00 19.11 295 SER A CA 1
ATOM 1665 C C . SER A 1 232 ? -24.765 30.725 -3.776 1.00 21.16 295 SER A C 1
ATOM 1666 O O . SER A 1 232 ? -25.419 30.112 -4.626 1.00 20.30 295 SER A O 1
ATOM 1669 N N . PRO A 1 233 ? -25.175 31.928 -3.286 1.00 17.54 296 PRO A N 1
ATOM 1670 C CA . PRO A 1 233 ? -26.434 32.529 -3.769 1.00 17.73 296 PRO A CA 1
ATOM 1671 C C . PRO A 1 233 ? -26.433 32.928 -5.239 1.00 21.62 296 PRO A C 1
ATOM 1672 O O . PRO A 1 233 ? -27.511 33.013 -5.816 1.00 21.74 296 PRO A O 1
ATOM 1676 N N . GLU A 1 234 ? -25.246 33.175 -5.839 1.00 18.12 297 GLU A N 1
ATOM 1677 C CA . GLU A 1 234 ? -25.117 33.572 -7.248 1.00 18.38 297 GLU A CA 1
ATOM 1678 C C . GLU A 1 234 ? -25.195 32.363 -8.223 1.00 22.89 297 GLU A C 1
ATOM 1679 O O . GLU A 1 234 ? -25.633 32.537 -9.362 1.00 23.54 297 GLU A O 1
ATOM 1685 N N . VAL A 1 235 ? -24.784 31.158 -7.770 1.00 18.92 298 VAL A N 1
ATOM 1686 C CA . VAL A 1 235 ? -24.824 29.904 -8.546 1.00 18.66 298 VAL A CA 1
ATOM 1687 C C . VAL A 1 235 ? -26.281 29.414 -8.726 1.00 23.41 298 VAL A C 1
ATOM 1688 O O . VAL A 1 235 ? -26.641 28.954 -9.815 1.00 24.41 298 VAL A O 1
ATOM 1692 N N . ILE A 1 236 ? -27.112 29.548 -7.673 1.00 18.30 299 ILE A N 1
ATOM 1693 C CA . ILE A 1 236 ? -28.528 29.176 -7.685 1.00 17.94 299 ILE A CA 1
ATOM 1694 C C . ILE A 1 236 ? -29.291 30.007 -8.724 1.00 21.07 299 ILE A C 1
ATOM 1695 O O . ILE A 1 236 ? -30.069 29.444 -9.496 1.00 21.70 299 ILE A O 1
ATOM 1700 N N . LEU A 1 237 ? -29.016 31.327 -8.768 1.00 16.32 300 LEU A N 1
ATOM 1701 C CA . LEU A 1 237 ? -29.623 32.318 -9.671 1.00 16.00 300 LEU A CA 1
ATOM 1702 C C . LEU A 1 237 ? -29.404 32.066 -11.171 1.00 20.35 300 LEU A C 1
ATOM 1703 O O . LEU A 1 237 ? -30.251 32.477 -11.974 1.00 20.21 300 LEU A O 1
ATOM 1708 N N . CYS A 1 238 ? -28.262 31.424 -11.543 1.00 17.23 301 CYS A N 1
ATOM 1709 C CA . CYS A 1 238 ? -27.830 31.108 -12.920 1.00 17.65 301 CYS A CA 1
ATOM 1710 C C . CYS A 1 238 ? -27.684 32.367 -13.822 1.00 22.25 301 CYS A C 1
ATOM 1711 O O . CYS A 1 238 ? -27.749 32.264 -15.051 1.00 22.92 301 CYS A O 1
ATOM 1714 N N . ARG A 1 239 ? -27.463 33.543 -13.203 1.00 17.90 302 ARG A N 1
ATOM 1715 C CA . ARG A 1 239 ? -27.320 34.831 -13.890 1.00 17.95 302 ARG A CA 1
ATOM 1716 C C . ARG A 1 239 ? -25.832 35.210 -14.096 1.00 23.14 302 ARG A C 1
ATOM 1717 O O . ARG A 1 239 ? -25.524 36.312 -14.568 1.00 23.55 302 ARG A O 1
ATOM 1720 N N . GLY A 1 240 ? -24.938 34.279 -13.765 1.00 19.10 303 GLY A N 1
ATOM 1721 C CA . GLY A 1 240 ? -23.501 34.461 -13.902 1.00 18.60 303 GLY A CA 1
ATOM 1722 C C . GLY A 1 240 ? -22.752 34.377 -12.587 1.00 21.74 303 GLY A C 1
ATOM 1723 O O . GLY A 1 240 ? -23.242 34.838 -11.549 1.00 21.04 303 GLY A O 1
ATOM 1724 N N . HIS A 1 241 ? -21.555 33.768 -12.630 1.00 17.61 304 HIS A N 1
ATOM 1725 C CA . HIS A 1 241 ? -20.655 33.606 -11.486 1.00 16.42 304 HIS A CA 1
ATOM 1726 C C . HIS A 1 241 ? -19.194 33.387 -11.930 1.00 20.76 304 HIS A C 1
ATOM 1727 O O . HIS A 1 241 ? -18.897 33.418 -13.130 1.00 20.58 304 HIS A O 1
ATOM 1734 N N . SER A 1 242 ? -18.283 33.205 -10.959 1.00 16.68 305 SER A N 1
ATOM 1735 C CA . SER A 1 242 ? -16.865 33.003 -11.234 1.00 16.29 305 SER A CA 1
ATOM 1736 C C . SER A 1 242 ? -16.298 31.959 -10.289 1.00 19.49 305 SER A C 1
ATOM 1737 O O . SER A 1 242 ? -17.057 31.241 -9.640 1.00 18.91 305 SER A O 1
ATOM 1740 N N . THR A 1 243 ? -14.957 31.906 -10.194 1.00 15.52 306 THR A N 1
ATOM 1741 C CA . THR A 1 243 ? -14.193 31.036 -9.311 1.00 14.58 306 THR A CA 1
ATOM 1742 C C . THR A 1 243 ? -14.537 31.294 -7.836 1.00 17.67 306 THR A C 1
ATOM 1743 O O . THR A 1 243 ? -14.421 30.377 -7.032 1.00 18.36 306 THR A O 1
ATOM 1747 N N . LYS A 1 244 ? -14.983 32.521 -7.482 1.00 13.52 307 LYS A N 1
ATOM 1748 C CA . LYS A 1 244 ? -15.399 32.894 -6.122 1.00 12.89 307 LYS A CA 1
ATOM 1749 C C . LYS A 1 244 ? -16.445 31.914 -5.560 1.00 18.44 307 LYS A C 1
ATOM 1750 O O . LYS A 1 244 ? -16.499 31.722 -4.343 1.00 18.17 307 LYS A O 1
ATOM 1756 N N . ALA A 1 245 ? -17.251 31.274 -6.455 1.00 15.50 308 ALA A N 1
ATOM 1757 C CA . ALA A 1 245 ? -18.271 30.271 -6.116 1.00 14.57 308 ALA A CA 1
ATOM 1758 C C . ALA A 1 245 ? -17.657 29.118 -5.311 1.00 18.23 308 ALA A C 1
ATOM 1759 O O . ALA A 1 245 ? -18.265 28.673 -4.341 1.00 18.36 308 ALA A O 1
ATOM 1761 N N . ASP A 1 246 ? -16.441 28.669 -5.694 1.00 14.87 309 ASP A N 1
ATOM 1762 C CA . ASP A 1 246 ? -15.683 27.607 -5.027 1.00 14.84 309 ASP A CA 1
ATOM 1763 C C . ASP A 1 246 ? -15.299 27.997 -3.589 1.00 18.19 309 ASP A C 1
ATOM 1764 O O . ASP A 1 246 ? -15.239 27.129 -2.721 1.00 16.80 309 ASP A O 1
ATOM 1769 N N . ILE A 1 247 ? -15.047 29.304 -3.352 1.00 15.50 310 ILE A N 1
ATOM 1770 C CA . ILE A 1 247 ? -14.680 29.877 -2.054 1.00 15.32 310 ILE A CA 1
ATOM 1771 C C . ILE A 1 247 ? -15.847 29.778 -1.070 1.00 20.77 310 ILE A C 1
ATOM 1772 O O . ILE A 1 247 ? -15.621 29.397 0.086 1.00 21.14 310 ILE A O 1
ATOM 1777 N N . TYR A 1 248 ? -17.089 30.071 -1.529 1.00 17.49 311 TYR A N 1
ATOM 1778 C CA . TYR A 1 248 ? -18.290 29.934 -0.694 1.00 17.61 311 TYR A CA 1
ATOM 1779 C C . TYR A 1 248 ? -18.445 28.472 -0.309 1.00 21.53 311 TYR A C 1
ATOM 1780 O O . TYR A 1 248 ? -18.698 28.182 0.860 1.00 21.21 311 TYR A O 1
ATOM 1789 N N . SER A 1 249 ? -18.286 27.558 -1.296 1.00 18.22 312 SER A N 1
ATOM 1790 C CA . SER A 1 249 ? -18.382 26.111 -1.107 1.00 17.75 312 SER A CA 1
ATOM 1791 C C . SER A 1 249 ? -17.368 25.640 -0.075 1.00 23.81 312 SER A C 1
ATOM 1792 O O . SER A 1 249 ? -17.729 24.839 0.783 1.00 24.65 312 SER A O 1
ATOM 1795 N N . LEU A 1 250 ? -16.134 26.202 -0.093 1.00 20.66 313 LEU A N 1
ATOM 1796 C CA . LEU A 1 250 ? -15.097 25.898 0.898 1.00 20.75 313 LEU A CA 1
ATOM 1797 C C . LEU A 1 250 ? -15.572 26.299 2.300 1.00 24.26 313 LEU A C 1
ATOM 1798 O O . LEU A 1 250 ? -15.384 25.535 3.242 1.00 24.81 313 LEU A O 1
ATOM 1803 N N . GLY A 1 251 ? -16.205 27.467 2.407 1.00 20.46 314 GLY A N 1
ATOM 1804 C CA . GLY A 1 251 ? -16.772 27.972 3.653 1.00 20.62 314 GLY A CA 1
ATOM 1805 C C . GLY A 1 251 ? -17.841 27.041 4.189 1.00 25.88 314 GLY A C 1
ATOM 1806 O O . GLY A 1 251 ? -17.891 26.774 5.394 1.00 26.24 314 GLY A O 1
ATOM 1807 N N . ALA A 1 252 ? -18.674 26.503 3.273 1.00 22.38 315 ALA A N 1
ATOM 1808 C CA . ALA A 1 252 ? -19.732 25.542 3.569 1.00 21.90 315 ALA A CA 1
ATOM 1809 C C . ALA A 1 252 ? -19.127 24.207 4.018 1.00 26.11 315 ALA A C 1
ATOM 1810 O O . ALA A 1 252 ? -19.652 23.596 4.948 1.00 26.48 315 ALA A O 1
ATOM 1812 N N . THR A 1 253 ? -17.995 23.778 3.404 1.00 22.08 316 THR A N 1
ATOM 1813 C CA . THR A 1 253 ? -17.306 22.541 3.808 1.00 21.35 316 THR A CA 1
ATOM 1814 C C . THR A 1 253 ? -16.629 22.733 5.162 1.00 24.31 316 THR A C 1
ATOM 1815 O O . THR A 1 253 ? -16.542 21.786 5.939 1.00 24.35 316 THR A O 1
ATOM 1819 N N . LEU A 1 254 ? -16.152 23.961 5.438 1.00 20.01 317 LEU A N 1
ATOM 1820 C CA . LEU A 1 254 ? -15.516 24.325 6.705 1.00 19.75 317 LEU A CA 1
ATOM 1821 C C . LEU A 1 254 ? -16.498 24.160 7.858 1.00 23.04 317 LEU A C 1
ATOM 1822 O O . LEU A 1 254 ? -16.105 23.651 8.903 1.00 23.15 317 LEU A O 1
ATOM 1827 N N . ILE A 1 255 ? -17.784 24.528 7.633 1.00 19.29 318 ILE A N 1
ATOM 1828 C CA . ILE A 1 255 ? -18.896 24.378 8.583 1.00 19.35 318 ILE A CA 1
ATOM 1829 C C . ILE A 1 255 ? -19.167 22.873 8.798 1.00 23.06 318 ILE A C 1
ATOM 1830 O O . ILE A 1 255 ? -19.309 22.440 9.941 1.00 23.08 318 ILE A O 1
ATOM 1835 N N . HIS A 1 256 ? -19.172 22.082 7.701 1.00 18.82 319 HIS A N 1
ATOM 1836 C CA . HIS A 1 256 ? -19.350 20.623 7.709 1.00 17.99 319 HIS A CA 1
ATOM 1837 C C . HIS A 1 256 ? -18.217 19.956 8.516 1.00 21.02 319 HIS A C 1
ATOM 1838 O O . HIS A 1 256 ? -18.475 19.018 9.268 1.00 20.78 319 HIS A O 1
ATOM 1845 N N . MET A 1 257 ? -16.976 20.451 8.366 1.00 17.39 320 MET A N 1
ATOM 1846 C CA . MET A 1 257 ? -15.792 19.932 9.054 1.00 17.14 320 MET A CA 1
ATOM 1847 C C . MET A 1 257 ? -15.801 20.177 10.563 1.00 21.97 320 MET A C 1
ATOM 1848 O O . MET A 1 257 ? -15.423 19.277 11.319 1.00 22.08 320 MET A O 1
ATOM 1853 N N . GLN A 1 258 ? -16.255 21.368 11.012 1.00 18.54 321 GLN A N 1
ATOM 1854 C CA . GLN A 1 258 ? -16.277 21.669 12.450 1.00 18.97 321 GLN A CA 1
ATOM 1855 C C . GLN A 1 258 ? -17.568 21.237 13.174 1.00 23.23 321 GLN A C 1
ATOM 1856 O O . GLN A 1 258 ? -17.524 21.004 14.387 1.00 23.35 321 GLN A O 1
ATOM 1862 N N . THR A 1 259 ? -18.697 21.115 12.443 1.00 19.53 322 THR A N 1
ATOM 1863 C CA . THR A 1 259 ? -19.973 20.739 13.056 1.00 19.82 322 THR A CA 1
ATOM 1864 C C . THR A 1 259 ? -20.378 19.263 12.814 1.00 23.35 322 THR A C 1
ATOM 1865 O O . THR A 1 259 ? -21.078 18.695 13.652 1.00 23.78 322 THR A O 1
ATOM 1868 N N . GLY A 1 260 ? -19.917 18.660 11.719 1.00 18.71 323 GLY A N 1
ATOM 1869 C CA . GLY A 1 260 ? -20.244 17.279 11.366 1.00 18.66 323 GLY A CA 1
ATOM 1870 C C . GLY A 1 260 ? -21.430 17.173 10.425 1.00 23.76 323 GLY A C 1
ATOM 1871 O O . GLY A 1 260 ? -21.776 16.075 9.976 1.00 24.21 323 GLY A O 1
ATOM 1872 N N . THR A 1 261 ? -22.075 18.319 10.134 1.00 19.59 324 THR A N 1
ATOM 1873 C CA . THR A 1 261 ? -23.223 18.451 9.234 1.00 18.77 324 THR A CA 1
ATOM 1874 C C . THR A 1 261 ? -23.067 19.718 8.370 1.00 21.48 324 THR A C 1
ATOM 1875 O O . THR A 1 261 ? -22.609 20.746 8.885 1.00 20.58 324 THR A O 1
ATOM 1879 N N . PRO A 1 262 ? -23.470 19.676 7.073 1.00 17.31 325 PRO A N 1
ATOM 1880 C CA . PRO A 1 262 ? -23.339 20.872 6.216 1.00 17.01 325 PRO A CA 1
ATOM 1881 C C . PRO A 1 262 ? -24.249 22.064 6.636 1.00 20.58 325 PRO A C 1
ATOM 1882 O O . PRO A 1 262 ? -25.104 21.871 7.489 1.00 19.34 325 PRO A O 1
ATOM 1886 N N . PRO A 1 263 ? -24.043 23.309 6.101 1.00 18.22 326 PRO A N 1
ATOM 1887 C CA . PRO A 1 263 ? -24.769 24.511 6.594 1.00 18.48 326 PRO A CA 1
ATOM 1888 C C . PRO A 1 263 ? -26.293 24.577 6.854 1.00 23.12 326 PRO A C 1
ATOM 1889 O O . PRO A 1 263 ? -26.663 25.285 7.796 1.00 23.73 326 PRO A O 1
ATOM 1893 N N . TRP A 1 264 ? -27.173 24.024 6.002 1.00 18.58 327 TRP A N 1
ATOM 1894 C CA . TRP A 1 264 ? -28.606 24.280 6.216 1.00 18.59 327 TRP A CA 1
ATOM 1895 C C . TRP A 1 264 ? -29.426 23.137 6.812 1.00 22.67 327 TRP A C 1
ATOM 1896 O O . TRP A 1 264 ? -30.462 23.395 7.430 1.00 23.04 327 TRP A O 1
ATOM 1907 N N . VAL A 1 265 ? -28.962 21.900 6.625 1.00 18.73 328 VAL A N 1
ATOM 1908 C CA . VAL A 1 265 ? -29.560 20.629 7.034 1.00 18.78 328 VAL A CA 1
ATOM 1909 C C . VAL A 1 265 ? -30.147 20.632 8.472 1.00 22.92 328 VAL A C 1
ATOM 1910 O O . VAL A 1 265 ? -31.277 20.178 8.635 1.00 23.67 328 VAL A O 1
ATOM 1914 N N . LYS A 1 266 ? -29.399 21.129 9.488 1.00 18.48 329 LYS A N 1
ATOM 1915 C CA . LYS A 1 266 ? -29.830 21.142 10.899 1.00 18.50 329 LYS A CA 1
ATOM 1916 C C . LYS A 1 266 ? -31.041 22.035 11.188 1.00 22.84 329 LYS A C 1
ATOM 1917 O O . LYS A 1 266 ? -32.002 21.561 11.789 1.00 23.68 329 LYS A O 1
ATOM 1923 N N . ARG A 1 267 ? -30.989 23.316 10.773 1.00 19.19 330 ARG A N 1
ATOM 1924 C CA . ARG A 1 267 ? -32.051 24.313 10.975 1.00 19.44 330 ARG A CA 1
ATOM 1925 C C . ARG A 1 267 ? -33.289 24.033 10.116 1.00 23.76 330 ARG A C 1
ATOM 1926 O O . ARG A 1 267 ? -34.410 24.306 10.543 1.00 23.33 330 ARG A O 1
ATOM 1934 N N . TYR A 1 268 ? -33.073 23.524 8.893 1.00 21.18 331 TYR A N 1
ATOM 1935 C CA . TYR A 1 268 ? -34.117 23.219 7.915 1.00 21.21 331 TYR A CA 1
ATOM 1936 C C . TYR A 1 268 ? -34.010 21.742 7.522 1.00 24.95 331 TYR A C 1
ATOM 1937 O O . TYR A 1 268 ? -33.231 21.409 6.624 1.00 24.83 331 TYR A O 1
ATOM 1946 N N . PRO A 1 269 ? -34.739 20.836 8.227 1.00 20.98 332 PRO A N 1
ATOM 1947 C CA . PRO A 1 269 ? -34.614 19.390 7.945 1.00 19.84 332 PRO A CA 1
ATOM 1948 C C . PRO A 1 269 ? -34.961 18.938 6.526 1.00 22.20 332 PRO A C 1
ATOM 1949 O O . PRO A 1 269 ? -35.640 19.653 5.788 1.00 22.26 332 PRO A O 1
ATOM 1953 N N . ARG A 1 270 ? -34.487 17.737 6.159 1.00 17.88 333 ARG A N 1
ATOM 1954 C CA . ARG A 1 270 ? -34.715 17.112 4.854 1.00 17.49 333 ARG A CA 1
ATOM 1955 C C . ARG A 1 270 ? -36.129 16.508 4.735 1.00 22.24 333 ARG A C 1
ATOM 1956 O O . ARG A 1 270 ? -36.592 15.825 5.651 1.00 21.57 333 ARG A O 1
ATOM 1964 N N . SER A 1 271 ? -36.808 16.769 3.600 1.00 18.94 334 SER A N 1
ATOM 1965 C CA . SER A 1 271 ? -38.144 16.251 3.313 1.00 19.16 334 SER A CA 1
ATOM 1966 C C . SER A 1 271 ? -38.301 15.908 1.823 1.00 22.39 334 SER A C 1
ATOM 1967 O O . SER A 1 271 ? -37.408 16.221 1.028 1.00 21.16 334 SER A O 1
ATOM 1970 N N . ALA A 1 272 ? -39.430 15.267 1.447 1.00 19.28 335 ALA A N 1
ATOM 1971 C CA . ALA A 1 272 ? -39.756 14.901 0.061 1.00 18.67 335 ALA A CA 1
ATOM 1972 C C . ALA A 1 272 ? -40.066 16.149 -0.777 1.00 21.23 335 ALA A C 1
ATOM 1973 O O . ALA A 1 272 ? -40.081 16.084 -2.009 1.00 20.07 335 ALA A O 1
ATOM 1975 N N . TYR A 1 273 ? -40.288 17.289 -0.096 1.00 17.57 336 TYR A N 1
ATOM 1976 C CA . TYR A 1 273 ? -40.567 18.587 -0.702 1.00 17.34 336 TYR A CA 1
ATOM 1977 C C . TYR A 1 273 ? -39.478 19.605 -0.255 1.00 20.39 336 TYR A C 1
ATOM 1978 O O . TYR A 1 273 ? -39.775 20.511 0.533 1.00 19.66 336 TYR A O 1
ATOM 1987 N N . PRO A 1 274 ? -38.200 19.459 -0.707 1.00 16.45 337 PRO A N 1
ATOM 1988 C CA . PRO A 1 274 ? -37.163 20.402 -0.255 1.00 16.00 337 PRO A CA 1
ATOM 1989 C C . PRO A 1 274 ? -37.225 21.767 -0.933 1.00 22.08 337 PRO A C 1
ATOM 1990 O O . PRO A 1 274 ? -37.768 21.897 -2.036 1.00 22.22 337 PRO A O 1
ATOM 1994 N N . SER A 1 275 ? -36.659 22.786 -0.261 1.00 19.57 338 SER A N 1
ATOM 1995 C CA . SER A 1 275 ? -36.622 24.169 -0.739 1.00 19.66 338 SER A CA 1
ATOM 1996 C C . SER A 1 275 ? -35.298 24.871 -0.347 1.00 23.46 338 SER A C 1
ATOM 1997 O O . SER A 1 275 ? -35.292 26.061 -0.025 1.00 23.88 338 SER A O 1
ATOM 2000 N N . TYR A 1 276 ? -34.174 24.137 -0.422 1.00 19.11 339 TYR A N 1
ATOM 2001 C CA . TYR A 1 276 ? -32.858 24.652 -0.040 1.00 18.49 339 TYR A CA 1
ATOM 2002 C C . TYR A 1 276 ? -32.375 25.811 -0.898 1.00 21.40 339 TYR A C 1
ATOM 2003 O O . TYR A 1 276 ? -31.832 26.763 -0.346 1.00 21.10 339 TYR A O 1
ATOM 2012 N N . LEU A 1 277 ? -32.616 25.764 -2.222 1.00 17.40 340 LEU A N 1
ATOM 2013 C CA . LEU A 1 277 ? -32.239 26.824 -3.164 1.00 16.87 340 LEU A CA 1
ATOM 2014 C C . LEU A 1 277 ? -32.884 28.176 -2.788 1.00 20.92 340 LEU A C 1
ATOM 2015 O O . LEU A 1 277 ? -32.251 29.222 -2.942 1.00 19.61 340 LEU A O 1
ATOM 2020 N N . TYR A 1 278 ? -34.115 28.140 -2.248 1.00 18.82 341 TYR A N 1
ATOM 2021 C CA . TYR A 1 278 ? -34.840 29.322 -1.783 1.00 19.66 341 TYR A CA 1
ATOM 2022 C C . TYR A 1 278 ? -34.262 29.827 -0.454 1.00 23.73 341 TYR A C 1
ATOM 2023 O O . TYR A 1 278 ? -34.046 31.030 -0.300 1.00 23.56 341 TYR A O 1
ATOM 2032 N N . ILE A 1 279 ? -34.024 28.904 0.501 1.00 20.28 342 ILE A N 1
ATOM 2033 C CA . ILE A 1 279 ? -33.472 29.198 1.828 1.00 19.90 342 ILE A CA 1
ATOM 2034 C C . ILE A 1 279 ? -32.087 29.883 1.718 1.00 23.33 342 ILE A C 1
ATOM 2035 O O . ILE A 1 279 ? -31.868 30.915 2.359 1.00 21.63 342 ILE A O 1
ATOM 2040 N N . ILE A 1 280 ? -31.184 29.329 0.884 1.00 21.22 343 ILE A N 1
ATOM 2041 C CA . ILE A 1 280 ? -29.847 29.886 0.654 1.00 21.70 343 ILE A CA 1
ATOM 2042 C C . ILE A 1 280 ? -29.973 31.286 0.049 1.00 27.88 343 ILE A C 1
ATOM 2043 O O . ILE A 1 280 ? -29.315 32.208 0.522 1.00 28.02 343 ILE A O 1
ATOM 2048 N N . HIS A 1 281 ? -30.853 31.448 -0.953 1.00 25.24 344 HIS A N 1
ATOM 2049 C CA . HIS A 1 281 ? -31.068 32.731 -1.617 1.00 25.77 344 HIS A CA 1
ATOM 2050 C C . HIS A 1 281 ? -31.654 33.817 -0.704 1.00 29.02 344 HIS A C 1
ATOM 2051 O O . HIS A 1 281 ? -31.331 34.988 -0.882 1.00 29.16 344 HIS A O 1
ATOM 2058 N N . LYS A 1 282 ? -32.499 33.440 0.262 1.00 24.70 345 LYS A N 1
ATOM 2059 C CA . LYS A 1 282 ? -33.107 34.407 1.173 1.00 24.37 345 LYS A CA 1
ATOM 2060 C C . LYS A 1 282 ? -32.336 34.626 2.483 1.00 28.16 345 LYS A C 1
ATOM 2061 O O . LYS A 1 282 ? -32.542 35.666 3.110 1.00 27.83 345 LYS A O 1
ATOM 2063 N N . GLN A 1 283 ? -31.458 33.672 2.903 1.00 24.53 346 GLN A N 1
ATOM 2064 C CA . GLN A 1 283 ? -30.763 33.765 4.194 1.00 24.30 346 GLN A CA 1
ATOM 2065 C C . GLN A 1 283 ? -29.216 33.632 4.201 1.00 27.73 346 GLN A C 1
ATOM 2066 O O . GLN A 1 283 ? -28.631 33.745 5.284 1.00 27.28 346 GLN A O 1
ATOM 2072 N N . ALA A 1 284 ? -28.552 33.379 3.053 1.00 23.50 347 ALA A N 1
ATOM 2073 C CA . ALA A 1 284 ? -27.087 33.242 3.042 1.00 22.88 347 ALA A CA 1
ATOM 2074 C C . ALA A 1 284 ? -26.369 34.560 3.401 1.00 27.53 347 ALA A C 1
ATOM 2075 O O . ALA A 1 284 ? -26.882 35.623 3.042 1.00 28.42 347 ALA A O 1
ATOM 2077 N N . PRO A 1 285 ? -25.242 34.557 4.159 1.00 23.21 348 PRO A N 1
ATOM 2078 C CA . PRO A 1 285 ? -24.447 33.408 4.658 1.00 22.40 348 PRO A CA 1
ATOM 2079 C C . PRO A 1 285 ? -25.000 32.636 5.864 1.00 24.91 348 PRO A C 1
ATOM 2080 O O . PRO A 1 285 ? -25.568 33.243 6.771 1.00 24.82 348 PRO A O 1
ATOM 2084 N N . PRO A 1 286 ? -24.772 31.300 5.925 1.00 20.22 349 PRO A N 1
ATOM 2085 C CA . PRO A 1 286 ? -25.241 30.517 7.085 1.00 19.56 349 PRO A CA 1
ATOM 2086 C C . PRO A 1 286 ? -24.368 30.699 8.335 1.00 22.41 349 PRO A C 1
ATOM 2087 O O . PRO A 1 286 ? -23.727 29.755 8.795 1.00 21.34 349 PRO A O 1
ATOM 2091 N N . LEU A 1 287 ? -24.375 31.921 8.898 1.00 19.35 350 LEU A N 1
ATOM 2092 C CA . LEU A 1 287 ? -23.632 32.333 10.099 1.00 19.53 350 LEU A CA 1
ATOM 2093 C C . LEU A 1 287 ? -24.172 31.685 11.383 1.00 22.41 350 LEU A C 1
ATOM 2094 O O . LEU A 1 287 ? -23.543 31.774 12.443 1.00 21.96 350 LEU A O 1
ATOM 2099 N N . GLU A 1 288 ? -25.334 31.039 11.278 1.00 18.56 351 GLU A N 1
ATOM 2100 C CA . GLU A 1 288 ? -25.994 30.380 12.392 1.00 19.53 351 GLU A CA 1
ATOM 2101 C C . GLU A 1 288 ? -25.489 28.940 12.529 1.00 24.53 351 GLU A C 1
ATOM 2102 O O . GLU A 1 288 ? -25.531 28.370 13.624 1.00 25.35 351 GLU A O 1
ATOM 2108 N N . ASP A 1 289 ? -24.998 28.365 11.416 1.00 19.64 352 ASP A N 1
ATOM 2109 C CA . ASP A 1 289 ? -24.459 27.011 11.349 1.00 18.55 352 ASP A CA 1
ATOM 2110 C C . ASP A 1 289 ? -22.974 26.924 11.771 1.00 23.21 352 ASP A C 1
ATOM 2111 O O . ASP A 1 289 ? -22.467 25.819 11.969 1.00 22.92 352 ASP A O 1
ATOM 2113 N N . ILE A 1 290 ? -22.284 28.076 11.922 1.00 20.53 353 ILE A N 1
ATOM 2114 C CA . ILE A 1 290 ? -20.882 28.125 12.366 1.00 20.61 353 ILE A CA 1
ATOM 2115 C C . ILE A 1 290 ? -20.821 27.625 13.827 1.00 26.30 353 ILE A C 1
ATOM 2116 O O . ILE A 1 290 ? -21.699 27.970 14.618 1.00 26.65 353 ILE A O 1
ATOM 2121 N N . ALA A 1 291 ? -19.829 26.766 14.154 1.00 23.31 354 ALA A N 1
ATOM 2122 C CA . ALA A 1 291 ? -19.655 26.177 15.487 1.00 23.78 354 ALA A CA 1
ATOM 2123 C C . ALA A 1 291 ? -19.438 27.212 16.588 1.00 28.71 354 ALA A C 1
ATOM 2124 O O . ALA A 1 291 ? -18.655 28.149 16.414 1.00 27.96 354 ALA A O 1
ATOM 2126 N N . ASP A 1 292 ? -20.160 27.039 17.715 1.00 26.50 355 ASP A N 1
ATOM 2127 C CA . ASP A 1 292 ? -20.107 27.906 18.893 1.00 27.11 355 ASP A CA 1
ATOM 2128 C C . ASP A 1 292 ? -18.722 27.888 19.555 1.00 31.87 355 ASP A C 1
ATOM 2129 O O . ASP A 1 292 ? -18.282 28.915 20.069 1.00 31.34 355 ASP A O 1
ATOM 2131 N N . ASP A 1 293 ? -18.033 26.732 19.515 1.00 29.69 356 ASP A N 1
ATOM 2132 C CA . ASP A 1 293 ? -16.709 26.553 20.099 1.00 30.82 356 ASP A CA 1
ATOM 2133 C C . ASP A 1 293 ? -15.589 26.555 19.043 1.00 36.48 356 ASP A C 1
ATOM 2134 O O . ASP A 1 293 ? -14.933 25.534 18.815 1.00 36.54 356 ASP A O 1
ATOM 2136 N N . CYS A 1 294 ? -15.376 27.714 18.400 1.00 33.85 357 CYS A N 1
ATOM 2137 C CA . CYS A 1 294 ? -14.318 27.915 17.407 1.00 33.59 357 CYS A CA 1
ATOM 2138 C C . CYS A 1 294 ? -13.617 29.257 17.646 1.00 37.94 357 CYS A C 1
ATOM 2139 O O . CYS A 1 294 ? -14.263 30.212 18.094 1.00 38.53 357 CYS A O 1
ATOM 2142 N N . SER A 1 295 ? -12.295 29.319 17.376 1.00 33.43 358 SER A N 1
ATOM 2143 C CA . SER A 1 295 ? -11.474 30.520 17.582 1.00 33.12 358 SER A CA 1
ATOM 2144 C C . SER A 1 295 ? -11.998 31.751 16.822 1.00 35.80 358 SER A C 1
ATOM 2145 O O . SER A 1 295 ? -12.593 31.582 15.752 1.00 34.15 358 SER A O 1
ATOM 2148 N N . PRO A 1 296 ? -11.800 32.989 17.348 1.00 33.07 359 PRO A N 1
ATOM 2149 C CA . PRO A 1 296 ? -12.289 34.179 16.626 1.00 32.70 359 PRO A CA 1
ATOM 2150 C C . PRO A 1 296 ? -11.669 34.353 15.235 1.00 36.40 359 PRO A C 1
ATOM 2151 O O . PRO A 1 296 ? -12.330 34.876 14.336 1.00 35.40 359 PRO A O 1
ATOM 2155 N N . GLY A 1 297 ? -10.427 33.882 15.076 1.00 33.15 360 GLY A N 1
ATOM 2156 C CA . GLY A 1 297 ? -9.685 33.904 13.821 1.00 32.72 360 GLY A CA 1
ATOM 2157 C C . GLY A 1 297 ? -10.272 32.959 12.792 1.00 36.61 360 GLY A C 1
ATOM 2158 O O . GLY A 1 297 ? -10.393 33.321 11.617 1.00 36.48 360 GLY A O 1
ATOM 2159 N N . MET A 1 298 ? -10.659 31.744 13.238 1.00 32.93 361 MET A N 1
ATOM 2160 C CA . MET A 1 298 ? -11.292 30.717 12.404 1.00 32.28 361 MET A CA 1
ATOM 2161 C C . MET A 1 298 ? -12.704 31.167 11.991 1.00 33.82 361 MET A C 1
ATOM 2162 O O . MET A 1 298 ? -13.098 30.935 10.847 1.00 32.65 361 MET A O 1
ATOM 2167 N N . ARG A 1 299 ? -13.444 31.832 12.906 1.00 29.52 362 ARG A N 1
ATOM 2168 C CA . ARG A 1 299 ? -14.790 32.356 12.643 1.00 28.66 362 ARG A CA 1
ATOM 2169 C C . ARG A 1 299 ? -14.732 33.420 11.542 1.00 30.87 362 ARG A C 1
ATOM 2170 O O . ARG A 1 299 ? -15.530 33.373 10.609 1.00 28.96 362 ARG A O 1
ATOM 2178 N N . GLU A 1 300 ? -13.739 34.331 11.639 1.00 28.07 363 GLU A N 1
ATOM 2179 C CA . GLU A 1 300 ? -13.436 35.426 10.710 1.00 27.44 363 GLU A CA 1
ATOM 2180 C C . GLU A 1 300 ? -13.141 34.889 9.299 1.00 30.58 363 GLU A C 1
ATOM 2181 O O . GLU A 1 300 ? -13.540 35.507 8.305 1.00 29.71 363 GLU A O 1
ATOM 2187 N N . LEU A 1 301 ? -12.438 33.736 9.230 1.00 26.60 364 LEU A N 1
ATOM 2188 C CA . LEU A 1 301 ? -12.061 33.024 8.006 1.00 25.59 364 LEU A CA 1
ATOM 2189 C C . LEU A 1 301 ? -13.305 32.451 7.301 1.00 27.67 364 LEU A C 1
ATOM 2190 O O . LEU A 1 301 ? -13.453 32.666 6.099 1.00 27.21 364 LEU A O 1
ATOM 2195 N N . ILE A 1 302 ? -14.194 31.742 8.047 1.00 22.14 365 ILE A N 1
ATOM 2196 C CA . ILE A 1 302 ? -15.416 31.134 7.511 1.00 20.89 365 ILE A CA 1
ATOM 2197 C C . ILE A 1 302 ? -16.428 32.196 7.000 1.00 23.61 365 ILE A C 1
ATOM 2198 O O . ILE A 1 302 ? -16.893 32.093 5.861 1.00 22.02 365 ILE A O 1
ATOM 2203 N N . GLU A 1 303 ? -16.765 33.199 7.840 1.00 20.25 366 GLU A N 1
ATOM 2204 C CA . GLU A 1 303 ? -17.741 34.239 7.505 1.00 20.08 366 GLU A CA 1
ATOM 2205 C C . GLU A 1 303 ? -17.319 35.124 6.308 1.00 23.82 366 GLU A C 1
ATOM 2206 O O . GLU A 1 303 ? -18.195 35.664 5.619 1.00 24.06 366 GLU A O 1
ATOM 2212 N N . ALA A 1 304 ? -16.003 35.249 6.049 1.00 19.14 367 ALA A N 1
ATOM 2213 C CA . ALA A 1 304 ? -15.504 36.016 4.906 1.00 18.73 367 ALA A CA 1
ATOM 2214 C C . ALA A 1 304 ? -15.591 35.184 3.634 1.00 22.25 367 ALA A C 1
ATOM 2215 O O . ALA A 1 304 ? -15.837 35.741 2.565 1.00 22.89 367 ALA A O 1
ATOM 2217 N N . SER A 1 305 ? -15.406 33.853 3.742 1.00 17.18 368 SER A N 1
ATOM 2218 C CA . SER A 1 305 ? -15.485 32.954 2.589 1.00 16.03 368 SER A CA 1
ATOM 2219 C C . SER A 1 305 ? -16.932 32.726 2.160 1.00 18.50 368 SER A C 1
ATOM 2220 O O . SER A 1 305 ? -17.182 32.374 1.010 1.00 17.36 368 SER A O 1
ATOM 2223 N N . LEU A 1 306 ? -17.878 32.940 3.086 1.00 14.84 369 LEU A N 1
ATOM 2224 C CA . LEU A 1 306 ? -19.314 32.784 2.863 1.00 13.68 369 LEU A CA 1
ATOM 2225 C C . LEU A 1 306 ? -19.988 34.090 2.469 1.00 19.07 369 LEU A C 1
ATOM 2226 O O . LEU A 1 306 ? -21.204 34.101 2.257 1.00 18.45 369 LEU A O 1
ATOM 2231 N N . GLU A 1 307 ? -19.197 35.187 2.365 1.00 17.28 370 GLU A N 1
ATOM 2232 C CA . GLU A 1 307 ? -19.624 36.535 1.986 1.00 18.05 370 GLU A CA 1
ATOM 2233 C C . GLU A 1 307 ? -20.616 36.479 0.816 1.00 22.24 370 GLU A C 1
ATOM 2234 O O . GLU A 1 307 ? -20.320 35.861 -0.212 1.00 21.97 370 GLU A O 1
ATOM 2240 N N . ARG A 1 308 ? -21.814 37.062 1.016 1.00 18.29 371 ARG A N 1
ATOM 2241 C CA . ARG A 1 308 ? -22.923 37.088 0.058 1.00 17.56 371 ARG A CA 1
ATOM 2242 C C . ARG A 1 308 ? -22.533 37.597 -1.338 1.00 21.09 371 ARG A C 1
ATOM 2243 O O . ARG A 1 308 ? -22.945 37.006 -2.338 1.00 20.10 371 ARG A O 1
ATOM 2251 N N . ASN A 1 309 ? -21.744 38.679 -1.396 1.00 18.67 372 ASN A N 1
ATOM 2252 C CA . ASN A 1 309 ? -21.304 39.301 -2.645 1.00 19.17 372 ASN A CA 1
ATOM 2253 C C . ASN A 1 309 ? -19.978 38.681 -3.105 1.00 24.21 372 ASN A C 1
ATOM 2254 O O . ASN A 1 309 ? -18.974 38.831 -2.403 1.00 23.25 372 ASN A O 1
ATOM 2259 N N . PRO A 1 310 ? -19.940 37.995 -4.281 1.00 22.05 373 PRO A N 1
ATOM 2260 C CA . PRO A 1 310 ? -18.676 37.374 -4.727 1.00 22.13 373 PRO A CA 1
ATOM 2261 C C . PRO A 1 310 ? -17.513 38.350 -4.929 1.00 29.28 373 PRO A C 1
ATOM 2262 O O . PRO A 1 310 ? -16.365 37.967 -4.697 1.00 30.22 373 PRO A O 1
ATOM 2266 N N . ASN A 1 311 ? -17.800 39.615 -5.284 1.00 26.68 374 ASN A N 1
ATOM 2267 C CA . ASN A 1 311 ? -16.779 40.656 -5.474 1.00 27.61 374 ASN A CA 1
ATOM 2268 C C . ASN A 1 311 ? -16.119 41.087 -4.147 1.00 32.08 374 ASN A C 1
ATOM 2269 O O . ASN A 1 311 ? -15.045 41.694 -4.168 1.00 32.25 374 ASN A O 1
ATOM 2274 N N . HIS A 1 312 ? -16.767 40.782 -3.006 1.00 28.18 375 HIS A N 1
ATOM 2275 C CA . HIS A 1 312 ? -16.297 41.145 -1.666 1.00 28.06 375 HIS A CA 1
ATOM 2276 C C . HIS A 1 312 ? -15.806 39.947 -0.844 1.00 30.08 375 HIS A C 1
ATOM 2277 O O . HIS A 1 312 ? -15.323 40.112 0.282 1.00 29.89 375 HIS A O 1
ATOM 2284 N N . ARG A 1 313 ? -15.913 38.747 -1.435 1.00 24.39 376 ARG A N 1
ATOM 2285 C CA . ARG A 1 313 ? -15.456 37.465 -0.911 1.00 22.50 376 ARG A CA 1
ATOM 2286 C C . ARG A 1 313 ? -13.943 37.389 -1.234 1.00 26.41 376 ARG A C 1
ATOM 2287 O O . ARG A 1 313 ? -13.533 37.882 -2.291 1.00 26.29 376 ARG A O 1
ATOM 2295 N N . PRO A 1 314 ? -13.072 36.809 -0.384 1.00 22.52 377 PRO A N 1
ATOM 2296 C CA . PRO A 1 314 ? -11.649 36.782 -0.739 1.00 22.16 377 PRO A CA 1
ATOM 2297 C C . PRO A 1 314 ? -11.325 35.710 -1.773 1.00 25.35 377 PRO A C 1
ATOM 2298 O O . PRO A 1 314 ? -12.113 34.783 -1.984 1.00 23.84 377 PRO A O 1
ATOM 2302 N N . ARG A 1 315 ? -10.159 35.849 -2.423 1.00 22.76 378 ARG A N 1
ATOM 2303 C CA . ARG A 1 315 ? -9.624 34.855 -3.352 1.00 22.71 378 ARG A CA 1
ATOM 2304 C C . ARG A 1 315 ? -8.938 33.760 -2.507 1.00 26.74 378 ARG A C 1
ATOM 2305 O O . ARG A 1 315 ? -8.795 33.917 -1.286 1.00 26.08 378 ARG A O 1
ATOM 2313 N N . ALA A 1 316 ? -8.502 32.663 -3.153 1.00 23.62 379 ALA A N 1
ATOM 2314 C CA . ALA A 1 316 ? -7.800 31.581 -2.464 1.00 23.55 379 ALA A CA 1
ATOM 2315 C C . ALA A 1 316 ? -6.413 32.059 -2.002 1.00 28.23 379 ALA A C 1
ATOM 2316 O O . ALA A 1 316 ? -5.950 31.660 -0.933 1.00 28.76 379 ALA A O 1
ATOM 2318 N N . ALA A 1 317 ? -5.787 32.954 -2.787 1.00 24.76 380 ALA A N 1
ATOM 2319 C CA . ALA A 1 317 ? -4.481 33.556 -2.494 1.00 24.95 380 ALA A CA 1
ATOM 2320 C C . ALA A 1 317 ? -4.545 34.457 -1.250 1.00 29.45 380 ALA A C 1
ATOM 2321 O O . ALA A 1 317 ? -3.598 34.474 -0.462 1.00 29.39 380 ALA A O 1
ATOM 2323 N N . ASP A 1 318 ? -5.669 35.188 -1.076 1.00 26.39 381 ASP A N 1
ATOM 2324 C CA . ASP A 1 318 ? -5.919 36.081 0.062 1.00 26.40 381 ASP A CA 1
ATOM 2325 C C . ASP A 1 318 ? -6.122 35.267 1.327 1.00 29.39 381 ASP A C 1
ATOM 2326 O O . ASP A 1 318 ? -5.558 35.610 2.368 1.00 28.98 381 ASP A O 1
ATOM 2331 N N . LEU A 1 319 ? -6.922 34.182 1.227 1.00 24.79 382 LEU A N 1
ATOM 2332 C CA . LEU A 1 319 ? -7.239 33.285 2.330 1.00 23.92 382 LEU A CA 1
ATOM 2333 C C . LEU A 1 319 ? -6.022 32.569 2.888 1.00 28.01 382 LEU A C 1
ATOM 2334 O O . LEU A 1 319 ? -5.949 32.392 4.100 1.00 27.96 382 LEU A O 1
ATOM 2339 N N . LEU A 1 3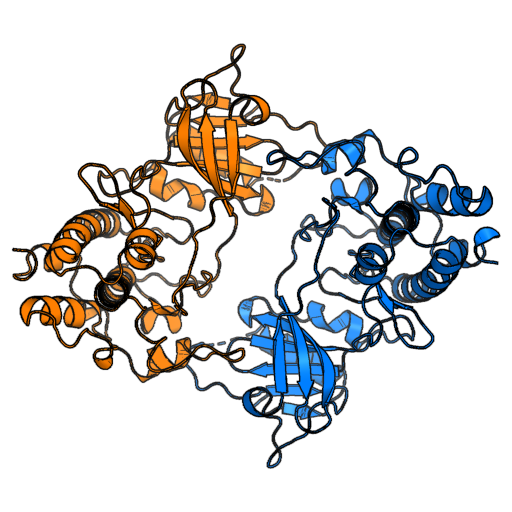20 ? -5.050 32.201 2.028 1.00 25.02 383 LEU A N 1
ATOM 2340 C CA . LEU A 1 320 ? -3.802 31.551 2.448 1.00 25.61 383 LEU A CA 1
ATOM 2341 C C . LEU A 1 320 ? -2.971 32.463 3.357 1.00 32.14 383 LEU A C 1
ATOM 2342 O O . LEU A 1 320 ? -2.243 31.965 4.218 1.00 32.88 383 LEU A O 1
ATOM 2347 N N . LYS A 1 321 ? -3.090 33.791 3.166 1.00 29.89 384 LYS A N 1
ATOM 2348 C CA . LYS A 1 321 ? -2.379 34.818 3.928 1.00 30.98 384 LYS A CA 1
ATOM 2349 C C . LYS A 1 321 ? -3.038 35.171 5.286 1.00 35.57 384 LYS A C 1
ATOM 2350 O O . LYS A 1 321 ? -2.437 35.918 6.063 1.00 36.65 384 LYS A O 1
ATOM 2352 N N . HIS A 1 322 ? -4.250 34.626 5.571 1.00 30.85 385 HIS A N 1
ATOM 2353 C CA . HIS A 1 322 ? -5.025 34.855 6.805 1.00 30.68 385 HIS A CA 1
ATOM 2354 C C . HIS A 1 322 ? -4.284 34.459 8.089 1.00 36.05 385 HIS A C 1
ATOM 2355 O O . HIS A 1 322 ? -3.462 33.538 8.075 1.00 36.41 385 HIS A O 1
ATOM 2362 N N . GLU A 1 323 ? -4.598 35.159 9.198 1.00 32.67 386 GLU A N 1
ATOM 2363 C CA . GLU A 1 323 ? -4.010 34.955 10.522 1.00 33.02 386 GLU A CA 1
ATOM 2364 C C . GLU A 1 323 ? -4.326 33.581 11.103 1.00 38.26 386 GLU A C 1
ATOM 2365 O O . GLU A 1 323 ? -3.467 32.999 11.774 1.00 39.03 386 GLU A O 1
ATOM 2367 N N . ALA A 1 324 ? -5.553 33.068 10.864 1.00 34.24 387 ALA A N 1
ATOM 2368 C CA . ALA A 1 324 ? -6.005 31.761 11.360 1.00 33.71 387 ALA A CA 1
ATOM 2369 C C . ALA A 1 324 ? -5.127 30.612 10.859 1.00 37.91 387 ALA A C 1
ATOM 2370 O O . ALA A 1 324 ? -4.689 29.793 11.665 1.00 38.37 387 ALA A O 1
ATOM 2372 N N . LEU A 1 325 ? -4.837 30.579 9.547 1.00 34.06 388 LEU A N 1
ATOM 2373 C CA . LEU A 1 325 ? -4.004 29.547 8.931 1.00 33.76 388 LEU A CA 1
ATOM 2374 C C . LEU A 1 325 ? -2.539 29.623 9.359 1.00 39.02 388 LEU A C 1
ATOM 2375 O O . LEU A 1 325 ? -1.885 28.584 9.454 1.00 39.47 388 LEU A O 1
ATOM 2380 N N . ASN A 1 326 ? -2.035 30.837 9.647 1.00 35.66 389 ASN A N 1
ATOM 2381 C CA . ASN A 1 326 ? -0.647 31.045 10.066 1.00 62.45 389 ASN A CA 1
ATOM 2382 C C . ASN A 1 326 ? -0.539 31.316 11.562 1.00 88.42 389 ASN A C 1
ATOM 2383 O O . ASN A 1 326 ? -0.707 30.398 12.364 1.00 46.12 389 ASN A O 1
ATOM 2388 N N . LEU B 1 10 ? -51.256 28.118 -13.792 1.00 44.41 73 LEU B N 1
ATOM 2389 C CA . LEU B 1 10 ? -50.025 28.876 -14.034 1.00 44.50 73 LEU B CA 1
ATOM 2390 C C . LEU B 1 10 ? -49.404 29.401 -12.732 1.00 46.92 73 LEU B C 1
ATOM 2391 O O . LEU B 1 10 ? -48.186 29.349 -12.574 1.00 46.03 73 LEU B O 1
ATOM 2393 N N . SER B 1 11 ? -50.249 29.904 -11.812 1.00 42.92 74 SER B N 1
ATOM 2394 C CA . SER B 1 11 ? -49.864 30.441 -10.502 1.00 41.87 74 SER B CA 1
ATOM 2395 C C . SER B 1 11 ? -50.409 29.572 -9.352 1.00 42.30 74 SER B C 1
ATOM 2396 O O . SER B 1 11 ? -49.965 29.720 -8.211 1.00 41.99 74 SER B O 1
ATOM 2399 N N . SER B 1 12 ? -51.364 28.667 -9.659 1.00 36.25 75 SER B N 1
ATOM 2400 C CA . SER B 1 12 ? -51.993 27.737 -8.711 1.00 34.38 75 SER B CA 1
ATOM 2401 C C . SER B 1 12 ? -52.418 26.451 -9.425 1.00 34.62 75 SER B C 1
ATOM 2402 O O . SER B 1 12 ? -52.528 26.442 -10.653 1.00 33.78 75 SER B O 1
ATOM 2405 N N . VAL B 1 13 ? -52.655 25.365 -8.658 1.00 28.86 76 VAL B N 1
ATOM 2406 C CA . VAL B 1 13 ? -53.102 24.087 -9.224 1.00 27.22 76 VAL B CA 1
ATOM 2407 C C . VAL B 1 13 ? -54.611 24.156 -9.408 1.00 30.80 76 VAL B C 1
ATOM 2408 O O . VAL B 1 13 ? -55.330 24.604 -8.514 1.00 30.10 76 VAL B O 1
ATOM 2412 N N . ARG B 1 14 ? -55.073 23.750 -10.590 1.00 27.74 77 ARG B N 1
ATOM 2413 C CA . ARG B 1 14 ? -56.484 23.753 -10.950 1.00 28.48 77 ARG B CA 1
ATOM 2414 C C . ARG B 1 14 ? -56.836 22.485 -11.712 1.00 32.10 77 ARG B C 1
ATOM 2415 O O . ARG B 1 14 ? -55.945 21.821 -12.250 1.00 31.32 77 ARG B O 1
ATOM 2417 N N . TYR B 1 15 ? -58.140 22.148 -11.759 1.00 28.44 78 TYR B N 1
ATOM 2418 C CA . TYR B 1 15 ? -58.623 21.019 -12.542 1.00 27.53 78 TYR B CA 1
ATOM 2419 C C . TYR B 1 15 ? -58.673 21.491 -14.000 1.00 33.14 78 TYR B C 1
ATOM 2420 O O . TYR B 1 15 ? -59.086 22.623 -14.271 1.00 33.79 78 TYR B O 1
ATOM 2429 N N . GLY B 1 16 ? -58.261 20.622 -14.912 1.00 29.84 79 GLY B N 1
ATOM 2430 C CA . GLY B 1 16 ? -58.257 20.934 -16.330 1.00 30.51 79 GLY B CA 1
ATOM 2431 C C . GLY B 1 16 ? -58.394 19.742 -17.248 1.00 35.07 79 GLY B C 1
ATOM 2432 O O . GLY B 1 16 ? -58.539 18.600 -16.800 1.00 34.06 79 GLY B O 1
ATOM 2433 N N . THR B 1 17 ? -58.342 20.030 -18.553 1.00 33.12 80 THR B N 1
ATOM 2434 C CA . THR B 1 17 ? -58.454 19.069 -19.648 1.00 33.07 80 THR B CA 1
ATOM 2435 C C . THR B 1 17 ? -57.056 18.636 -20.103 1.00 36.02 80 THR B C 1
ATOM 2436 O O . THR B 1 17 ? -56.058 19.192 -19.638 1.00 35.33 80 THR B O 1
ATOM 2440 N N . VAL B 1 18 ? -56.988 17.664 -21.036 1.00 32.30 81 VAL B N 1
ATOM 2441 C CA . VAL B 1 18 ? -55.744 17.179 -21.646 1.00 31.66 81 VAL B CA 1
ATOM 2442 C C . VAL B 1 18 ? -55.061 18.370 -22.376 1.00 37.17 81 VAL B C 1
ATOM 2443 O O . VAL B 1 18 ? -53.835 18.481 -22.349 1.00 36.42 81 VAL B O 1
ATOM 2447 N N . GLU B 1 19 ? -55.876 19.285 -22.963 1.00 35.21 82 GLU B N 1
ATOM 2448 C CA . GLU B 1 19 ? -55.434 20.506 -23.644 1.00 35.83 82 GLU B CA 1
ATOM 2449 C C . GLU B 1 19 ? -54.739 21.467 -22.662 1.00 39.78 82 GLU B C 1
ATOM 2450 O O . GLU B 1 19 ? -53.682 22.011 -22.992 1.00 38.64 82 GLU B O 1
ATOM 2452 N N . ASP B 1 20 ? -55.323 21.647 -21.450 1.00 37.01 83 ASP B N 1
ATOM 2453 C CA . ASP B 1 20 ? -54.793 22.490 -20.367 1.00 36.71 83 ASP B CA 1
ATOM 2454 C C . ASP B 1 20 ? -53.481 21.917 -19.826 1.00 39.80 83 ASP B C 1
ATOM 2455 O O . ASP B 1 20 ? -52.555 22.669 -19.515 1.00 39.70 83 ASP B O 1
ATOM 2460 N N . LEU B 1 21 ? -53.423 20.578 -19.711 1.00 35.42 84 LEU B N 1
ATOM 2461 C CA . LEU B 1 21 ? -52.287 19.794 -19.234 1.00 34.44 84 LEU B CA 1
ATOM 2462 C C . LEU B 1 21 ? -51.100 19.953 -20.190 1.00 38.54 84 LEU B C 1
ATOM 2463 O O . LEU B 1 21 ? -49.997 20.262 -19.735 1.00 38.69 84 LEU B O 1
ATOM 2468 N N . LEU B 1 22 ? -51.336 19.774 -21.509 1.00 34.65 85 LEU B N 1
ATOM 2469 C CA . LEU B 1 22 ? -50.314 19.878 -22.555 1.00 34.35 85 LEU B CA 1
ATOM 2470 C C . LEU B 1 22 ? -49.769 21.293 -22.731 1.00 39.03 85 LEU B C 1
ATOM 2471 O O . LEU B 1 22 ? -48.586 21.447 -23.041 1.00 37.91 85 LEU B O 1
ATOM 2476 N N . ALA B 1 23 ? -50.620 22.319 -22.514 1.00 37.36 86 ALA B N 1
ATOM 2477 C CA . ALA B 1 23 ? -50.246 23.734 -22.606 1.00 38.07 86 ALA B CA 1
ATOM 2478 C C . ALA B 1 23 ? -49.296 24.107 -21.464 1.00 42.81 86 ALA B C 1
ATOM 2479 O O . ALA B 1 23 ? -48.388 24.916 -21.672 1.00 43.34 86 ALA B O 1
ATOM 2481 N N . PHE B 1 24 ? -49.495 23.493 -20.271 1.00 38.89 87 PHE B N 1
ATOM 2482 C CA . PHE B 1 24 ? -48.660 23.687 -19.084 1.00 38.38 87 PHE B CA 1
ATOM 2483 C C . PHE B 1 24 ? -47.290 23.042 -19.306 1.00 42.92 87 PHE B C 1
ATOM 2484 O O . PHE B 1 24 ? -46.277 23.692 -19.053 1.00 42.98 87 PHE B O 1
ATOM 2492 N N . ALA B 1 25 ? -47.260 21.788 -19.820 1.00 39.40 88 ALA B N 1
ATOM 2493 C CA . ALA B 1 25 ? -46.030 21.041 -20.115 1.00 39.09 88 ALA B CA 1
ATOM 2494 C C . ALA B 1 25 ? -45.115 21.789 -21.081 1.00 44.60 88 ALA B C 1
ATOM 2495 O O . ALA B 1 25 ? -43.898 21.795 -20.886 1.00 43.53 88 ALA B O 1
ATOM 2497 N N . ASN B 1 26 ? -45.710 22.439 -22.103 1.00 43.31 89 ASN B N 1
ATOM 2498 C CA . ASN B 1 26 ? -45.002 23.231 -23.109 1.00 44.40 89 ASN B CA 1
ATOM 2499 C C . ASN B 1 26 ? -44.421 24.517 -22.513 1.00 50.13 89 ASN B C 1
ATOM 2500 O O . ASN B 1 26 ? -43.310 24.900 -22.878 1.00 50.22 89 ASN B O 1
ATOM 2505 N N . HIS B 1 27 ? -45.161 25.168 -21.589 1.00 47.97 90 HIS B N 1
ATOM 2506 C CA . HIS B 1 27 ? -44.735 26.395 -20.907 1.00 48.94 90 HIS B CA 1
ATOM 2507 C C . HIS B 1 27 ? -43.514 26.150 -20.004 1.00 53.07 90 HIS B C 1
ATOM 2508 O O . HIS B 1 27 ? -42.618 26.996 -19.957 1.00 53.38 90 HIS B O 1
ATOM 2515 N N . ILE B 1 28 ? -43.492 25.001 -19.291 1.00 48.87 91 ILE B N 1
ATOM 2516 C CA . ILE B 1 28 ? -42.410 24.597 -18.382 1.00 48.10 91 ILE B CA 1
ATOM 2517 C C . ILE B 1 28 ? -41.096 24.385 -19.152 1.00 52.68 91 ILE B C 1
ATOM 2518 O O . ILE B 1 28 ? -40.035 24.783 -18.667 1.00 52.83 91 ILE B O 1
ATOM 2523 N N . SER B 1 29 ? -41.178 23.812 -20.367 1.00 49.21 92 SER B N 1
ATOM 2524 C CA . SER B 1 29 ? -40.022 23.578 -21.236 1.00 49.28 92 SER B CA 1
ATOM 2525 C C . SER B 1 29 ? -39.499 24.879 -21.899 1.00 54.15 92 SER B C 1
ATOM 2526 O O . SER B 1 29 ? -38.426 24.863 -22.513 1.00 54.13 92 SER B O 1
ATOM 2528 N N . ASN B 1 30 ? -40.248 25.999 -21.752 1.00 50.45 93 ASN B N 1
ATOM 2529 C CA . ASN B 1 30 ? -39.909 27.318 -22.287 1.00 68.14 93 ASN B CA 1
ATOM 2530 C C . ASN B 1 30 ? -39.644 28.321 -21.157 1.00 88.47 93 ASN B C 1
ATOM 2531 O O . ASN B 1 30 ? -38.851 28.056 -20.251 1.00 48.17 93 ASN B O 1
ATOM 2533 N N . HIS B 1 34 ? -36.789 26.971 -14.424 1.00 47.49 97 HIS B N 1
ATOM 2534 C CA . HIS B 1 34 ? -35.882 27.965 -15.000 1.00 48.47 97 HIS B CA 1
ATOM 2535 C C . HIS B 1 34 ? -35.343 28.942 -13.950 1.00 52.49 97 HIS B C 1
ATOM 2536 O O . HIS B 1 34 ? -34.125 29.136 -13.867 1.00 51.96 97 HIS B O 1
ATOM 2538 N N . PHE B 1 35 ? -36.251 29.554 -13.154 1.00 48.54 98 PHE B N 1
ATOM 2539 C CA . PHE B 1 35 ? -35.890 30.524 -12.126 1.00 48.09 98 PHE B CA 1
ATOM 2540 C C . PHE B 1 35 ? -35.928 29.937 -10.714 1.00 49.71 98 PHE B C 1
ATOM 2541 O O . PHE B 1 35 ? -36.992 29.858 -10.091 1.00 49.08 98 PHE B O 1
ATOM 2543 N N . TYR B 1 36 ? -34.747 29.518 -10.221 1.00 44.52 99 TYR B N 1
ATOM 2544 C CA . TYR B 1 36 ? -34.554 28.961 -8.878 1.00 42.67 99 TYR B CA 1
ATOM 2545 C C . TYR B 1 36 ? -34.246 30.112 -7.907 1.00 47.39 99 TYR B C 1
ATOM 2546 O O . TYR B 1 36 ? -33.716 31.148 -8.321 1.00 48.32 99 TYR B O 1
ATOM 2555 N N . GLY B 1 37 ? -34.572 29.914 -6.635 1.00 43.00 100 GLY B N 1
ATOM 2556 C CA . GLY B 1 37 ? -34.352 30.912 -5.593 1.00 43.01 100 GLY B CA 1
ATOM 2557 C C . GLY B 1 37 ? -35.596 31.687 -5.206 1.00 47.17 100 GLY B C 1
ATOM 2558 O O . GLY B 1 37 ? -35.524 32.585 -4.362 1.00 47.50 100 GLY B O 1
ATOM 2559 N N . GLN B 1 38 ? -36.744 31.351 -5.829 1.00 42.85 101 GLN B N 1
ATOM 2560 C CA . GLN B 1 38 ? -38.050 31.960 -5.574 1.00 42.31 101 GLN B CA 1
ATOM 2561 C C . GLN B 1 38 ? -38.900 31.013 -4.720 1.00 43.53 101 GLN B C 1
ATOM 2562 O O . GLN B 1 38 ? -38.763 29.796 -4.854 1.00 41.77 101 GLN B O 1
ATOM 2564 N N . ARG B 1 39 ? -39.775 31.572 -3.848 1.00 39.86 102 ARG B N 1
ATOM 2565 C CA . ARG B 1 39 ? -40.669 30.824 -2.948 1.00 38.72 102 ARG B CA 1
ATOM 2566 C C . ARG B 1 39 ? -41.420 29.695 -3.670 1.00 41.84 102 ARG B C 1
ATOM 2567 O O . ARG B 1 39 ? -42.022 29.937 -4.715 1.00 41.43 102 ARG B O 1
ATOM 2569 N N . PRO B 1 40 ? -41.337 28.442 -3.175 1.00 38.28 103 PRO B N 1
ATOM 2570 C CA . PRO B 1 40 ? -41.984 27.332 -3.887 1.00 37.82 103 PRO B CA 1
ATOM 2571 C C . PRO B 1 40 ? -43.503 27.339 -3.787 1.00 41.89 103 PRO B C 1
ATOM 2572 O O . PRO B 1 40 ? -44.079 27.050 -2.734 1.00 41.63 103 PRO B O 1
ATOM 2576 N N . GLN B 1 41 ? -44.140 27.705 -4.900 1.00 38.35 104 GLN B N 1
ATOM 2577 C CA . GLN B 1 41 ? -45.589 27.764 -5.033 1.00 38.44 104 GLN B CA 1
ATOM 2578 C C . GLN B 1 41 ? -46.058 26.655 -5.961 1.00 42.07 104 GLN B C 1
ATOM 2579 O O . GLN B 1 41 ? -45.330 26.258 -6.877 1.00 41.07 104 GLN B O 1
ATOM 2581 N N . GLU B 1 42 ? -47.271 26.149 -5.716 1.00 38.69 105 GLU B N 1
ATOM 2582 C CA . GLU B 1 42 ? -47.860 25.104 -6.544 1.00 38.07 105 GLU B CA 1
ATOM 2583 C C . GLU B 1 42 ? -48.448 25.699 -7.829 1.00 41.42 105 GLU B C 1
ATOM 2584 O O . GLU B 1 42 ? -48.872 26.856 -7.831 1.00 41.60 105 GLU B O 1
ATOM 2590 N N . SER B 1 43 ? -48.406 24.919 -8.926 1.00 37.03 106 SER B N 1
ATOM 2591 C CA . SER B 1 43 ? -48.930 25.238 -10.262 1.00 37.07 106 SER B CA 1
ATOM 2592 C C . SER B 1 43 ? -49.048 23.943 -11.069 1.00 39.50 106 SER B C 1
ATOM 2593 O O . SER B 1 43 ? -48.222 23.051 -10.905 1.00 38.61 106 SER B O 1
ATOM 2596 N N . GLY B 1 44 ? -50.078 23.837 -11.900 1.00 35.64 107 GLY B N 1
ATOM 2597 C CA . GLY B 1 44 ? -50.302 22.648 -12.714 1.00 34.66 107 GLY B CA 1
ATOM 2598 C C . GLY B 1 44 ? -51.751 22.312 -12.987 1.00 37.83 107 GLY B C 1
ATOM 2599 O O . GLY B 1 44 ? -52.657 23.029 -12.554 1.00 38.61 107 GLY B O 1
ATOM 2600 N N . ILE B 1 45 ? -51.969 21.209 -13.719 1.00 32.61 108 ILE B N 1
ATOM 2601 C CA . ILE B 1 45 ? -53.294 20.735 -14.114 1.00 32.16 108 ILE B CA 1
ATOM 2602 C C . ILE B 1 45 ? -53.551 19.312 -13.628 1.00 35.38 108 ILE B C 1
ATOM 2603 O O . ILE B 1 45 ? -52.695 18.435 -13.791 1.00 35.24 108 ILE B O 1
ATOM 2608 N N . LEU B 1 46 ? -54.737 19.086 -13.043 1.00 31.00 109 LEU B N 1
ATOM 2609 C CA . LEU B 1 46 ? -55.166 17.766 -12.590 1.00 30.05 109 LEU B CA 1
ATOM 2610 C C . LEU B 1 46 ? -56.277 17.271 -13.510 1.00 34.14 109 LEU B C 1
ATOM 2611 O O . LEU B 1 46 ? -57.288 17.957 -13.679 1.00 34.28 109 LEU B O 1
ATOM 2616 N N . LEU B 1 47 ? -56.066 16.103 -14.137 1.00 29.96 110 LEU B N 1
ATOM 2617 C CA . LEU B 1 47 ? -57.042 15.476 -15.033 1.00 29.76 110 LEU B CA 1
ATOM 2618 C C . LEU B 1 47 ? -58.114 14.761 -14.207 1.00 32.38 110 LEU B C 1
ATOM 2619 O O . LEU B 1 47 ? -59.246 14.589 -14.661 1.00 32.50 110 LEU B O 1
ATOM 2624 N N . ASN B 1 48 ? -57.745 14.374 -12.984 1.00 27.79 111 ASN B N 1
ATOM 2625 C CA . ASN B 1 48 ? -58.595 13.696 -12.014 1.00 27.51 111 ASN B CA 1
ATOM 2626 C C . ASN B 1 48 ? -58.518 14.436 -10.685 1.00 32.33 111 ASN B C 1
ATOM 2627 O O . ASN B 1 48 ? -57.465 14.980 -10.352 1.00 32.15 111 ASN B O 1
ATOM 2632 N N . MET B 1 49 ? -59.606 14.426 -9.908 1.00 29.41 112 MET B N 1
ATOM 2633 C CA . MET B 1 49 ? -59.617 15.053 -8.586 1.00 29.28 112 MET B CA 1
ATOM 2634 C C . MET B 1 49 ? -59.230 14.011 -7.523 1.00 31.05 112 MET B C 1
ATOM 2635 O O . MET B 1 49 ? -60.085 13.380 -6.887 1.00 30.96 112 MET B O 1
ATOM 2640 N N . VAL B 1 50 ? -57.906 13.812 -7.381 1.00 24.96 113 VAL B N 1
ATOM 2641 C CA . VAL B 1 50 ? -57.286 12.823 -6.496 1.00 23.04 113 VAL B CA 1
ATOM 2642 C C . VAL B 1 50 ? -56.635 13.440 -5.251 1.00 25.60 113 VAL B C 1
ATOM 2643 O O . VAL B 1 50 ? -56.384 12.724 -4.273 1.00 24.55 113 VAL B O 1
ATOM 2647 N N . ILE B 1 51 ? -56.349 14.756 -5.296 1.00 21.30 114 ILE B N 1
ATOM 2648 C CA . ILE B 1 51 ? -55.742 15.487 -4.181 1.00 20.50 114 ILE B CA 1
ATOM 2649 C C . ILE B 1 51 ? -56.820 16.367 -3.536 1.00 24.82 114 ILE B C 1
ATOM 2650 O O . ILE B 1 51 ? -57.437 17.194 -4.223 1.00 24.79 114 ILE B O 1
ATOM 2655 N N . THR B 1 52 ? -57.050 16.169 -2.222 1.00 20.85 115 THR B N 1
ATOM 2656 C CA . THR B 1 52 ? -58.038 16.912 -1.437 1.00 20.92 115 THR B CA 1
ATOM 2657 C C . THR B 1 52 ? -57.610 18.385 -1.303 1.00 24.72 115 THR B C 1
ATOM 2658 O O . THR B 1 52 ? -56.541 18.641 -0.761 1.00 24.26 115 THR B O 1
ATOM 2662 N N . PRO B 1 53 ? -58.408 19.367 -1.770 1.00 22.94 116 PRO B N 1
ATOM 2663 C CA . PRO B 1 53 ? -57.985 20.770 -1.620 1.00 23.58 116 PRO B CA 1
ATOM 2664 C C . PRO B 1 53 ? -58.142 21.311 -0.199 1.00 29.37 116 PRO B C 1
ATOM 2665 O O . PRO B 1 53 ? -59.008 20.853 0.545 1.00 29.50 116 PRO B O 1
ATOM 2669 N N . GLN B 1 54 ? -57.297 22.283 0.170 1.00 27.08 117 GLN B N 1
ATOM 2670 C CA . GLN B 1 54 ? -57.312 22.957 1.470 1.00 27.63 117 GLN B CA 1
ATOM 2671 C C . GLN B 1 54 ? -57.294 24.460 1.207 1.00 33.80 117 GLN B C 1
ATOM 2672 O O . GLN B 1 54 ? -56.345 24.964 0.590 1.00 33.80 117 GLN B O 1
ATOM 2678 N N . ASN B 1 55 ? -58.370 25.164 1.634 1.00 31.28 118 ASN B N 1
ATOM 2679 C CA . ASN B 1 55 ? -58.586 26.610 1.462 1.00 31.78 118 ASN B CA 1
ATOM 2680 C C . ASN B 1 55 ? -58.490 27.043 -0.013 1.00 36.71 118 ASN B C 1
ATOM 2681 O O . ASN B 1 55 ? -57.851 28.052 -0.336 1.00 37.38 118 ASN B O 1
ATOM 2686 N N . GLY B 1 56 ? -59.118 26.252 -0.884 1.00 32.72 119 GLY B N 1
ATOM 2687 C CA . GLY B 1 56 ? -59.169 26.479 -2.327 1.00 32.82 119 GLY B CA 1
ATOM 2688 C C . GLY B 1 56 ? -57.845 26.346 -3.051 1.00 36.15 119 GLY B C 1
ATOM 2689 O O . GLY B 1 56 ? -57.653 26.957 -4.105 1.00 36.91 119 GLY B O 1
ATOM 2690 N N . ARG B 1 57 ? -56.922 25.552 -2.488 1.00 31.16 120 ARG B N 1
ATOM 2691 C CA . ARG B 1 57 ? -55.586 25.300 -3.031 1.00 30.07 120 ARG B CA 1
ATOM 2692 C C . ARG B 1 57 ? -55.276 23.812 -2.945 1.00 32.26 120 ARG B C 1
ATOM 2693 O O . ARG B 1 57 ? -55.838 23.126 -2.092 1.00 31.10 120 ARG B O 1
ATOM 2701 N N . TYR B 1 58 ? -54.347 23.324 -3.784 1.00 28.79 121 TYR B N 1
ATOM 2702 C CA . TYR B 1 58 ? -53.886 21.933 -3.733 1.00 27.88 121 TYR B CA 1
ATOM 2703 C C . TYR B 1 58 ? -52.440 21.948 -3.241 1.00 30.55 121 TYR B C 1
ATOM 2704 O O . TYR B 1 58 ? -51.507 22.043 -4.041 1.00 30.69 121 TYR B O 1
ATOM 2713 N N . GLN B 1 59 ? -52.265 21.924 -1.914 1.00 26.05 122 GLN B N 1
ATOM 2714 C CA . GLN B 1 59 ? -50.951 21.975 -1.272 1.00 25.41 122 GLN B CA 1
ATOM 2715 C C . GLN B 1 59 ? -50.367 20.568 -1.055 1.00 27.67 122 GLN B C 1
ATOM 2716 O O . GLN B 1 59 ? -50.471 20.010 0.043 1.00 27.05 122 GLN B O 1
ATOM 2722 N N . ILE B 1 60 ? -49.749 19.997 -2.115 1.00 22.75 123 ILE B N 1
ATOM 2723 C CA . ILE B 1 60 ? -49.154 18.648 -2.103 1.00 20.83 123 ILE B CA 1
ATOM 2724 C C . ILE B 1 60 ? -48.049 18.513 -1.053 1.00 24.63 123 ILE B C 1
ATOM 2725 O O . ILE B 1 60 ? -47.897 17.437 -0.487 1.00 24.44 123 ILE B O 1
ATOM 2730 N N . ASP B 1 61 ? -47.307 19.600 -0.769 1.00 21.55 124 ASP B N 1
ATOM 2731 C CA . ASP B 1 61 ? -46.228 19.611 0.225 1.00 20.93 124 ASP B CA 1
ATOM 2732 C C . ASP B 1 61 ? -46.724 19.397 1.664 1.00 25.54 124 ASP B C 1
ATOM 2733 O O . ASP B 1 61 ? -45.967 18.905 2.502 1.00 25.54 124 ASP B O 1
ATOM 2738 N N . SER B 1 62 ? -47.984 19.770 1.945 1.00 22.30 125 SER B N 1
ATOM 2739 C CA . SER B 1 62 ? -48.593 19.639 3.269 1.00 22.10 125 SER B CA 1
ATOM 2740 C C . SER B 1 62 ? -49.637 18.521 3.341 1.00 26.18 125 SER B C 1
ATOM 2741 O O . SER B 1 62 ? -49.787 17.896 4.392 1.00 24.33 125 SER B O 1
ATOM 2743 N N . ASP B 1 63 ? -50.354 18.278 2.227 1.00 24.53 126 ASP B N 1
ATOM 2744 C CA . ASP B 1 63 ? -51.456 17.315 2.149 1.00 24.82 126 ASP B CA 1
ATOM 2745 C C . ASP B 1 63 ? -51.153 15.990 1.416 1.00 27.56 126 ASP B C 1
ATOM 2746 O O . ASP B 1 63 ? -51.957 15.061 1.531 1.00 27.01 126 ASP B O 1
ATOM 2751 N N . VAL B 1 64 ? -50.026 15.883 0.681 1.00 22.94 127 VAL B N 1
ATOM 2752 C CA . VAL B 1 64 ? -49.693 14.644 -0.032 1.00 22.26 127 VAL B CA 1
ATOM 2753 C C . VAL B 1 64 ? -48.451 13.995 0.569 1.00 27.72 127 VAL B C 1
ATOM 2754 O O . VAL B 1 64 ? -47.385 14.612 0.594 1.00 28.64 127 VAL B O 1
ATOM 2758 N N . LEU B 1 65 ? -48.604 12.754 1.072 1.00 23.90 128 LEU B N 1
ATOM 2759 C CA . LEU B 1 65 ? -47.529 11.949 1.639 1.00 23.19 128 LEU B CA 1
ATOM 2760 C C . LEU B 1 65 ? -46.757 11.372 0.464 1.00 28.82 128 LEU B C 1
ATOM 2761 O O . LEU B 1 65 ? -47.327 10.655 -0.361 1.00 29.25 128 LEU B O 1
ATOM 2766 N N . LEU B 1 66 ? -45.474 11.721 0.374 1.00 25.60 129 LEU B N 1
ATOM 2767 C CA . LEU B 1 66 ? -44.597 11.293 -0.703 1.00 25.12 129 LEU B CA 1
ATOM 2768 C C . LEU B 1 66 ? -43.410 10.509 -0.144 1.00 30.09 129 LEU B C 1
ATOM 2769 O O . LEU B 1 66 ? -42.625 11.044 0.641 1.00 30.15 129 LEU B O 1
ATOM 2774 N N . ILE B 1 67 ? -43.309 9.224 -0.516 1.00 26.69 130 ILE B N 1
ATOM 2775 C CA . ILE B 1 67 ? -42.217 8.338 -0.086 1.00 26.19 130 ILE B CA 1
ATOM 2776 C C . ILE B 1 67 ? -41.578 7.604 -1.281 1.00 28.80 130 ILE B C 1
ATOM 2777 O O . ILE B 1 67 ? -42.316 7.200 -2.183 1.00 28.92 130 ILE B O 1
ATOM 2782 N N . PRO B 1 68 ? -40.232 7.416 -1.325 1.00 23.65 131 PRO B N 1
ATOM 2783 C CA . PRO B 1 68 ? -39.628 6.695 -2.461 1.00 23.28 131 PRO B CA 1
ATOM 2784 C C . PRO B 1 68 ? -40.146 5.269 -2.598 1.00 26.96 131 PRO B C 1
ATOM 2785 O O . PRO B 1 68 ? -40.323 4.575 -1.596 1.00 27.02 131 PRO B O 1
ATOM 2789 N N . TRP B 1 69 ? -40.435 4.857 -3.836 1.00 22.99 132 TRP B N 1
ATOM 2790 C CA . TRP B 1 69 ? -40.942 3.524 -4.134 1.00 22.12 132 TRP B CA 1
ATOM 2791 C C . TRP B 1 69 ? -39.812 2.686 -4.726 1.00 25.97 132 TRP B C 1
ATOM 2792 O O . TRP B 1 69 ? -39.448 2.856 -5.891 1.00 24.30 132 TRP B O 1
ATOM 2803 N N . LYS B 1 70 ? -39.228 1.812 -3.898 1.00 24.11 133 LYS B N 1
ATOM 2804 C CA . LYS B 1 70 ? -38.142 0.938 -4.325 1.00 24.62 133 LYS B CA 1
ATOM 2805 C C . LYS B 1 70 ? -38.601 -0.516 -4.344 1.00 30.14 133 LYS B C 1
ATOM 2806 O O . LYS B 1 70 ? -39.389 -0.923 -3.484 1.00 30.09 133 LYS B O 1
ATOM 2808 N N . LEU B 1 71 ? -38.155 -1.279 -5.359 1.00 27.47 134 LEU B N 1
ATOM 2809 C CA . LEU B 1 71 ? -38.490 -2.697 -5.500 1.00 27.43 134 LEU B CA 1
ATOM 2810 C C . LEU B 1 71 ? -37.325 -3.525 -4.962 1.00 31.37 134 LEU B C 1
ATOM 2811 O O . LEU B 1 71 ? -36.163 -3.255 -5.307 1.00 30.86 134 LEU B O 1
ATOM 2816 N N . THR B 1 72 ? -37.633 -4.533 -4.126 1.00 27.66 135 THR B N 1
ATOM 2817 C CA . THR B 1 72 ? -36.613 -5.415 -3.573 1.00 27.60 135 THR B CA 1
ATOM 2818 C C . THR B 1 72 ? -36.309 -6.499 -4.598 1.00 31.39 135 THR B C 1
ATOM 2819 O O . THR B 1 72 ? -37.163 -7.342 -4.890 1.00 30.84 135 THR B O 1
ATOM 2823 N N . TYR B 1 73 ? -35.108 -6.427 -5.185 1.00 28.33 136 TYR B N 1
ATOM 2824 C CA . TYR B 1 73 ? -34.634 -7.394 -6.168 1.00 28.67 136 TYR B CA 1
ATOM 2825 C C . TYR B 1 73 ? -33.812 -8.412 -5.401 1.00 32.02 136 TYR B C 1
ATOM 2826 O O . TYR B 1 73 ? -32.893 -8.018 -4.684 1.00 31.79 136 TYR B O 1
ATOM 2835 N N . ARG B 1 74 ? -34.157 -9.705 -5.503 1.00 28.56 137 ARG B N 1
ATOM 2836 C CA . ARG B 1 74 ? -33.411 -10.766 -4.809 1.00 28.64 137 ARG B CA 1
ATOM 2837 C C . ARG B 1 74 ? -32.732 -11.746 -5.777 1.00 32.71 137 ARG B C 1
ATOM 2838 O O . ARG B 1 74 ? -31.759 -12.400 -5.385 1.00 33.17 137 ARG B O 1
ATOM 2846 N N . ASN B 1 75 ? -33.214 -11.817 -7.039 1.00 28.02 138 ASN B N 1
ATOM 2847 C CA . ASN B 1 75 ? -32.641 -12.663 -8.092 1.00 39.02 138 ASN B CA 1
ATOM 2848 C C . ASN B 1 75 ? -31.613 -11.895 -8.917 1.00 62.42 138 ASN B C 1
ATOM 2849 O O . ASN B 1 75 ? -31.823 -10.725 -9.222 1.00 20.67 138 ASN B O 1
ATOM 2854 N N . GLY B 1 77 ? -29.093 -9.523 -10.656 1.00 41.65 140 GLY B N 1
ATOM 2855 C CA . GLY B 1 77 ? -29.352 -10.390 -11.796 1.00 41.51 140 GLY B CA 1
ATOM 2856 C C . GLY B 1 77 ? -30.614 -10.036 -12.557 1.00 45.23 140 GLY B C 1
ATOM 2857 O O . GLY B 1 77 ? -30.582 -9.914 -13.781 1.00 45.25 140 GLY B O 1
ATOM 2858 N N . SER B 1 78 ? -31.739 -9.880 -11.838 1.00 41.37 141 SER B N 1
ATOM 2859 C CA . SER B 1 78 ? -33.058 -9.545 -12.391 1.00 40.51 141 SER B CA 1
ATOM 2860 C C . SER B 1 78 ? -33.377 -8.035 -12.279 1.00 42.08 141 SER B C 1
ATOM 2861 O O . SER B 1 78 ? -34.537 -7.641 -12.413 1.00 42.48 141 SER B O 1
ATOM 2863 N N . ASP B 1 79 ? -32.343 -7.201 -12.052 1.00 35.97 142 ASP B N 1
ATOM 2864 C CA . ASP B 1 79 ? -32.464 -5.755 -11.889 1.00 34.84 142 ASP B CA 1
ATOM 2865 C C . ASP B 1 79 ? -31.537 -5.026 -12.839 1.00 38.18 142 ASP B C 1
ATOM 2866 O O . ASP B 1 79 ? -30.321 -5.009 -12.624 1.00 38.66 142 ASP B O 1
ATOM 2868 N N . PHE B 1 80 ? -32.100 -4.418 -13.885 1.00 33.16 143 PHE B N 1
ATOM 2869 C CA . PHE B 1 80 ? -31.318 -3.663 -14.856 1.00 32.37 143 PHE B CA 1
ATOM 2870 C C . PHE B 1 80 ? -31.817 -2.235 -14.959 1.00 35.13 143 PHE B C 1
ATOM 2871 O O . PHE B 1 80 ? -33.017 -2.010 -15.127 1.00 35.28 143 PHE B O 1
ATOM 2879 N N . ILE B 1 81 ? -30.900 -1.269 -14.794 1.00 30.45 144 ILE B N 1
ATOM 2880 C CA . ILE B 1 81 ? -31.197 0.159 -14.859 1.00 29.57 144 ILE B CA 1
ATOM 2881 C C . ILE B 1 81 ? -31.532 0.538 -16.307 1.00 31.91 144 ILE B C 1
ATOM 2882 O O . ILE B 1 81 ? -30.750 0.210 -17.200 1.00 30.41 144 ILE B O 1
ATOM 2884 N N . PRO B 1 82 ? -32.695 1.183 -16.579 1.00 28.87 145 PRO B N 1
ATOM 2885 C CA . PRO B 1 82 ? -33.026 1.535 -17.974 1.00 28.60 145 PRO B CA 1
ATOM 2886 C C . PRO B 1 82 ? -32.131 2.627 -18.554 1.00 32.44 145 PRO B C 1
ATOM 2887 O O . PRO B 1 82 ? -31.848 3.621 -17.886 1.00 31.88 145 PRO B O 1
ATOM 2891 N N . ARG B 1 83 ? -31.661 2.412 -19.792 1.00 29.61 146 ARG B N 1
ATOM 2892 C CA . ARG B 1 83 ? -30.809 3.352 -20.516 1.00 30.43 146 ARG B CA 1
ATOM 2893 C C . ARG B 1 83 ? -31.634 4.566 -20.934 1.00 35.18 146 ARG B C 1
ATOM 2894 O O . ARG B 1 83 ? -32.756 4.419 -21.433 1.00 34.04 146 ARG B O 1
ATOM 2902 N N . GLY B 1 84 ? -31.084 5.749 -20.685 1.00 32.86 147 GLY B N 1
ATOM 2903 C CA . GLY B 1 84 ? -31.729 7.014 -21.014 1.00 33.45 147 GLY B CA 1
ATOM 2904 C C . GLY B 1 84 ? -32.902 7.374 -20.126 1.00 37.05 147 GLY B C 1
ATOM 2905 O O . GLY B 1 84 ? -33.679 8.269 -20.472 1.00 36.31 147 GLY B O 1
ATOM 2906 N N . ALA B 1 85 ? -33.034 6.686 -18.974 1.00 33.72 148 ALA B N 1
ATOM 2907 C CA . ALA B 1 85 ? -34.095 6.939 -18.003 1.00 33.70 148 ALA B CA 1
ATOM 2908 C C . ALA B 1 85 ? -33.681 8.064 -17.068 1.00 37.70 148 ALA B C 1
ATOM 2909 O O . ALA B 1 85 ? -32.493 8.239 -16.789 1.00 37.31 148 ALA B O 1
ATOM 2911 N N . PHE B 1 86 ? -34.668 8.831 -16.599 1.00 34.16 149 PHE B N 1
ATOM 2912 C CA . PHE B 1 86 ? -34.479 9.984 -15.722 1.00 33.99 149 PHE B CA 1
ATOM 2913 C C . PHE B 1 86 ? -35.620 10.049 -14.719 1.00 35.05 149 PHE B C 1
ATOM 2914 O O . PHE B 1 86 ? -36.669 9.448 -14.945 1.00 33.66 149 PHE B O 1
ATOM 2922 N N . GLY B 1 87 ? -35.420 10.816 -13.656 1.00 30.95 150 GLY B N 1
ATOM 2923 C CA . GLY B 1 87 ? -36.409 11.001 -12.605 1.00 30.17 150 GLY B CA 1
ATOM 2924 C C . GLY B 1 87 ? -36.403 9.917 -11.548 1.00 31.95 150 GLY B C 1
ATOM 2925 O O . GLY B 1 87 ? -35.463 9.119 -11.475 1.00 31.18 150 GLY B O 1
ATOM 2926 N N . LYS B 1 88 ? -37.453 9.901 -10.708 1.00 27.17 151 LYS B N 1
ATOM 2927 C CA . LYS B 1 88 ? -37.608 8.941 -9.618 1.00 26.32 151 LYS B CA 1
ATOM 2928 C C . LYS B 1 88 ? -39.073 8.553 -9.402 1.00 28.57 151 LYS B C 1
ATOM 2929 O O . LYS B 1 88 ? -39.967 9.381 -9.586 1.00 27.92 151 LYS B O 1
ATOM 2931 N N . VAL B 1 89 ? -39.303 7.282 -9.014 1.00 24.01 152 VAL B N 1
ATOM 2932 C CA . VAL B 1 89 ? -40.628 6.702 -8.754 1.00 23.23 152 VAL B CA 1
ATOM 2933 C C . VAL B 1 89 ? -40.921 6.756 -7.263 1.00 26.27 152 VAL B C 1
ATOM 2934 O O . VAL B 1 89 ? -40.208 6.158 -6.460 1.00 25.23 152 VAL B O 1
ATOM 2938 N N . TYR B 1 90 ? -41.972 7.483 -6.905 1.00 23.61 153 TYR B N 1
ATOM 2939 C CA . TYR B 1 90 ? -42.414 7.660 -5.530 1.00 23.68 153 TYR B CA 1
ATOM 2940 C C . TYR B 1 90 ? -43.845 7.161 -5.382 1.00 27.08 153 TYR B C 1
ATOM 2941 O O . TYR B 1 90 ? -44.604 7.138 -6.354 1.00 26.95 153 TYR B O 1
ATOM 2950 N N . LEU B 1 91 ? -44.209 6.754 -4.166 1.00 22.31 154 LEU B N 1
ATOM 2951 C CA . LEU B 1 91 ? -45.565 6.349 -3.848 1.00 21.50 154 LEU B CA 1
ATOM 2952 C C . LEU B 1 91 ? -46.196 7.571 -3.201 1.00 23.06 154 LEU B C 1
ATOM 2953 O O . LEU B 1 91 ? -45.759 8.011 -2.133 1.00 22.49 154 LEU B O 1
ATOM 2958 N N . ALA B 1 92 ? -47.162 8.167 -3.896 1.00 18.90 155 ALA B N 1
ATOM 2959 C CA . ALA B 1 92 ? -47.878 9.347 -3.424 1.00 18.16 155 ALA B CA 1
ATOM 2960 C C . ALA B 1 92 ? -49.197 8.929 -2.807 1.00 19.34 155 ALA B C 1
ATOM 2961 O O . ALA B 1 92 ? -49.884 8.063 -3.352 1.00 18.41 155 ALA B O 1
ATOM 2963 N N . GLN B 1 93 ? -49.552 9.542 -1.669 1.00 14.99 156 GLN B N 1
ATOM 2964 C CA . GLN B 1 93 ? -50.813 9.263 -0.990 1.00 14.56 156 GLN B CA 1
ATOM 2965 C C . GLN B 1 93 ? -51.464 10.523 -0.432 1.00 18.04 156 GLN B C 1
ATOM 2966 O O . GLN B 1 93 ? -50.855 11.218 0.385 1.00 16.52 156 GLN B O 1
ATOM 2972 N N . ASP B 1 94 ? -52.717 10.794 -0.847 1.00 16.36 157 ASP B N 1
ATOM 2973 C CA . ASP B 1 94 ? -53.494 11.925 -0.338 1.00 17.05 157 ASP B CA 1
ATOM 2974 C C . ASP B 1 94 ? -53.826 11.583 1.110 1.00 21.26 157 ASP B C 1
ATOM 2975 O O . ASP B 1 94 ? -54.556 10.629 1.353 1.00 20.31 157 ASP B O 1
ATOM 2980 N N . ILE B 1 95 ? -53.225 12.315 2.062 1.00 18.35 158 ILE B N 1
ATOM 2981 C CA . ILE B 1 95 ? -53.353 12.109 3.511 1.00 18.11 158 ILE B CA 1
ATOM 2982 C C . ILE B 1 95 ? -54.833 12.094 4.002 1.00 23.20 158 ILE B C 1
ATOM 2983 O O . ILE B 1 95 ? -55.163 11.279 4.865 1.00 22.84 158 ILE B O 1
ATOM 2988 N N . LYS B 1 96 ? -55.709 12.948 3.432 1.00 20.46 159 LYS B N 1
ATOM 2989 C CA . LYS B 1 96 ? -57.119 13.051 3.825 1.00 20.57 159 LYS B CA 1
ATOM 2990 C C . LYS B 1 96 ? -57.977 11.821 3.444 1.00 25.03 159 LYS B C 1
ATOM 2991 O O . LYS B 1 96 ? -58.689 11.302 4.306 1.00 24.92 159 LYS B O 1
ATOM 2993 N N . THR B 1 97 ? -57.913 11.365 2.172 1.00 21.51 160 THR B N 1
ATOM 2994 C CA . THR B 1 97 ? -58.688 10.216 1.668 1.00 21.23 160 THR B CA 1
ATOM 2995 C C . THR B 1 97 ? -57.966 8.866 1.811 1.00 26.17 160 THR B C 1
ATOM 2996 O O . THR B 1 97 ? -58.616 7.816 1.759 1.00 26.76 160 THR B O 1
ATOM 3000 N N . LYS B 1 98 ? -56.625 8.899 1.971 1.00 21.87 161 LYS B N 1
ATOM 3001 C CA . LYS B 1 98 ? -55.713 7.747 2.074 1.00 20.94 161 LYS B CA 1
ATOM 3002 C C . LYS B 1 98 ? -55.624 6.974 0.739 1.00 24.83 161 LYS B C 1
ATOM 3003 O O . LYS B 1 98 ? -55.235 5.802 0.729 1.00 24.56 161 LYS B O 1
ATOM 3009 N N . LYS B 1 99 ? -55.961 7.648 -0.391 1.00 21.69 162 LYS B N 1
ATOM 3010 C CA . LYS B 1 99 ? -55.893 7.072 -1.738 1.00 21.27 162 LYS B CA 1
ATOM 3011 C C . LYS B 1 99 ? -54.436 7.003 -2.177 1.00 25.30 162 LYS B C 1
ATOM 3012 O O . LYS B 1 99 ? -53.697 7.972 -2.006 1.00 25.33 162 LYS B O 1
ATOM 3018 N N . ARG B 1 100 ? -54.027 5.846 -2.716 1.00 21.66 163 ARG B N 1
ATOM 3019 C CA . ARG B 1 100 ? -52.666 5.599 -3.198 1.00 21.08 163 ARG B CA 1
ATOM 3020 C C . ARG B 1 100 ? -52.549 5.859 -4.696 1.00 24.65 163 ARG B C 1
ATOM 3021 O O . ARG B 1 100 ? -53.456 5.539 -5.468 1.00 24.17 163 ARG B O 1
ATOM 3029 N N . MET B 1 101 ? -51.434 6.475 -5.095 1.00 21.41 164 MET B N 1
ATOM 3030 C CA . MET B 1 101 ? -51.091 6.796 -6.485 1.00 21.14 164 MET B CA 1
ATOM 3031 C C . MET B 1 101 ? -49.592 6.579 -6.657 1.00 23.97 164 MET B C 1
ATOM 3032 O O . MET B 1 101 ? -48.862 6.520 -5.665 1.00 22.09 164 MET B O 1
ATOM 3037 N N . ALA B 1 102 ? -49.136 6.481 -7.912 1.00 21.58 165 ALA B N 1
ATOM 3038 C CA . ALA B 1 102 ? -47.720 6.424 -8.253 1.00 21.39 165 ALA B CA 1
ATOM 3039 C C . ALA B 1 102 ? -47.352 7.864 -8.610 1.00 26.84 165 ALA B C 1
ATOM 3040 O O . ALA B 1 102 ? -48.208 8.616 -9.079 1.00 26.44 165 ALA B O 1
ATOM 3042 N N . CYS B 1 103 ? -46.106 8.267 -8.356 1.00 24.90 166 CYS B N 1
ATOM 3043 C CA . CYS B 1 103 ? -45.653 9.627 -8.631 1.00 25.25 166 CYS B CA 1
ATOM 3044 C C . CYS B 1 103 ? -44.282 9.628 -9.275 1.00 29.63 166 CYS B C 1
ATOM 3045 O O . CYS B 1 103 ? -43.304 9.219 -8.642 1.00 29.42 166 CYS B O 1
ATOM 3048 N N . LYS B 1 104 ? -44.215 10.066 -10.544 1.00 25.86 167 LYS B N 1
ATOM 3049 C CA . LYS B 1 104 ? -42.966 10.168 -11.284 1.00 25.36 167 LYS B CA 1
ATOM 3050 C C . LYS B 1 104 ? -42.471 11.594 -11.068 1.00 29.58 167 LYS B C 1
ATOM 3051 O O . LYS B 1 104 ? -43.111 12.540 -11.525 1.00 29.83 167 LYS B O 1
ATOM 3057 N N . LEU B 1 105 ? -41.375 11.747 -10.311 1.00 26.39 168 LEU B N 1
ATOM 3058 C CA . LEU B 1 105 ? -40.779 13.043 -9.982 1.00 26.59 168 LEU B CA 1
ATOM 3059 C C . LEU B 1 105 ? -39.689 13.398 -10.991 1.00 31.24 168 LEU B C 1
ATOM 3060 O O . LEU B 1 105 ? -38.662 12.725 -11.040 1.00 30.28 168 LEU B O 1
ATOM 3065 N N . ILE B 1 106 ? -39.930 14.441 -11.814 1.00 29.26 169 ILE B N 1
ATOM 3066 C CA . ILE B 1 106 ? -39.009 14.916 -12.862 1.00 29.47 169 ILE B CA 1
ATOM 3067 C C . ILE B 1 106 ? -38.603 16.384 -12.579 1.00 34.34 169 ILE B C 1
ATOM 3068 O O . ILE B 1 106 ? -39.491 17.191 -12.311 1.00 34.35 169 ILE B O 1
ATOM 3073 N N . PRO B 1 107 ? -37.303 16.777 -12.663 1.00 31.72 170 PRO B N 1
ATOM 3074 C CA . PRO B 1 107 ? -36.956 18.195 -12.439 1.00 32.30 170 PRO B CA 1
ATOM 3075 C C . PRO B 1 107 ? -37.441 19.095 -13.580 1.00 37.61 170 PRO B C 1
ATOM 3076 O O . PRO B 1 107 ? -37.739 18.587 -14.663 1.00 37.13 170 PRO B O 1
ATOM 3080 N N . VAL B 1 108 ? -37.531 20.423 -13.332 1.00 35.68 171 VAL B N 1
ATOM 3081 C CA . VAL B 1 108 ? -37.992 21.445 -14.292 1.00 36.64 171 VAL B CA 1
ATOM 3082 C C . VAL B 1 108 ? -37.189 21.437 -15.616 1.00 40.50 171 VAL B C 1
ATOM 3083 O O . VAL B 1 108 ? -37.789 21.431 -16.693 1.00 40.38 171 VAL B O 1
ATOM 3087 N N . ASP B 1 109 ? -35.850 21.455 -15.527 1.00 37.15 172 ASP B N 1
ATOM 3088 C CA . ASP B 1 109 ? -34.943 21.478 -16.680 1.00 37.58 172 ASP B CA 1
ATOM 3089 C C . ASP B 1 109 ? -35.077 20.250 -17.597 1.00 40.82 172 ASP B C 1
ATOM 3090 O O . ASP B 1 109 ? -34.963 20.386 -18.818 1.00 40.83 172 ASP B O 1
ATOM 3095 N N . GLN B 1 110 ? -35.346 19.070 -17.009 1.00 36.38 173 GLN B N 1
ATOM 3096 C CA . GLN B 1 110 ? -35.507 17.801 -17.729 1.00 35.67 173 GLN B CA 1
ATOM 3097 C C . GLN B 1 110 ? -36.942 17.557 -18.217 1.00 39.32 173 GLN B C 1
ATOM 3098 O O . GLN B 1 110 ? -37.150 16.722 -19.101 1.00 38.90 173 GLN B O 1
ATOM 3104 N N . PHE B 1 111 ? -37.924 18.277 -17.649 1.00 35.90 174 PHE B N 1
ATOM 3105 C CA . PHE B 1 111 ? -39.330 18.125 -18.013 1.00 36.04 174 PHE B CA 1
ATOM 3106 C C . PHE B 1 111 ? -39.649 18.669 -19.402 1.00 42.57 174 PHE B C 1
ATOM 3107 O O . PHE B 1 111 ? -39.276 19.797 -19.734 1.00 43.23 174 PHE B O 1
ATOM 3115 N N . LYS B 1 112 ? -40.335 17.841 -20.209 1.00 39.87 175 LYS B N 1
ATOM 3116 C CA . LYS B 1 112 ? -40.754 18.120 -21.583 1.00 40.67 175 LYS B CA 1
ATOM 3117 C C . LYS B 1 112 ? -42.105 17.439 -21.856 1.00 44.98 175 LYS B C 1
ATOM 3118 O O . LYS B 1 112 ? -42.341 16.354 -21.315 1.00 43.72 175 LYS B O 1
ATOM 3120 N N . PRO B 1 113 ? -42.793 17.849 -22.948 1.00 42.48 176 PRO B N 1
ATOM 3121 C CA . PRO B 1 113 ? -44.217 17.490 -23.110 1.00 42.55 176 PRO B CA 1
ATOM 3122 C C . PRO B 1 113 ? -44.480 16.017 -23.452 1.00 46.14 176 PRO B C 1
ATOM 3123 O O . PRO B 1 113 ? -45.609 15.553 -23.293 1.00 45.34 176 PRO B O 1
ATOM 3125 N N . SER B 1 114 ? -43.437 15.280 -23.891 1.00 42.76 177 SER B N 1
ATOM 3126 C CA . SER B 1 114 ? -43.504 13.860 -24.254 1.00 42.10 177 SER B CA 1
ATOM 3127 C C . SER B 1 114 ? -43.711 12.939 -23.047 1.00 45.94 177 SER B C 1
ATOM 3128 O O . SER B 1 114 ? -44.215 11.826 -23.212 1.00 45.11 177 SER B O 1
ATOM 3131 N N . ASP B 1 115 ? -43.328 13.404 -21.840 1.00 42.82 178 ASP B N 1
ATOM 3132 C CA . ASP B 1 115 ? -43.441 12.664 -20.579 1.00 42.20 178 ASP B CA 1
ATOM 3133 C C . ASP B 1 115 ? -44.893 12.444 -20.125 1.00 46.01 178 ASP B C 1
ATOM 3134 O O . ASP B 1 115 ? -45.139 11.593 -19.264 1.00 45.72 178 ASP B O 1
ATOM 3139 N N . VAL B 1 116 ? -45.844 13.215 -20.687 1.00 42.19 179 VAL B N 1
ATOM 3140 C CA . VAL B 1 116 ? -47.263 13.148 -20.331 1.00 41.77 179 VAL B CA 1
ATOM 3141 C C . VAL B 1 116 ? -48.177 12.820 -21.516 1.00 45.49 179 VAL B C 1
ATOM 3142 O O . VAL B 1 116 ? -49.195 12.159 -21.319 1.00 44.79 179 VAL B O 1
ATOM 3146 N N . GLU B 1 117 ? -47.817 13.292 -22.729 1.00 42.55 180 GLU B N 1
ATOM 3147 C CA . GLU B 1 117 ? -48.560 13.170 -23.988 1.00 42.79 180 GLU B CA 1
ATOM 3148 C C . GLU B 1 117 ? -49.222 11.806 -24.233 1.00 45.37 180 GLU B C 1
ATOM 3149 O O . GLU B 1 117 ? -50.424 11.768 -24.495 1.00 45.80 180 GLU B O 1
ATOM 3155 N N . ILE B 1 118 ? -48.459 10.704 -24.133 1.00 40.24 181 ILE B N 1
ATOM 3156 C CA . ILE B 1 118 ? -48.966 9.346 -24.370 1.00 39.16 181 ILE B CA 1
ATOM 3157 C C . ILE B 1 118 ? -50.107 8.969 -23.401 1.00 42.48 181 ILE B C 1
ATOM 3158 O O . ILE B 1 118 ? -51.212 8.674 -23.862 1.00 42.15 181 ILE B O 1
ATOM 3163 N N . GLN B 1 119 ? -49.835 8.995 -22.075 1.00 38.15 182 GLN B N 1
ATOM 3164 C CA . GLN B 1 119 ? -50.785 8.663 -21.002 1.00 37.27 182 GLN B CA 1
ATOM 3165 C C . GLN B 1 119 ? -51.997 9.590 -20.916 1.00 41.22 182 GLN B C 1
ATOM 3166 O O . GLN B 1 119 ? -53.057 9.151 -20.458 1.00 41.52 182 GLN B O 1
ATOM 3172 N N . ALA B 1 120 ? -51.838 10.869 -21.314 1.00 36.59 183 ALA B N 1
ATOM 3173 C CA . ALA B 1 120 ? -52.913 11.860 -21.270 1.00 36.24 183 ALA B CA 1
ATOM 3174 C C . ALA B 1 120 ? -53.878 11.726 -22.442 1.00 38.91 183 ALA B C 1
ATOM 3175 O O . ALA B 1 120 ? -55.086 11.825 -22.235 1.00 39.11 183 ALA B O 1
ATOM 3177 N N . CYS B 1 121 ? -53.354 11.499 -23.664 1.00 33.75 184 CYS B N 1
ATOM 3178 C CA . CYS B 1 121 ? -54.159 11.396 -24.884 1.00 33.25 184 CYS B CA 1
ATOM 3179 C C . CYS B 1 121 ? -54.711 9.988 -25.158 1.00 35.29 184 CYS B C 1
ATOM 3180 O O . CYS B 1 121 ? -55.842 9.873 -25.631 1.00 35.64 184 CYS B O 1
ATOM 3183 N N . PHE B 1 122 ? -53.921 8.932 -24.891 1.00 29.59 185 PHE B N 1
ATOM 3184 C CA . PHE B 1 122 ? -54.322 7.550 -25.167 1.00 28.13 185 PHE B CA 1
ATOM 3185 C C . PHE B 1 122 ? -54.769 6.795 -23.918 1.00 29.65 185 PHE B C 1
ATOM 3186 O O . PHE B 1 122 ? -53.933 6.354 -23.123 1.00 28.82 185 PHE B O 1
ATOM 3194 N N . ARG B 1 123 ? -56.101 6.650 -23.748 1.00 25.20 186 ARG B N 1
ATOM 3195 C CA . ARG B 1 123 ? -56.701 5.971 -22.597 1.00 23.96 186 ARG B CA 1
ATOM 3196 C C . ARG B 1 123 ? -57.268 4.588 -22.934 1.00 27.16 186 ARG B C 1
ATOM 3197 O O . ARG B 1 123 ? -58.030 4.450 -23.888 1.00 27.68 186 ARG B O 1
ATOM 3199 N N . HIS B 1 124 ? -56.866 3.565 -22.156 1.00 22.57 187 HIS B N 1
ATOM 3200 C CA . HIS B 1 124 ? -57.286 2.165 -22.305 1.00 22.10 187 HIS B CA 1
ATOM 3201 C C . HIS B 1 124 ? -57.268 1.478 -20.942 1.00 26.98 187 HIS B C 1
ATOM 3202 O O . HIS B 1 124 ? -56.471 1.849 -20.077 1.00 26.58 187 HIS B O 1
ATOM 3209 N N . GLU B 1 125 ? -58.128 0.458 -20.764 1.00 24.38 188 GLU B N 1
ATOM 3210 C CA . GLU B 1 125 ? -58.252 -0.320 -19.525 1.00 24.01 188 GLU B CA 1
ATOM 3211 C C . GLU B 1 125 ? -56.947 -0.950 -19.044 1.00 26.67 188 GLU B C 1
ATOM 3212 O O . GLU B 1 125 ? -56.714 -1.005 -17.838 1.00 25.67 188 GLU B O 1
ATOM 3218 N N . ASN B 1 126 ? -56.108 -1.420 -19.980 1.00 22.78 189 ASN B N 1
ATOM 3219 C CA . ASN B 1 126 ? -54.843 -2.090 -19.681 1.00 21.78 189 ASN B CA 1
ATOM 3220 C C . ASN B 1 126 ? -53.625 -1.141 -19.646 1.00 24.93 189 ASN B C 1
ATOM 3221 O O . ASN B 1 126 ? -52.482 -1.600 -19.625 1.00 24.58 189 ASN B O 1
ATOM 3226 N N . ILE B 1 127 ? -53.885 0.174 -19.582 1.00 21.34 190 ILE B N 1
ATOM 3227 C CA . ILE B 1 127 ? -52.887 1.248 -19.515 1.00 21.06 190 ILE B CA 1
ATOM 3228 C C . ILE B 1 127 ? -53.166 2.047 -18.227 1.00 25.06 190 ILE B C 1
ATOM 3229 O O . ILE B 1 127 ? -54.332 2.272 -17.895 1.00 25.50 190 ILE B O 1
ATOM 3234 N N . ALA B 1 128 ? -52.109 2.464 -17.506 1.00 21.13 191 ALA B N 1
ATOM 3235 C CA . ALA B 1 128 ? -52.244 3.237 -16.271 1.00 20.97 191 ALA B CA 1
ATOM 3236 C C . ALA B 1 128 ? -52.672 4.660 -16.566 1.00 25.57 191 ALA B C 1
ATOM 3237 O O . ALA B 1 128 ? -52.121 5.304 -17.460 1.00 25.16 191 ALA B O 1
ATOM 3239 N N . GLU B 1 129 ? -53.668 5.145 -15.812 1.00 23.06 192 GLU B N 1
ATOM 3240 C CA . GLU B 1 129 ? -54.235 6.476 -15.990 1.00 23.35 192 GLU B CA 1
ATOM 3241 C C . GLU B 1 129 ? -53.376 7.585 -15.403 1.00 26.93 192 GLU B C 1
ATOM 3242 O O . GLU B 1 129 ? -52.851 7.443 -14.296 1.00 27.13 192 GLU B O 1
ATOM 3248 N N . LEU B 1 130 ? -53.269 8.704 -16.139 1.00 22.09 193 LEU B N 1
ATOM 3249 C CA . LEU B 1 130 ? -52.556 9.894 -15.699 1.00 21.33 193 LEU B CA 1
ATOM 3250 C C . LEU B 1 130 ? -53.572 10.741 -14.950 1.00 24.11 193 LEU B C 1
ATOM 3251 O O . LEU B 1 130 ? -54.636 11.056 -15.490 1.00 24.57 193 LEU B O 1
ATOM 3256 N N . TYR B 1 131 ? -53.264 11.066 -13.695 1.00 19.31 194 TYR B N 1
ATOM 3257 C CA . TYR B 1 131 ? -54.155 11.826 -12.826 1.00 19.22 194 TYR B CA 1
ATOM 3258 C C . TYR B 1 131 ? -53.888 13.322 -12.850 1.00 23.36 194 TYR B C 1
ATOM 3259 O O . TYR B 1 131 ? -54.792 14.108 -12.570 1.00 23.46 194 TYR B O 1
ATOM 3268 N N . GLY B 1 132 ? -52.667 13.703 -13.199 1.00 20.39 195 GLY B N 1
ATOM 3269 C CA . GLY B 1 132 ? -52.280 15.105 -13.284 1.00 21.32 195 GLY B CA 1
ATOM 3270 C C . GLY B 1 132 ? -50.794 15.356 -13.171 1.00 25.75 195 GLY B C 1
ATOM 3271 O O . GLY B 1 132 ? -50.019 14.428 -12.921 1.00 24.92 195 GLY B O 1
ATOM 3272 N N . ALA B 1 133 ? -50.397 16.630 -13.369 1.00 23.18 196 ALA B N 1
ATOM 3273 C CA . ALA B 1 133 ? -49.018 17.111 -13.287 1.00 23.13 196 ALA B CA 1
ATOM 3274 C C . ALA B 1 133 ? -48.975 18.362 -12.408 1.00 28.73 196 ALA B C 1
ATOM 3275 O O . ALA B 1 133 ? -49.623 19.363 -12.724 1.00 29.45 196 ALA B O 1
ATOM 3277 N N . VAL B 1 134 ? -48.250 18.283 -11.279 1.00 25.44 197 VAL B N 1
ATOM 3278 C CA . VAL B 1 134 ? -48.143 19.367 -10.298 1.00 25.70 197 VAL B CA 1
ATOM 3279 C C . VAL B 1 134 ? -46.690 19.820 -10.119 1.00 29.92 197 VAL B C 1
ATOM 3280 O O . VAL B 1 134 ? -45.852 19.036 -9.675 1.00 28.87 197 VAL B O 1
ATOM 3284 N N . LEU B 1 135 ? -46.412 21.095 -10.422 1.00 26.69 198 LEU B N 1
ATOM 3285 C CA . LEU B 1 135 ? -45.097 21.700 -10.238 1.00 26.13 198 LEU B CA 1
ATOM 3286 C C . LEU B 1 135 ? -45.042 22.386 -8.877 1.00 29.31 198 LEU B C 1
ATOM 3287 O O . LEU B 1 135 ? -45.846 23.278 -8.594 1.00 29.08 198 LEU B O 1
ATOM 3292 N N . TRP B 1 136 ? -44.090 21.961 -8.044 1.00 25.41 199 TRP B N 1
ATOM 3293 C CA . TRP B 1 136 ? -43.833 22.533 -6.726 1.00 25.19 199 TRP B CA 1
ATOM 3294 C C . TRP B 1 136 ? -42.331 22.746 -6.614 1.00 29.48 199 TRP B C 1
ATOM 3295 O O . TRP B 1 136 ? -41.571 21.776 -6.525 1.00 27.91 199 TRP B O 1
ATOM 3306 N N . GLY B 1 137 ? -41.924 24.011 -6.678 1.00 27.49 200 GLY B N 1
ATOM 3307 C CA . GLY B 1 137 ? -40.523 24.406 -6.618 1.00 27.63 200 GLY B CA 1
ATOM 3308 C C . GLY B 1 137 ? -39.770 23.994 -7.866 1.00 31.74 200 GLY B C 1
ATOM 3309 O O . GLY B 1 137 ? -40.135 24.406 -8.972 1.00 32.24 200 GLY B O 1
ATOM 3310 N N . GLU B 1 138 ? -38.744 23.136 -7.689 1.00 27.36 201 GLU B N 1
ATOM 3311 C CA . GLU B 1 138 ? -37.889 22.619 -8.760 1.00 27.26 201 GLU B CA 1
ATOM 3312 C C . GLU B 1 138 ? -38.305 21.223 -9.280 1.00 30.71 201 GLU B C 1
ATOM 3313 O O . GLU B 1 138 ? -37.664 20.701 -10.195 1.00 30.33 201 GLU B O 1
ATOM 3315 N N . THR B 1 139 ? -39.383 20.637 -8.727 1.00 27.18 202 THR B N 1
ATOM 3316 C CA . THR B 1 139 ? -39.849 19.303 -9.124 1.00 26.46 202 THR B CA 1
ATOM 3317 C C . THR B 1 139 ? -41.269 19.287 -9.703 1.00 29.94 202 THR B C 1
ATOM 3318 O O . THR B 1 139 ? -42.181 19.875 -9.122 1.00 29.43 202 THR B O 1
ATOM 3322 N N . VAL B 1 140 ? -41.445 18.572 -10.832 1.00 26.33 203 VAL B N 1
ATOM 3323 C CA . VAL B 1 140 ? -42.729 18.332 -11.492 1.00 26.29 203 VAL B CA 1
ATOM 3324 C C . VAL B 1 140 ? -43.189 16.936 -11.031 1.00 29.92 203 VAL B C 1
ATOM 3325 O O . VAL B 1 140 ? -42.448 15.958 -11.183 1.00 29.82 203 VAL B O 1
ATOM 3329 N N . HIS B 1 141 ? -44.390 16.863 -10.434 1.00 25.81 204 HIS B N 1
ATOM 3330 C CA . HIS B 1 141 ? -44.989 15.643 -9.888 1.00 24.77 204 HIS B CA 1
ATOM 3331 C C . HIS B 1 141 ? -46.100 15.112 -10.793 1.00 29.01 204 HIS B C 1
ATOM 3332 O O . HIS B 1 141 ? -47.142 15.749 -10.937 1.00 28.63 204 HIS B O 1
ATOM 3339 N N . LEU B 1 142 ? -45.868 13.933 -11.390 1.00 25.82 205 LEU B N 1
ATOM 3340 C CA . LEU B 1 142 ? -46.788 13.246 -12.299 1.00 25.65 205 LEU B CA 1
ATOM 3341 C C . LEU B 1 142 ? -47.559 12.162 -11.546 1.00 27.48 205 LEU B C 1
ATOM 3342 O O . LEU B 1 142 ? -47.069 11.037 -11.409 1.00 26.08 205 LEU B O 1
ATOM 3347 N N . PHE B 1 143 ? -48.763 12.501 -11.059 1.00 24.27 206 PHE B N 1
ATOM 3348 C CA . PHE B 1 143 ? -49.629 11.561 -10.337 1.00 23.86 206 PHE B CA 1
ATOM 3349 C C . PHE B 1 143 ? -50.260 10.577 -11.315 1.00 27.85 206 PHE B C 1
ATOM 3350 O O . PHE B 1 143 ? -50.828 10.986 -12.328 1.00 28.59 206 PHE B O 1
ATOM 3358 N N . MET B 1 144 ? -50.093 9.280 -11.046 1.00 23.75 207 MET B N 1
ATOM 3359 C CA . MET B 1 144 ? -50.565 8.196 -11.908 1.00 23.58 207 MET B CA 1
ATOM 3360 C C . MET B 1 144 ? -51.347 7.141 -11.138 1.00 27.04 207 MET B C 1
ATOM 3361 O O . MET B 1 144 ? -51.304 7.114 -9.905 1.00 26.83 207 MET B O 1
ATOM 3366 N N . GLU B 1 145 ? -52.035 6.245 -11.879 1.00 22.70 208 GLU B N 1
ATOM 3367 C CA . GLU B 1 145 ? -52.782 5.108 -11.339 1.00 21.65 208 GLU B CA 1
ATOM 3368 C C . GLU B 1 145 ? -51.784 4.107 -10.745 1.00 24.08 208 GLU B C 1
ATOM 3369 O O . GLU B 1 145 ? -50.740 3.836 -11.341 1.00 22.96 208 GLU B O 1
ATOM 3375 N N . ALA B 1 146 ? -52.097 3.580 -9.565 1.00 20.84 209 ALA B N 1
ATOM 3376 C CA . ALA B 1 146 ? -51.265 2.587 -8.892 1.00 20.10 209 ALA B CA 1
ATOM 3377 C C . ALA B 1 146 ? -52.028 1.276 -8.769 1.00 22.93 209 ALA B C 1
ATOM 3378 O O . ALA B 1 146 ? -53.240 1.277 -8.548 1.00 22.29 209 ALA B O 1
ATOM 3380 N N . GLY B 1 147 ? -51.308 0.180 -8.952 1.00 19.19 210 GLY B N 1
ATOM 3381 C CA . GLY B 1 147 ? -51.841 -1.170 -8.857 1.00 18.66 210 GLY B CA 1
ATOM 3382 C C . GLY B 1 147 ? -51.795 -1.669 -7.434 1.00 20.85 210 GLY B C 1
ATOM 3383 O O . GLY B 1 147 ? -50.709 -1.888 -6.889 1.00 20.42 210 GLY B O 1
ATOM 3384 N N . GLU B 1 148 ? -52.972 -1.846 -6.822 1.00 16.43 211 GLU B N 1
ATOM 3385 C CA . GLU B 1 148 ? -53.105 -2.306 -5.437 1.00 15.44 211 GLU B CA 1
ATOM 3386 C C . GLU B 1 148 ? -52.505 -3.693 -5.181 1.00 18.39 211 GLU B C 1
ATOM 3387 O O . GLU B 1 148 ? -52.286 -4.037 -4.023 1.00 18.25 211 GLU B O 1
ATOM 3393 N N . GLY B 1 149 ? -52.218 -4.446 -6.248 1.00 14.12 212 GLY B N 1
ATOM 3394 C CA . GLY B 1 149 ? -51.646 -5.789 -6.171 1.00 13.50 212 GLY B CA 1
ATOM 3395 C C . GLY B 1 149 ? -50.165 -5.941 -6.492 1.00 15.36 212 GLY B C 1
ATOM 3396 O O . GLY B 1 149 ? -49.679 -7.071 -6.612 1.00 14.83 212 GLY B O 1
ATOM 3397 N N . GLY B 1 150 ? -49.455 -4.821 -6.628 1.00 10.44 213 GLY B N 1
ATOM 3398 C CA . GLY B 1 150 ? -48.024 -4.803 -6.913 1.00 10.11 213 GLY B CA 1
ATOM 3399 C C . GLY B 1 150 ? -47.648 -5.160 -8.337 1.00 14.90 213 GLY B C 1
ATOM 3400 O O . GLY B 1 150 ? -48.523 -5.280 -9.199 1.00 14.20 213 GLY B O 1
ATOM 3401 N N . SER B 1 151 ? -46.328 -5.318 -8.599 1.00 12.26 214 SER B N 1
ATOM 3402 C CA . SER B 1 151 ? -45.805 -5.639 -9.935 1.00 12.69 214 SER B CA 1
ATOM 3403 C C . SER B 1 151 ? -45.621 -7.143 -10.158 1.00 18.67 214 SER B C 1
ATOM 3404 O O . SER B 1 151 ? -45.622 -7.908 -9.193 1.00 18.72 214 SER B O 1
ATOM 3407 N N . VAL B 1 152 ? -45.456 -7.565 -11.436 1.00 16.36 215 VAL B N 1
ATOM 3408 C CA . VAL B 1 152 ? -45.226 -8.968 -11.828 1.00 16.30 215 VAL B CA 1
ATOM 3409 C C . VAL B 1 152 ? -43.887 -9.434 -11.245 1.00 20.79 215 VAL B C 1
ATOM 3410 O O . VAL B 1 152 ? -43.789 -10.564 -10.763 1.00 20.64 215 VAL B O 1
ATOM 3414 N N . LEU B 1 153 ? -42.882 -8.532 -11.233 1.00 18.15 216 LEU B N 1
ATOM 3415 C CA . LEU B 1 153 ? -41.557 -8.776 -10.658 1.00 17.79 216 LEU B CA 1
ATOM 3416 C C . LEU B 1 153 ? -41.692 -9.081 -9.159 1.00 21.68 216 LEU B C 1
ATOM 3417 O O . LEU B 1 153 ? -41.124 -10.070 -8.700 1.00 21.75 216 LEU B O 1
ATOM 3422 N N . GLU B 1 154 ? -42.472 -8.258 -8.412 1.00 17.25 217 GLU B N 1
ATOM 3423 C CA . GLU B 1 154 ? -42.725 -8.443 -6.980 1.00 16.14 217 GLU B CA 1
ATOM 3424 C C . GLU B 1 154 ? -43.328 -9.818 -6.717 1.00 21.41 217 GLU B C 1
ATOM 3425 O O . GLU B 1 154 ? -42.869 -10.504 -5.807 1.00 22.09 217 GLU B O 1
ATOM 3431 N N . LYS B 1 155 ? -44.291 -10.252 -7.563 1.00 17.71 218 LYS B N 1
ATOM 3432 C CA . LYS B 1 155 ? -44.937 -11.573 -7.496 1.00 17.34 218 LYS B CA 1
ATOM 3433 C C . LYS B 1 155 ? -43.916 -12.708 -7.733 1.00 21.20 218 LYS B C 1
ATOM 3434 O O . LYS B 1 155 ? -43.975 -13.735 -7.050 1.00 20.70 218 LYS B O 1
ATOM 3440 N N . LEU B 1 156 ? -42.986 -12.505 -8.695 1.00 17.86 219 LEU B N 1
ATOM 3441 C CA . LEU B 1 156 ? -41.923 -13.453 -9.052 1.00 17.80 219 LEU B CA 1
ATOM 3442 C C . LEU B 1 156 ? -40.875 -13.566 -7.953 1.00 20.55 219 LEU B C 1
ATOM 3443 O O . LEU B 1 156 ? -40.433 -14.671 -7.650 1.00 19.69 219 LEU B O 1
ATOM 3448 N N . GLU B 1 157 ? -40.445 -12.418 -7.387 1.00 17.42 220 GLU B N 1
ATOM 3449 C CA . GLU B 1 157 ? -39.435 -12.366 -6.320 1.00 17.45 220 GLU B CA 1
ATOM 3450 C C . GLU B 1 157 ? -40.012 -12.877 -5.011 1.00 20.64 220 GLU B C 1
ATOM 3451 O O . GLU B 1 157 ? -39.258 -13.318 -4.151 1.00 20.87 220 GLU B O 1
ATOM 3457 N N . SER B 1 158 ? -41.349 -12.836 -4.868 1.00 16.72 221 SER B N 1
ATOM 3458 C CA . SER B 1 158 ? -42.057 -13.302 -3.679 1.00 16.46 221 SER B CA 1
ATOM 3459 C C . SER B 1 158 ? -42.392 -14.796 -3.715 1.00 20.80 221 SER B C 1
ATOM 3460 O O . SER B 1 158 ? -41.976 -15.527 -2.819 1.00 21.14 221 SER B O 1
ATOM 3463 N N . CYS B 1 159 ? -43.175 -15.234 -4.718 1.00 17.83 222 CYS B N 1
ATOM 3464 C CA . CYS B 1 159 ? -43.676 -16.607 -4.816 1.00 18.34 222 CYS B CA 1
ATOM 3465 C C . CYS B 1 159 ? -42.978 -17.471 -5.886 1.00 21.04 222 CYS B C 1
ATOM 3466 O O . CYS B 1 159 ? -43.384 -18.615 -6.118 1.00 21.31 222 CYS B O 1
ATOM 3469 N N . GLY B 1 160 ? -41.926 -16.946 -6.490 1.00 16.21 223 GLY B N 1
ATOM 3470 C CA . GLY B 1 160 ? -41.155 -17.691 -7.477 1.00 15.97 223 GLY B CA 1
ATOM 3471 C C . GLY B 1 160 ? -41.706 -17.682 -8.887 1.00 18.70 223 GLY B C 1
ATOM 3472 O O . GLY B 1 160 ? -42.608 -16.900 -9.191 1.00 16.83 223 GLY B O 1
ATOM 3473 N N . PRO B 1 161 ? -41.159 -18.552 -9.779 1.00 16.07 224 PRO B N 1
ATOM 3474 C CA . PRO B 1 161 ? -41.647 -18.598 -11.171 1.00 15.75 224 PRO B CA 1
ATOM 3475 C C . PRO B 1 161 ? -43.138 -18.864 -11.260 1.00 20.75 224 PRO B C 1
ATOM 3476 O O . PRO B 1 161 ? -43.666 -19.701 -10.522 1.00 20.80 224 PRO B O 1
ATOM 3480 N N . MET B 1 162 ? -43.810 -18.129 -12.150 1.00 18.47 225 MET B N 1
ATOM 3481 C CA . MET B 1 162 ? -45.250 -18.208 -12.372 1.00 18.76 225 MET B CA 1
ATOM 3482 C C . MET B 1 162 ? -45.681 -19.467 -13.110 1.00 23.38 225 MET B C 1
ATOM 3483 O O . MET B 1 162 ? -44.959 -19.962 -13.975 1.00 22.65 225 MET B O 1
ATOM 3488 N N . ARG B 1 163 ? -46.869 -19.983 -12.757 1.00 21.21 226 ARG B N 1
ATOM 3489 C CA . ARG B 1 163 ? -47.479 -21.148 -13.395 1.00 21.49 226 ARG B CA 1
ATOM 3490 C C . ARG B 1 163 ? -48.026 -20.696 -14.736 1.00 24.96 226 ARG B C 1
ATOM 3491 O O . ARG B 1 163 ? -48.387 -19.527 -14.868 1.00 24.58 226 ARG B O 1
ATOM 3499 N N . GLU B 1 164 ? -48.088 -21.605 -15.728 1.00 21.40 227 GLU B N 1
ATOM 3500 C CA . GLU B 1 164 ? -48.529 -21.289 -17.088 1.00 20.95 227 GLU B CA 1
ATOM 3501 C C . GLU B 1 164 ? -49.874 -20.562 -17.165 1.00 25.30 227 GLU B C 1
ATOM 3502 O O . GLU B 1 164 ? -49.983 -19.622 -17.952 1.00 25.17 227 GLU B O 1
ATOM 3508 N N . PHE B 1 165 ? -50.876 -20.961 -16.347 1.00 22.07 228 PHE B N 1
ATOM 3509 C CA . PHE B 1 165 ? -52.197 -20.316 -16.336 1.00 21.78 228 PHE B CA 1
ATOM 3510 C C . PHE B 1 165 ? -52.126 -18.853 -15.869 1.00 23.99 228 PHE B C 1
ATOM 3511 O O . PHE B 1 165 ? -52.898 -18.018 -16.352 1.00 22.91 228 PHE B O 1
ATOM 3519 N N . GLU B 1 166 ? -51.196 -18.555 -14.932 1.00 19.80 229 GLU B N 1
ATOM 3520 C CA . GLU B 1 166 ? -50.979 -17.216 -14.390 1.00 19.07 229 GLU B CA 1
ATOM 3521 C C . GLU B 1 166 ? -50.310 -16.320 -15.428 1.00 22.64 229 GLU B C 1
ATOM 3522 O O . GLU B 1 166 ? -50.592 -15.122 -15.468 1.00 21.80 229 GLU B O 1
ATOM 3528 N N . ILE B 1 167 ? -49.443 -16.912 -16.281 1.00 18.97 230 ILE B N 1
ATOM 3529 C CA . ILE B 1 167 ? -48.751 -16.225 -17.376 1.00 18.39 230 ILE B CA 1
ATOM 3530 C C . ILE B 1 167 ? -49.787 -15.881 -18.457 1.00 22.79 230 ILE B C 1
ATOM 3531 O O . ILE B 1 167 ? -49.856 -14.727 -18.864 1.00 22.20 230 ILE B O 1
ATOM 3536 N N . ILE B 1 168 ? -50.620 -16.865 -18.875 1.00 20.35 231 ILE B N 1
ATOM 3537 C CA . ILE B 1 168 ? -51.689 -16.698 -19.872 1.00 20.93 231 ILE B CA 1
ATOM 3538 C C . ILE B 1 168 ? -52.621 -15.532 -19.493 1.00 25.91 231 ILE B C 1
ATOM 3539 O O . ILE B 1 168 ? -52.909 -14.694 -20.348 1.00 25.80 231 ILE B O 1
ATOM 3544 N N . TRP B 1 169 ? -53.030 -15.449 -18.207 1.00 22.86 232 TRP B N 1
ATOM 3545 C CA . TRP B 1 169 ? -53.889 -14.384 -17.674 1.00 22.96 232 TRP B CA 1
ATOM 3546 C C . TRP B 1 169 ? -53.245 -12.996 -17.807 1.00 27.57 232 TRP B C 1
ATOM 3547 O O . TRP B 1 169 ? -53.934 -12.050 -18.188 1.00 28.47 232 TRP B O 1
ATOM 3558 N N . VAL B 1 170 ? -51.942 -12.875 -17.480 1.00 23.06 233 VAL B N 1
ATOM 3559 C CA . VAL B 1 170 ? -51.182 -11.623 -17.553 1.00 21.87 233 VAL B CA 1
ATOM 3560 C C . VAL B 1 170 ? -50.945 -11.245 -19.016 1.00 25.32 233 VAL B C 1
ATOM 3561 O O . VAL B 1 170 ? -51.243 -10.113 -19.403 1.00 25.62 233 VAL B O 1
ATOM 3565 N N . THR B 1 171 ? -50.438 -12.201 -19.825 1.00 20.80 234 THR B N 1
ATOM 3566 C CA . THR B 1 171 ? -50.124 -12.037 -21.252 1.00 19.93 234 THR B CA 1
ATOM 3567 C C . THR B 1 171 ? -51.358 -11.583 -22.053 1.00 22.19 234 THR B C 1
ATOM 3568 O O . THR B 1 171 ? -51.206 -10.722 -22.911 1.00 22.47 234 THR B O 1
ATOM 3572 N N . LYS B 1 172 ? -52.566 -12.108 -21.744 1.00 17.64 235 LYS B N 1
ATOM 3573 C CA . LYS B 1 172 ? -53.828 -11.702 -22.388 1.00 17.21 235 LYS B CA 1
ATOM 3574 C C . LYS B 1 172 ? -54.088 -10.202 -22.162 1.00 19.52 235 LYS B C 1
ATOM 3575 O O . LYS B 1 172 ? -54.417 -9.492 -23.111 1.00 18.72 235 LYS B O 1
ATOM 3581 N N . HIS B 1 173 ? -53.901 -9.729 -20.910 1.00 15.65 236 HIS B N 1
ATOM 3582 C CA . HIS B 1 173 ? -54.082 -8.334 -20.507 1.00 15.46 236 HIS B CA 1
ATOM 3583 C C . HIS B 1 173 ? -53.009 -7.415 -21.097 1.00 19.22 236 HIS B C 1
ATOM 3584 O O . HIS B 1 173 ? -53.339 -6.320 -21.562 1.00 18.99 236 HIS B O 1
ATOM 3591 N N . VAL B 1 174 ? -51.730 -7.859 -21.078 1.00 15.57 237 VAL B N 1
ATOM 3592 C CA . VAL B 1 174 ? -50.588 -7.100 -21.617 1.00 15.04 237 VAL B CA 1
ATOM 3593 C C . VAL B 1 174 ? -50.771 -6.876 -23.119 1.00 20.19 237 VAL B C 1
ATOM 3594 O O . VAL B 1 174 ? -50.606 -5.744 -23.582 1.00 21.01 237 VAL B O 1
ATOM 3598 N N . LEU B 1 175 ? -51.164 -7.934 -23.859 1.00 16.53 238 LEU B N 1
ATOM 3599 C CA . LEU B 1 175 ? -51.383 -7.878 -25.302 1.00 16.96 238 LEU B CA 1
ATOM 3600 C C . LEU B 1 175 ? -52.507 -6.932 -25.711 1.00 22.27 238 LEU B C 1
ATOM 3601 O O . LEU B 1 175 ? -52.408 -6.320 -26.773 1.00 22.52 238 LEU B O 1
ATOM 3606 N N . LYS B 1 176 ? -53.549 -6.774 -24.865 1.00 19.16 239 LYS B N 1
ATOM 3607 C CA . LYS B 1 176 ? -54.664 -5.851 -25.131 1.00 18.65 239 LYS B CA 1
ATOM 3608 C C . LYS B 1 176 ? -54.173 -4.395 -25.062 1.00 22.20 239 LYS B C 1
ATOM 3609 O O . LYS B 1 176 ? -54.578 -3.568 -25.879 1.00 22.07 239 LYS B O 1
ATOM 3615 N N . GLY B 1 177 ? -53.284 -4.121 -24.104 1.00 18.69 240 GLY B N 1
ATOM 3616 C CA . GLY B 1 177 ? -52.661 -2.819 -23.907 1.00 18.33 240 GLY B CA 1
ATOM 3617 C C . GLY B 1 177 ? -51.669 -2.508 -25.007 1.00 21.87 240 GLY B C 1
ATOM 3618 O O . GLY B 1 177 ? -51.584 -1.360 -25.450 1.00 22.30 240 GLY B O 1
ATOM 3619 N N . LEU B 1 178 ? -50.923 -3.541 -25.467 1.00 17.33 241 LEU B N 1
ATOM 3620 C CA . LEU B 1 178 ? -49.956 -3.417 -26.554 1.00 16.95 241 LEU B CA 1
ATOM 3621 C C . LEU B 1 178 ? -50.658 -3.181 -27.861 1.00 22.18 241 LEU B C 1
ATOM 3622 O O . LEU B 1 178 ? -50.285 -2.252 -28.557 1.00 22.19 241 LEU B O 1
ATOM 3627 N N . ASP B 1 179 ? -51.720 -3.963 -28.155 1.00 19.87 242 ASP B N 1
ATOM 3628 C CA . ASP B 1 179 ? -52.577 -3.845 -29.342 1.00 20.54 242 ASP B CA 1
ATOM 3629 C C . ASP B 1 179 ? -53.117 -2.418 -29.479 1.00 24.98 242 ASP B C 1
ATOM 3630 O O . ASP B 1 179 ? -53.094 -1.864 -30.579 1.00 24.59 242 ASP B O 1
ATOM 3635 N N . PHE B 1 180 ? -53.545 -1.818 -28.345 1.00 21.73 243 PHE B N 1
ATOM 3636 C CA . PHE B 1 180 ? -54.054 -0.452 -28.260 1.00 22.16 243 PHE B CA 1
ATOM 3637 C C . PHE B 1 180 ? -52.980 0.564 -28.625 1.00 27.31 243 PHE B C 1
ATOM 3638 O O . PHE B 1 180 ? -53.218 1.435 -29.461 1.00 27.89 243 PHE B O 1
ATOM 3646 N N . LEU B 1 181 ? -51.816 0.479 -27.961 1.00 23.35 244 LEU B N 1
ATOM 3647 C CA . LEU B 1 181 ? -50.703 1.391 -28.180 1.00 23.09 244 LEU B CA 1
ATOM 3648 C C . LEU B 1 181 ? -50.151 1.251 -29.590 1.00 28.87 244 LEU B C 1
ATOM 3649 O O . LEU B 1 181 ? -49.826 2.256 -30.214 1.00 29.37 244 LEU B O 1
ATOM 3654 N N . HIS B 1 182 ? -50.100 0.012 -30.107 1.00 25.28 245 HIS B N 1
ATOM 3655 C CA . HIS B 1 182 ? -49.604 -0.299 -31.445 1.00 24.86 245 HIS B CA 1
ATOM 3656 C C . HIS B 1 182 ? -50.561 0.171 -32.537 1.00 29.55 245 HIS B C 1
ATOM 3657 O O . HIS B 1 182 ? -50.106 0.475 -33.640 1.00 29.58 245 HIS B O 1
ATOM 3664 N N . SER B 1 183 ? -51.872 0.279 -32.218 1.00 26.31 246 SER B N 1
ATOM 3665 C CA . SER B 1 183 ? -52.888 0.780 -33.149 1.00 26.72 246 SER B CA 1
ATOM 3666 C C . SER B 1 183 ? -52.803 2.307 -33.254 1.00 30.71 246 SER B C 1
ATOM 3667 O O . SER B 1 183 ? -53.174 2.872 -34.285 1.00 31.27 246 SER B O 1
ATOM 3670 N N . LYS B 1 184 ? -52.315 2.963 -32.178 1.00 26.04 247 LYS B N 1
ATOM 3671 C CA . LYS B 1 184 ? -52.121 4.411 -32.081 1.00 25.61 247 LYS B CA 1
ATOM 3672 C C . LYS B 1 184 ? -50.660 4.786 -32.419 1.00 29.31 247 LYS B C 1
ATOM 3673 O O . LYS B 1 184 ? -50.223 5.902 -32.123 1.00 29.23 247 LYS B O 1
ATOM 3679 N N . LYS B 1 185 ? -49.920 3.842 -33.054 1.00 25.68 248 LYS B N 1
ATOM 3680 C CA . LYS B 1 185 ? -48.517 3.942 -33.493 1.00 25.37 248 LYS B CA 1
ATOM 3681 C C . LYS B 1 185 ? -47.542 4.357 -32.359 1.00 27.42 248 LYS B C 1
ATOM 3682 O O . LYS B 1 185 ? -46.579 5.079 -32.599 1.00 26.96 248 LYS B O 1
ATOM 3685 N N . VAL B 1 186 ? -47.779 3.862 -31.137 1.00 22.68 249 VAL B N 1
ATOM 3686 C CA . VAL B 1 186 ? -46.963 4.170 -29.962 1.00 21.99 249 VAL B CA 1
ATOM 3687 C C . VAL B 1 186 ? -46.117 2.960 -29.555 1.00 26.49 249 VAL B C 1
ATOM 3688 O O . VAL B 1 186 ? -46.672 1.890 -29.291 1.00 26.40 249 VAL B O 1
ATOM 3692 N N . ILE B 1 187 ? -44.781 3.135 -29.493 1.00 23.09 250 ILE B N 1
ATOM 3693 C CA . ILE B 1 187 ? -43.864 2.089 -29.022 1.00 22.46 250 ILE B CA 1
ATOM 3694 C C . ILE B 1 187 ? -43.630 2.379 -27.539 1.00 25.72 250 ILE B C 1
ATOM 3695 O O . ILE B 1 187 ? -43.174 3.475 -27.208 1.00 26.05 250 ILE B O 1
ATOM 3700 N N . HIS B 1 188 ? -43.958 1.416 -26.652 1.00 20.72 251 HIS B N 1
ATOM 3701 C CA . HIS B 1 188 ? -43.800 1.547 -25.193 1.00 19.18 251 HIS B CA 1
ATOM 3702 C C . HIS B 1 188 ? -42.335 1.692 -24.785 1.00 22.81 251 HIS B C 1
ATOM 3703 O O . HIS B 1 188 ? -42.028 2.491 -23.898 1.00 22.06 251 HIS B O 1
ATOM 3710 N N . HIS B 1 189 ? -41.449 0.900 -25.431 1.00 20.01 252 HIS B N 1
ATOM 3711 C CA . HIS B 1 189 ? -39.984 0.860 -25.288 1.00 19.83 252 HIS B CA 1
ATOM 3712 C C . HIS B 1 189 ? -39.438 0.254 -23.982 1.00 23.19 252 HIS B C 1
ATOM 3713 O O . HIS B 1 189 ? -38.215 0.085 -23.889 1.00 23.08 252 HIS B O 1
ATOM 3720 N N . ASP B 1 190 ? -40.296 -0.096 -22.997 1.00 19.09 253 ASP B N 1
ATOM 3721 C CA . ASP B 1 190 ? -39.781 -0.671 -21.750 1.00 18.97 253 ASP B CA 1
ATOM 3722 C C . ASP B 1 190 ? -40.695 -1.765 -21.159 1.00 21.65 253 ASP B C 1
ATOM 3723 O O . ASP B 1 190 ? -41.112 -1.676 -20.000 1.00 21.01 253 ASP B O 1
ATOM 3728 N N . ILE B 1 191 ? -40.981 -2.818 -21.945 1.00 17.05 254 ILE B N 1
ATOM 3729 C CA . ILE B 1 191 ? -41.805 -3.919 -21.442 1.00 16.09 254 ILE B CA 1
ATOM 3730 C C . ILE B 1 191 ? -40.929 -4.878 -20.644 1.00 19.02 254 ILE B C 1
ATOM 3731 O O . ILE B 1 191 ? -40.034 -5.520 -21.199 1.00 19.25 254 ILE B O 1
ATOM 3736 N N . LYS B 1 192 ? -41.159 -4.904 -19.321 1.00 14.38 255 LYS B N 1
ATOM 3737 C CA . LYS B 1 192 ? -40.467 -5.738 -18.337 1.00 13.72 255 LYS B CA 1
ATOM 3738 C C . LYS B 1 192 ? -41.425 -6.092 -17.186 1.00 18.84 255 LYS B C 1
ATOM 3739 O O . LYS B 1 192 ? -42.395 -5.351 -16.995 1.00 18.03 255 LYS B O 1
ATOM 3745 N N . PRO B 1 193 ? -41.221 -7.209 -16.428 1.00 16.00 256 PRO B N 1
ATOM 3746 C CA . PRO B 1 193 ? -42.168 -7.551 -15.344 1.00 15.89 256 PRO B CA 1
ATOM 3747 C C . PRO B 1 193 ? -42.452 -6.440 -14.328 1.00 19.93 256 PRO B C 1
ATOM 3748 O O . PRO B 1 193 ? -43.551 -6.393 -13.773 1.00 19.62 256 PRO B O 1
ATOM 3752 N N . SER B 1 194 ? -41.484 -5.530 -14.111 1.00 16.50 257 SER B N 1
ATOM 3753 C CA . SER B 1 194 ? -41.624 -4.404 -13.185 1.00 15.96 257 SER B CA 1
ATOM 3754 C C . SER B 1 194 ? -42.537 -3.297 -13.726 1.00 19.52 257 SER B C 1
ATOM 3755 O O . SER B 1 194 ? -43.032 -2.482 -12.943 1.00 18.95 257 SER B O 1
ATOM 3758 N N . ASN B 1 195 ? -42.773 -3.277 -15.055 1.00 15.96 258 ASN B N 1
ATOM 3759 C CA . ASN B 1 195 ? -43.627 -2.281 -15.703 1.00 15.71 258 ASN B CA 1
ATOM 3760 C C . ASN B 1 195 ? -45.044 -2.826 -16.025 1.00 19.50 258 ASN B C 1
ATOM 3761 O O . ASN B 1 195 ? -45.833 -2.149 -16.681 1.00 17.83 258 ASN B O 1
ATOM 3766 N N . ILE B 1 196 ? -45.374 -4.027 -15.489 1.00 17.53 259 ILE B N 1
ATOM 3767 C CA . ILE B 1 196 ? -46.688 -4.680 -15.574 1.00 17.39 259 ILE B CA 1
ATOM 3768 C C . ILE B 1 196 ? -47.172 -4.831 -14.125 1.00 23.36 259 ILE B C 1
ATOM 3769 O O . ILE B 1 196 ? -46.550 -5.553 -13.338 1.00 22.87 259 ILE B O 1
ATOM 3774 N N . VAL B 1 197 ? -48.266 -4.137 -13.772 1.00 21.65 260 VAL B N 1
ATOM 3775 C CA . VAL B 1 197 ? -48.811 -4.144 -12.408 1.00 22.01 260 VAL B CA 1
ATOM 3776 C C . VAL B 1 197 ? -50.178 -4.833 -12.322 1.00 25.70 260 VAL B C 1
ATOM 3777 O O . VAL B 1 197 ? -50.900 -4.909 -13.317 1.00 25.35 260 VAL B O 1
ATOM 3781 N N . PHE B 1 198 ? -50.522 -5.323 -11.121 1.00 22.00 261 PHE B N 1
ATOM 3782 C CA . PHE B 1 198 ? -51.772 -6.026 -10.847 1.00 21.54 261 PHE B CA 1
ATOM 3783 C C . PHE B 1 198 ? -52.842 -5.156 -10.218 1.00 26.10 261 PHE B C 1
ATOM 3784 O O . PHE B 1 198 ? -52.561 -4.366 -9.315 1.00 25.20 261 PHE B O 1
ATOM 3792 N N . MET B 1 199 ? -54.087 -5.353 -10.682 1.00 23.45 262 MET B N 1
ATOM 3793 C CA . MET B 1 199 ? -55.307 -4.720 -10.186 1.00 23.53 262 MET B CA 1
ATOM 3794 C C . MET B 1 199 ? -56.168 -5.872 -9.661 1.00 27.73 262 MET B C 1
ATOM 3795 O O . MET B 1 199 ? -55.682 -7.006 -9.605 1.00 27.67 262 MET B O 1
ATOM 3800 N N . SER B 1 200 ? -57.427 -5.603 -9.276 1.00 24.12 263 SER B N 1
ATOM 3801 C CA . SER B 1 200 ? -58.326 -6.642 -8.763 1.00 23.88 263 SER B CA 1
ATOM 3802 C C . SER B 1 200 ? -58.885 -7.559 -9.863 1.00 27.73 263 SER B C 1
ATOM 3803 O O . SER B 1 200 ? -59.246 -8.703 -9.563 1.00 27.91 263 SER B O 1
ATOM 3805 N N . THR B 1 201 ? -58.968 -7.060 -11.127 1.00 23.22 264 THR B N 1
ATOM 3806 C CA . THR B 1 201 ? -59.546 -7.796 -12.268 1.00 22.80 264 THR B CA 1
ATOM 3807 C C . THR B 1 201 ? -58.703 -7.763 -13.560 1.00 24.56 264 THR B C 1
ATOM 3808 O O . THR B 1 201 ? -59.113 -8.344 -14.573 1.00 24.33 264 THR B O 1
ATOM 3812 N N . LYS B 1 202 ? -57.564 -7.057 -13.545 1.00 19.18 265 LYS B N 1
ATOM 3813 C CA . LYS B 1 202 ? -56.722 -6.893 -14.738 1.00 17.51 265 LYS B CA 1
ATOM 3814 C C . LYS B 1 202 ? -55.241 -6.706 -14.406 1.00 20.56 265 LYS B C 1
ATOM 3815 O O . LYS B 1 202 ? -54.879 -6.531 -13.240 1.00 19.67 265 LYS B O 1
ATOM 3821 N N . ALA B 1 203 ? -54.394 -6.771 -15.445 1.00 17.05 266 ALA B N 1
ATOM 3822 C CA . ALA B 1 203 ? -52.964 -6.472 -15.405 1.00 16.27 266 ALA B CA 1
ATOM 3823 C C . ALA B 1 203 ? -52.821 -5.250 -16.322 1.00 19.48 266 ALA B C 1
ATOM 3824 O O . ALA B 1 203 ? -53.434 -5.201 -17.395 1.00 18.13 266 ALA B O 1
ATOM 3826 N N . VAL B 1 204 ? -52.076 -4.236 -15.859 1.00 16.69 267 VAL B N 1
ATOM 3827 C CA . VAL B 1 204 ? -51.925 -2.941 -16.532 1.00 16.17 267 VAL B CA 1
ATOM 3828 C C . VAL B 1 204 ? -50.449 -2.582 -16.817 1.00 18.81 267 VAL B C 1
ATOM 3829 O O . VAL B 1 204 ? -49.573 -2.950 -16.037 1.00 17.71 267 VAL B O 1
ATOM 3833 N N . LEU B 1 205 ? -50.190 -1.861 -17.936 1.00 15.59 268 LEU B N 1
ATOM 3834 C CA . LEU B 1 205 ? -48.857 -1.395 -18.352 1.00 15.12 268 LEU B CA 1
ATOM 3835 C C . LEU B 1 205 ? -48.554 -0.008 -17.781 1.00 19.53 268 LEU B C 1
ATOM 3836 O O . LEU B 1 205 ? -49.356 0.916 -17.944 1.00 18.51 268 LEU B O 1
ATOM 3841 N N . VAL B 1 206 ? -47.391 0.137 -17.126 1.00 17.09 269 VAL B N 1
ATOM 3842 C CA . VAL B 1 206 ? -46.933 1.400 -16.527 1.00 17.15 269 VAL B CA 1
ATOM 3843 C C . VAL B 1 206 ? -45.604 1.863 -17.159 1.00 21.29 269 VAL B C 1
ATOM 3844 O O . VAL B 1 206 ? -45.081 1.171 -18.035 1.00 20.10 269 VAL B O 1
ATOM 3848 N N . ASP B 1 207 ? -45.064 3.020 -16.696 1.00 18.97 270 ASP B N 1
ATOM 3849 C CA . ASP B 1 207 ? -43.808 3.655 -17.129 1.00 19.32 270 ASP B CA 1
ATOM 3850 C C . ASP B 1 207 ? -43.794 3.978 -18.617 1.00 24.54 270 ASP B C 1
ATOM 3851 O O . ASP B 1 207 ? -43.389 3.151 -19.439 1.00 23.78 270 ASP B O 1
ATOM 3856 N N . PHE B 1 208 ? -44.225 5.200 -18.952 1.00 22.59 271 PHE B N 1
ATOM 3857 C CA . PHE B 1 208 ? -44.302 5.690 -20.323 1.00 23.03 271 PHE B CA 1
ATOM 3858 C C . PHE B 1 208 ? -43.223 6.736 -20.632 1.00 27.82 271 PHE B C 1
ATOM 3859 O O . PHE B 1 208 ? -43.320 7.452 -21.630 1.00 28.16 271 PHE B O 1
ATOM 3867 N N . GLY B 1 209 ? -42.183 6.762 -19.797 1.00 24.92 272 GLY B N 1
ATOM 3868 C CA . GLY B 1 209 ? -41.047 7.671 -19.901 1.00 25.45 272 GLY B CA 1
ATOM 3869 C C . GLY B 1 209 ? -40.212 7.523 -21.159 1.00 30.67 272 GLY B C 1
ATOM 3870 O O . GLY B 1 209 ? -39.704 8.521 -21.680 1.00 32.03 272 GLY B O 1
ATOM 3871 N N . LEU B 1 210 ? -40.058 6.281 -21.652 1.00 25.41 273 LEU B N 1
ATOM 3872 C CA . LEU B 1 210 ? -39.279 5.986 -22.857 1.00 24.44 273 LEU B CA 1
ATOM 3873 C C . LEU B 1 210 ? -40.162 5.802 -24.102 1.00 27.90 273 LEU B C 1
ATOM 3874 O O . LEU B 1 210 ? -39.639 5.565 -25.196 1.00 27.77 273 LEU B O 1
ATOM 3879 N N . SER B 1 211 ? -41.490 5.947 -23.936 1.00 23.76 274 SER B N 1
ATOM 3880 C CA . SER B 1 211 ? -42.477 5.783 -25.001 1.00 23.99 274 SER B CA 1
ATOM 3881 C C . SER B 1 211 ? -42.444 6.894 -26.036 1.00 28.95 274 SER B C 1
ATOM 3882 O O . SER B 1 211 ? -42.327 8.070 -25.682 1.00 28.91 274 SER B O 1
ATOM 3885 N N . VAL B 1 212 ? -42.543 6.515 -27.324 1.00 25.86 275 VAL B N 1
ATOM 3886 C CA . VAL B 1 212 ? -42.556 7.460 -28.446 1.00 26.27 275 VAL B CA 1
ATOM 3887 C C . VAL B 1 212 ? -43.744 7.198 -29.368 1.00 31.71 275 VAL B C 1
ATOM 3888 O O . VAL B 1 212 ? -44.181 6.053 -29.509 1.00 31.53 275 VAL B O 1
ATOM 3892 N N . GLN B 1 213 ? -44.247 8.258 -30.010 1.00 29.28 276 GLN B N 1
ATOM 3893 C CA . GLN B 1 213 ? -45.309 8.143 -30.995 1.00 29.72 276 GLN B CA 1
ATOM 3894 C C . GLN B 1 213 ? -44.629 8.179 -32.368 1.00 34.33 276 GLN B C 1
ATOM 3895 O O . GLN B 1 213 ? -43.847 9.094 -32.652 1.00 34.58 276 GLN B O 1
ATOM 3901 N N . MET B 1 214 ? -44.872 7.145 -33.183 1.00 30.41 277 MET B N 1
ATOM 3902 C CA . MET B 1 214 ? -44.289 7.006 -34.517 1.00 30.40 277 MET B CA 1
ATOM 3903 C C . MET B 1 214 ? -44.893 7.999 -35.491 1.00 38.13 277 MET B C 1
ATOM 3904 O O . MET B 1 214 ? -46.118 8.121 -35.569 1.00 38.82 277 MET B O 1
ATOM 3909 N N . THR B 1 215 ? -44.026 8.730 -36.207 1.00 36.24 278 THR B N 1
ATOM 3910 C CA . THR B 1 215 ? -44.418 9.709 -37.220 1.00 37.34 278 THR B CA 1
ATOM 3911 C C . THR B 1 215 ? -44.540 8.984 -38.551 1.00 42.22 278 THR B C 1
ATOM 3912 O O . THR B 1 215 ? -45.573 9.087 -39.205 1.00 42.56 278 THR B O 1
ATOM 3916 N N . GLU B 1 216 ? -43.496 8.212 -38.923 1.00 38.91 279 GLU B N 1
ATOM 3917 C CA . GLU B 1 216 ? -43.422 7.402 -40.146 1.00 38.58 279 GLU B CA 1
ATOM 3918 C C . GLU B 1 216 ? -43.436 5.886 -39.830 1.00 40.44 279 GLU B C 1
ATOM 3919 O O . GLU B 1 216 ? -43.544 5.509 -38.663 1.00 39.58 279 GLU B O 1
ATOM 3925 N N . ASP B 1 217 ? -43.371 5.029 -40.869 1.00 36.41 280 ASP B N 1
ATOM 3926 C CA . ASP B 1 217 ? -43.422 3.564 -40.760 1.00 35.47 280 ASP B CA 1
ATOM 3927 C C . ASP B 1 217 ? -42.269 2.944 -39.965 1.00 36.73 280 ASP B C 1
ATOM 3928 O O . ASP B 1 217 ? -42.431 1.857 -39.404 1.00 35.28 280 ASP B O 1
ATOM 3933 N N . VAL B 1 218 ? -41.105 3.620 -39.944 1.00 32.63 281 VAL B N 1
ATOM 3934 C CA . VAL B 1 218 ? -39.907 3.199 -39.212 1.00 31.33 281 VAL B CA 1
ATOM 3935 C C . VAL B 1 218 ? -39.525 4.329 -38.250 1.00 34.38 281 VAL B C 1
ATOM 3936 O O . VAL B 1 218 ? -39.503 5.498 -38.646 1.00 33.91 281 VAL B O 1
ATOM 3940 N N . TYR B 1 219 ? -39.236 3.975 -36.991 1.00 30.91 282 TYR B N 1
ATOM 3941 C CA . TYR B 1 219 ? -38.791 4.922 -35.973 1.00 31.00 282 TYR B CA 1
ATOM 3942 C C . TYR B 1 219 ? -37.271 4.891 -35.883 1.00 36.13 282 TYR B C 1
ATOM 3943 O O . TYR B 1 219 ? -36.679 3.831 -35.666 1.00 35.21 282 TYR B O 1
ATOM 3952 N N . PHE B 1 220 ? -36.647 6.058 -36.042 1.00 34.47 283 PHE B N 1
ATOM 3953 C CA . PHE B 1 220 ? -35.200 6.197 -35.985 1.00 34.83 283 PHE B CA 1
ATOM 3954 C C . PHE B 1 220 ? -34.770 6.859 -34.669 1.00 40.57 283 PHE B C 1
ATOM 3955 O O . PHE B 1 220 ? -34.930 8.075 -34.519 1.00 41.28 283 PHE B O 1
ATOM 3963 N N . PRO B 1 221 ? -34.270 6.075 -33.679 1.00 37.40 284 PRO B N 1
ATOM 3964 C CA . PRO B 1 221 ? -33.868 6.687 -32.402 1.00 36.99 284 PRO B CA 1
ATOM 3965 C C . PRO B 1 221 ? -32.551 7.445 -32.482 1.00 41.41 284 PRO B C 1
ATOM 3966 O O . PRO B 1 221 ? -31.658 7.059 -33.241 1.00 41.78 284 PRO B O 1
ATOM 3970 N N . LYS B 1 222 ? -32.437 8.523 -31.692 1.00 37.53 285 LYS B N 1
ATOM 3971 C CA . LYS B 1 222 ? -31.227 9.333 -31.604 1.00 37.17 285 LYS B CA 1
ATOM 3972 C C . LYS B 1 222 ? -30.259 8.676 -30.617 1.00 39.48 285 LYS B C 1
ATOM 3973 O O . LYS B 1 222 ? -29.063 8.634 -30.881 1.00 39.66 285 LYS B O 1
ATOM 3975 N N . ASP B 1 223 ? -30.786 8.133 -29.504 1.00 34.52 286 ASP B N 1
ATOM 3976 C CA . ASP B 1 223 ? -30.017 7.464 -28.455 1.00 33.59 286 ASP B CA 1
ATOM 3977 C C . ASP B 1 223 ? -30.546 6.056 -28.164 1.00 35.58 286 ASP B C 1
ATOM 3978 O O . ASP B 1 223 ? -31.705 5.755 -28.472 1.00 35.14 286 ASP B O 1
ATOM 3983 N N . LEU B 1 224 ? -29.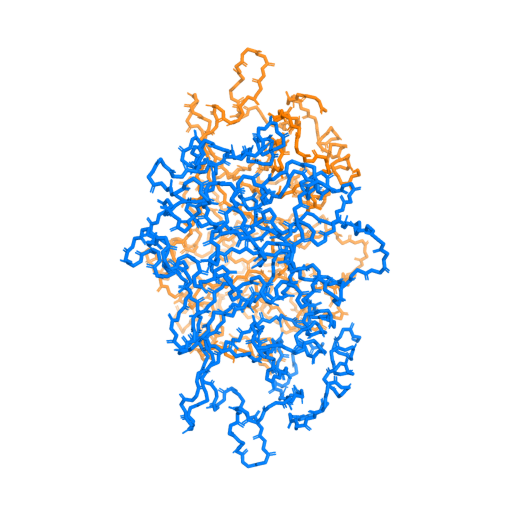693 5.194 -27.568 1.00 30.41 287 LEU B N 1
ATOM 3984 C CA . LEU B 1 224 ? -30.074 3.835 -27.186 1.00 28.92 287 LEU B CA 1
ATOM 3985 C C . LEU B 1 224 ? -30.806 3.899 -25.849 1.00 30.89 287 LEU B C 1
ATOM 3986 O O . LEU B 1 224 ? -30.202 4.221 -24.822 1.00 30.10 287 LEU B O 1
ATOM 3991 N N . ARG B 1 225 ? -32.119 3.638 -25.885 1.00 26.33 288 ARG B N 1
ATOM 3992 C CA . ARG B 1 225 ? -32.985 3.696 -24.709 1.00 25.57 288 ARG B CA 1
ATOM 3993 C C . ARG B 1 225 ? -33.673 2.354 -24.417 1.00 28.65 288 ARG B C 1
ATOM 3994 O O . ARG B 1 225 ? -33.974 1.599 -25.345 1.00 28.62 288 ARG B O 1
ATOM 3998 N N . GLY B 1 226 ? -33.924 2.086 -23.134 1.00 23.80 289 GLY B N 1
ATOM 3999 C CA . GLY B 1 226 ? -34.601 0.877 -22.674 1.00 22.59 289 GLY B CA 1
ATOM 4000 C C . GLY B 1 226 ? -33.760 0.001 -21.772 1.00 25.22 289 GLY B C 1
ATOM 4001 O O . GLY B 1 226 ? -32.646 0.379 -21.403 1.00 25.24 289 GLY B O 1
ATOM 4002 N N . THR B 1 227 ? -34.286 -1.188 -21.425 1.00 20.42 290 THR B N 1
ATOM 4003 C CA . THR B 1 227 ? -33.615 -2.177 -20.585 1.00 19.44 290 THR B CA 1
ATOM 4004 C C . THR B 1 227 ? -32.986 -3.223 -21.512 1.00 23.24 290 THR B C 1
ATOM 4005 O O . THR B 1 227 ? -33.686 -3.870 -22.287 1.00 22.72 290 THR B O 1
ATOM 4009 N N . GLU B 1 228 ? -31.650 -3.330 -21.450 1.00 20.40 291 GLU B N 1
ATOM 4010 C CA . GLU B 1 228 ? -30.767 -4.153 -22.284 1.00 20.37 291 GLU B CA 1
ATOM 4011 C C . GLU B 1 228 ? -31.130 -5.633 -22.436 1.00 23.59 291 GLU B C 1
ATOM 4012 O O . GLU B 1 228 ? -31.008 -6.146 -23.544 1.00 22.30 291 GLU B O 1
ATOM 4018 N N . ILE B 1 229 ? -31.514 -6.329 -21.346 1.00 20.59 292 ILE B N 1
ATOM 4019 C CA . ILE B 1 229 ? -31.807 -7.774 -21.376 1.00 20.18 292 ILE B CA 1
ATOM 4020 C C . ILE B 1 229 ? -33.064 -8.102 -22.195 1.00 23.69 292 ILE B C 1
ATOM 4021 O O . ILE B 1 229 ? -33.120 -9.172 -22.807 1.00 23.62 292 ILE B O 1
ATOM 4026 N N . TYR B 1 230 ? -34.048 -7.182 -22.225 1.00 19.36 293 TYR B N 1
ATOM 4027 C CA . TYR B 1 230 ? -35.302 -7.368 -22.961 1.00 18.22 293 TYR B CA 1
ATOM 4028 C C . TYR B 1 230 ? -35.236 -6.766 -24.372 1.00 22.01 293 TYR B C 1
ATOM 4029 O O . TYR B 1 230 ? -36.184 -6.922 -25.139 1.00 22.10 293 TYR B O 1
ATOM 4038 N N . MET B 1 231 ? -34.113 -6.096 -24.716 1.00 18.23 294 MET B N 1
ATOM 4039 C CA . MET B 1 231 ? -33.893 -5.448 -26.016 1.00 17.95 294 MET B CA 1
ATOM 4040 C C . MET B 1 231 ? -33.771 -6.419 -27.178 1.00 22.81 294 MET B C 1
ATOM 4041 O O . MET B 1 231 ? -33.106 -7.449 -27.070 1.00 22.71 294 MET B O 1
ATOM 4046 N N . SER B 1 232 ? -34.368 -6.039 -28.314 1.00 20.10 295 SER B N 1
ATOM 4047 C CA . SER B 1 232 ? -34.379 -6.784 -29.575 1.00 19.82 295 SER B CA 1
ATOM 4048 C C . SER B 1 232 ? -33.096 -6.489 -30.373 1.00 24.21 295 SER B C 1
ATOM 4049 O O . SER B 1 232 ? -32.471 -5.460 -30.106 1.00 24.10 295 SER B O 1
ATOM 4052 N N . PRO B 1 233 ? -32.685 -7.336 -31.357 1.00 21.19 296 PRO B N 1
ATOM 4053 C CA . PRO B 1 233 ? -31.447 -7.038 -32.113 1.00 21.43 296 PRO B CA 1
ATOM 4054 C C . PRO B 1 233 ? -31.445 -5.714 -32.886 1.00 25.64 296 PRO B C 1
ATOM 4055 O O . PRO B 1 233 ? -30.399 -5.071 -32.955 1.00 25.37 296 PRO B O 1
ATOM 4059 N N . GLU B 1 234 ? -32.601 -5.303 -33.455 1.00 21.92 297 GLU B N 1
ATOM 4060 C CA . GLU B 1 234 ? -32.712 -4.046 -34.209 1.00 21.58 297 GLU B CA 1
ATOM 4061 C C . GLU B 1 234 ? -32.659 -2.786 -33.308 1.00 24.96 297 GLU B C 1
ATOM 4062 O O . GLU B 1 234 ? -32.160 -1.755 -33.761 1.00 25.56 297 GLU B O 1
ATOM 4068 N N . VAL B 1 235 ? -33.131 -2.874 -32.046 1.00 19.74 298 VAL B N 1
ATOM 4069 C CA . VAL B 1 235 ? -33.094 -1.745 -31.103 1.00 19.42 298 VAL B CA 1
ATOM 4070 C C . VAL B 1 235 ? -31.640 -1.416 -30.703 1.00 24.44 298 VAL B C 1
ATOM 4071 O O . VAL B 1 235 ? -31.283 -0.240 -30.630 1.00 24.17 298 VAL B O 1
ATOM 4075 N N . ILE B 1 236 ? -30.807 -2.451 -30.486 1.00 22.08 299 ILE B N 1
ATOM 4076 C CA . ILE B 1 236 ? -29.384 -2.309 -30.138 1.00 22.45 299 ILE B CA 1
ATOM 4077 C C . ILE B 1 236 ? -28.622 -1.599 -31.271 1.00 28.45 299 ILE B C 1
ATOM 4078 O O . ILE B 1 236 ? -27.847 -0.683 -30.999 1.00 28.94 299 ILE B O 1
ATOM 4083 N N . LEU B 1 237 ? -28.900 -1.992 -32.532 1.00 26.18 300 LEU B N 1
ATOM 4084 C CA . LEU B 1 237 ? -28.299 -1.460 -33.765 1.00 26.67 300 LEU B CA 1
ATOM 4085 C C . LEU B 1 237 ? -28.529 0.037 -34.021 1.00 31.69 300 LEU B C 1
ATOM 4086 O O . LEU B 1 237 ? -27.693 0.661 -34.681 1.00 31.89 300 LEU B O 1
ATOM 4091 N N . CYS B 1 238 ? -29.673 0.595 -33.538 1.00 28.18 301 CYS B N 1
ATOM 4092 C CA . CYS B 1 238 ? -30.112 1.997 -33.688 1.00 28.12 301 CYS B CA 1
ATOM 4093 C C . CYS B 1 238 ? -30.265 2.441 -35.165 1.00 31.82 301 CYS B C 1
ATOM 4094 O O . CYS B 1 238 ? -30.202 3.639 -35.463 1.00 31.66 301 CYS B O 1
ATOM 4097 N N . ARG B 1 239 ? -30.496 1.473 -36.075 1.00 28.17 302 ARG B N 1
ATOM 4098 C CA . ARG B 1 239 ? -30.647 1.709 -37.515 1.00 28.31 302 ARG B CA 1
ATOM 4099 C C . ARG B 1 239 ? -32.127 1.788 -37.945 1.00 32.15 302 ARG B C 1
ATOM 4100 O O . ARG B 1 239 ? -32.429 1.883 -39.141 1.00 32.48 302 ARG B O 1
ATOM 4102 N N . GLY B 1 240 ? -33.022 1.770 -36.958 1.00 27.57 303 GLY B N 1
ATOM 4103 C CA . GLY B 1 240 ? -34.462 1.837 -37.167 1.00 26.85 303 GLY B CA 1
ATOM 4104 C C . GLY B 1 240 ? -35.209 0.622 -36.662 1.00 28.55 303 GLY B C 1
ATOM 4105 O O . GLY B 1 240 ? -34.710 -0.501 -36.759 1.00 28.57 303 GLY B O 1
ATOM 4106 N N . HIS B 1 241 ? -36.409 0.850 -36.104 1.00 22.89 304 HIS B N 1
ATOM 4107 C CA . HIS B 1 241 ? -37.299 -0.186 -35.573 1.00 21.37 304 HIS B CA 1
ATOM 4108 C C . HIS B 1 241 ? -38.764 0.300 -35.492 1.00 22.14 304 HIS B C 1
ATOM 4109 O O . HIS B 1 241 ? -39.068 1.421 -35.907 1.00 21.36 304 HIS B O 1
ATOM 4116 N N . SER B 1 242 ? -39.668 -0.563 -34.998 1.00 16.45 305 SER B N 1
ATOM 4117 C CA . SER B 1 242 ? -41.087 -0.250 -34.886 1.00 15.91 305 SER B CA 1
ATOM 4118 C C . SER B 1 242 ? -41.640 -0.813 -33.588 1.00 19.23 305 SER B C 1
ATOM 4119 O O . SER B 1 242 ? -40.869 -1.206 -32.710 1.00 18.89 305 SER B O 1
ATOM 4122 N N . THR B 1 243 ? -42.985 -0.885 -33.491 1.00 14.78 306 THR B N 1
ATOM 4123 C CA . THR B 1 243 ? -43.745 -1.437 -32.367 1.00 13.51 306 THR B CA 1
ATOM 4124 C C . THR B 1 243 ? -43.390 -2.912 -32.130 1.00 17.62 306 THR B C 1
ATOM 4125 O O . THR B 1 243 ? -43.516 -3.395 -31.005 1.00 16.95 306 THR B O 1
ATOM 4129 N N . LYS B 1 244 ? -42.864 -3.596 -33.178 1.00 14.91 307 LYS B N 1
ATOM 4130 C CA . LYS B 1 244 ? -42.421 -4.994 -33.149 1.00 14.94 307 LYS B CA 1
ATOM 4131 C C . LYS B 1 244 ? -41.352 -5.251 -32.092 1.00 20.75 307 LYS B C 1
ATOM 4132 O O . LYS B 1 244 ? -41.162 -6.397 -31.678 1.00 20.72 307 LYS B O 1
ATOM 4138 N N . ALA B 1 245 ? -40.663 -4.178 -31.656 1.00 18.11 308 ALA B N 1
ATOM 4139 C CA . ALA B 1 245 ? -39.643 -4.180 -30.607 1.00 17.70 308 ALA B CA 1
ATOM 4140 C C . ALA B 1 245 ? -40.258 -4.568 -29.251 1.00 21.73 308 ALA B C 1
ATOM 4141 O O . ALA B 1 245 ? -39.648 -5.337 -28.516 1.00 21.94 308 ALA B O 1
ATOM 4143 N N . ASP B 1 246 ? -41.478 -4.064 -28.946 1.00 18.43 309 ASP B N 1
ATOM 4144 C CA . ASP B 1 246 ? -42.233 -4.344 -27.718 1.00 18.10 309 ASP B CA 1
ATOM 4145 C C . ASP B 1 246 ? -42.622 -5.823 -27.619 1.00 21.19 309 ASP B C 1
ATOM 4146 O O . ASP B 1 246 ? -42.687 -6.372 -26.518 1.00 19.60 309 ASP B O 1
ATOM 4151 N N . ILE B 1 247 ? -42.919 -6.436 -28.782 1.00 18.50 310 ILE B N 1
ATOM 4152 C CA . ILE B 1 247 ? -43.317 -7.832 -28.952 1.00 18.24 310 ILE B CA 1
ATOM 4153 C C . ILE B 1 247 ? -42.169 -8.751 -28.562 1.00 21.97 310 ILE B C 1
ATOM 4154 O O . ILE B 1 247 ? -42.419 -9.766 -27.917 1.00 22.09 310 ILE B O 1
ATOM 4159 N N . TYR B 1 248 ? -40.914 -8.377 -28.912 1.00 18.12 311 TYR B N 1
ATOM 4160 C CA . TYR B 1 248 ? -39.708 -9.127 -28.534 1.00 17.45 311 TYR B CA 1
ATOM 4161 C C . TYR B 1 248 ? -39.543 -9.068 -27.010 1.00 20.65 311 TYR B C 1
ATOM 4162 O O . TYR B 1 248 ? -39.296 -10.097 -26.373 1.00 19.49 311 TYR B O 1
ATOM 4171 N N . SER B 1 249 ? -39.652 -7.843 -26.448 1.00 17.13 312 SER B N 1
ATOM 4172 C CA . SER B 1 249 ? -39.543 -7.549 -25.023 1.00 16.61 312 SER B CA 1
ATOM 4173 C C . SER B 1 249 ? -40.556 -8.361 -24.234 1.00 21.55 312 SER B C 1
ATOM 4174 O O . SER B 1 249 ? -40.194 -8.905 -23.197 1.00 22.00 312 SER B O 1
ATOM 4177 N N . LEU B 1 250 ? -41.793 -8.528 -24.763 1.00 18.79 313 LEU B N 1
ATOM 4178 C CA . LEU B 1 250 ? -42.834 -9.360 -24.140 1.00 18.53 313 LEU B CA 1
ATOM 4179 C C . LEU B 1 250 ? -42.359 -10.816 -24.059 1.00 22.07 313 LEU B C 1
ATOM 4180 O O . LEU B 1 250 ? -42.542 -11.451 -23.022 1.00 22.69 313 LEU B O 1
ATOM 4185 N N . GLY B 1 251 ? -41.730 -11.304 -25.134 1.00 17.29 314 GLY B N 1
ATOM 4186 C CA . GLY B 1 251 ? -41.161 -12.645 -25.207 1.00 16.83 314 GLY B CA 1
ATOM 4187 C C . GLY B 1 251 ? -40.096 -12.848 -24.150 1.00 20.23 314 GLY B C 1
ATOM 4188 O O . GLY B 1 251 ? -40.061 -13.894 -23.497 1.00 19.35 314 GLY B O 1
ATOM 4189 N N . ALA B 1 252 ? -39.258 -11.809 -23.948 1.00 16.91 315 ALA B N 1
ATOM 4190 C CA . ALA B 1 252 ? -38.195 -11.766 -22.947 1.00 16.63 315 ALA B CA 1
ATOM 4191 C C . ALA B 1 252 ? -38.791 -11.747 -21.535 1.00 21.05 315 ALA B C 1
ATOM 4192 O O . ALA B 1 252 ? -38.261 -12.429 -20.654 1.00 20.66 315 ALA B O 1
ATOM 4194 N N . THR B 1 253 ? -39.920 -11.021 -21.329 1.00 17.93 316 THR B N 1
ATOM 4195 C CA . THR B 1 253 ? -40.603 -10.994 -20.023 1.00 17.77 316 THR B CA 1
ATOM 4196 C C . THR B 1 253 ? -41.284 -12.331 -19.752 1.00 20.27 316 THR B C 1
ATOM 4197 O O . THR B 1 253 ? -41.368 -12.747 -18.599 1.00 19.85 316 THR B O 1
ATOM 4201 N N . LEU B 1 254 ? -41.766 -13.000 -20.818 1.00 16.18 317 LEU B N 1
ATOM 4202 C CA . LEU B 1 254 ? -42.407 -14.311 -20.736 1.00 15.95 317 LEU B CA 1
ATOM 4203 C C . LEU B 1 254 ? -41.427 -15.343 -20.198 1.00 16.38 317 LEU B C 1
ATOM 4204 O O . LEU B 1 254 ? -41.825 -16.158 -19.372 1.00 15.84 317 LEU B O 1
ATOM 4209 N N . ILE B 1 255 ? -40.141 -15.265 -20.617 1.00 11.46 318 ILE B N 1
ATOM 4210 C CA . ILE B 1 255 ? -39.026 -16.111 -20.167 1.00 10.69 318 ILE B CA 1
ATOM 4211 C C . ILE B 1 255 ? -38.743 -15.812 -18.685 1.00 15.71 318 ILE B C 1
ATOM 4212 O O . ILE B 1 255 ? -38.575 -16.744 -17.902 1.00 14.76 318 ILE B O 1
ATOM 4217 N N . HIS B 1 256 ? -38.742 -14.514 -18.304 1.00 14.28 319 HIS B N 1
ATOM 4218 C CA . HIS B 1 256 ? -38.557 -14.036 -16.927 1.00 14.83 319 HIS B CA 1
ATOM 4219 C C . HIS B 1 256 ? -39.690 -14.576 -16.024 1.00 19.39 319 HIS B C 1
ATOM 4220 O O . HIS B 1 256 ? -39.430 -14.973 -14.892 1.00 19.64 319 HIS B O 1
ATOM 4227 N N . MET B 1 257 ? -40.929 -14.598 -16.536 1.00 16.31 320 MET B N 1
ATOM 4228 C CA . MET B 1 257 ? -42.108 -15.074 -15.813 1.00 16.97 320 MET B CA 1
ATOM 4229 C C . MET B 1 257 ? -42.102 -16.582 -15.543 1.00 23.01 320 MET B C 1
ATOM 4230 O O . MET B 1 257 ? -42.484 -16.999 -14.443 1.00 23.16 320 MET B O 1
ATOM 4235 N N . GLN B 1 258 ? -41.646 -17.397 -16.516 1.00 19.83 321 GLN B N 1
ATOM 4236 C CA . GLN B 1 258 ? -41.634 -18.852 -16.331 1.00 19.90 321 GLN B CA 1
ATOM 4237 C C . GLN B 1 258 ? -40.350 -19.412 -15.678 1.00 22.20 321 GLN B C 1
ATOM 4238 O O . GLN B 1 258 ? -40.416 -20.493 -15.079 1.00 22.45 321 GLN B O 1
ATOM 4244 N N A THR B 1 259 ? -39.216 -18.695 -15.761 0.63 17.44 322 THR B N 1
ATOM 4245 N N B THR B 1 259 ? -39.213 -18.696 -15.777 0.37 17.17 322 THR B N 1
ATOM 4246 C CA A THR B 1 259 ? -37.957 -19.169 -15.182 0.63 16.48 322 THR B CA 1
ATOM 4247 C CA B THR B 1 259 ? -37.938 -19.146 -15.209 0.37 16.21 322 THR B CA 1
ATOM 4248 C C A THR B 1 259 ? -37.556 -18.436 -13.892 0.63 19.78 322 THR B C 1
ATOM 4249 C C B THR B 1 259 ? -37.538 -18.429 -13.913 0.37 19.69 322 THR B C 1
ATOM 4250 O O A THR B 1 259 ? -36.843 -19.012 -13.070 0.63 19.81 322 THR B O 1
ATOM 4251 O O B THR B 1 259 ? -36.814 -19.010 -13.104 0.37 19.64 322 THR B O 1
ATOM 4256 N N . GLY B 1 260 ? -37.987 -17.188 -13.737 1.00 15.77 323 GLY B N 1
ATOM 4257 C CA . GLY B 1 260 ? -37.659 -16.381 -12.560 1.00 15.53 323 GLY B CA 1
ATOM 4258 C C . GLY B 1 260 ? -36.471 -15.456 -12.774 1.00 19.65 323 GLY B C 1
ATOM 4259 O O . GLY B 1 260 ? -36.123 -14.668 -11.890 1.00 18.71 323 GLY B O 1
ATOM 4260 N N . THR B 1 261 ? -35.828 -15.560 -13.954 1.00 16.92 324 THR B N 1
ATOM 4261 C CA . THR B 1 261 ? -34.679 -14.750 -14.376 1.00 16.59 324 THR B CA 1
ATOM 4262 C C . THR B 1 261 ? -34.837 -14.356 -15.859 1.00 18.97 324 THR B C 1
ATOM 4263 O O . THR B 1 261 ? -35.293 -15.185 -16.654 1.00 18.79 324 THR B O 1
ATOM 4267 N N . PRO B 1 262 ? -34.438 -13.117 -16.252 1.00 13.84 325 PRO B N 1
ATOM 4268 C CA . PRO B 1 262 ? -34.575 -12.703 -17.659 1.00 13.41 325 PRO B CA 1
ATOM 4269 C C . PRO B 1 262 ? -33.677 -13.475 -18.654 1.00 16.85 325 PRO B C 1
ATOM 4270 O O . PRO B 1 262 ? -32.831 -14.242 -18.207 1.00 17.44 325 PRO B O 1
ATOM 4274 N N . PRO B 1 263 ? -33.857 -13.307 -19.995 1.00 12.41 326 PRO B N 1
ATOM 4275 C CA . PRO B 1 263 ? -33.148 -14.161 -20.964 1.00 11.97 326 PRO B CA 1
ATOM 4276 C C . PRO B 1 263 ? -31.657 -14.489 -20.819 1.00 17.34 326 PRO B C 1
ATOM 4277 O O . PRO B 1 263 ? -31.349 -15.663 -20.783 1.00 18.32 326 PRO B O 1
ATOM 4281 N N . TRP B 1 264 ? -30.742 -13.528 -20.794 1.00 13.89 327 TRP B N 1
ATOM 4282 C CA . TRP B 1 264 ? -29.318 -13.842 -20.939 1.00 14.25 327 TRP B CA 1
ATOM 4283 C C . TRP B 1 264 ? -28.500 -14.041 -19.661 1.00 19.66 327 TRP B C 1
ATOM 4284 O O . TRP B 1 264 ? -27.463 -14.712 -19.704 1.00 19.80 327 TRP B O 1
ATOM 4295 N N . VAL B 1 265 ? -28.964 -13.467 -18.551 1.00 16.51 328 VAL B N 1
ATOM 4296 C CA . VAL B 1 265 ? -28.355 -13.443 -17.223 1.00 17.09 328 VAL B CA 1
ATOM 4297 C C . VAL B 1 265 ? -27.770 -14.805 -16.760 1.00 21.73 328 VAL B C 1
ATOM 4298 O O . VAL B 1 265 ? -26.637 -14.820 -16.278 1.00 21.48 328 VAL B O 1
ATOM 4302 N N . LYS B 1 266 ? -28.523 -15.922 -16.897 1.00 18.67 329 LYS B N 1
ATOM 4303 C CA . LYS B 1 266 ? -28.095 -17.266 -16.451 1.00 18.27 329 LYS B CA 1
ATOM 4304 C C . LYS B 1 266 ? -26.881 -17.834 -17.208 1.00 22.55 329 LYS B C 1
ATOM 4305 O O . LYS B 1 266 ? -25.917 -18.254 -16.570 1.00 21.59 329 LYS B O 1
ATOM 4311 N N . ARG B 1 267 ? -26.939 -17.852 -18.558 1.00 19.79 330 ARG B N 1
ATOM 4312 C CA . ARG B 1 267 ? -25.882 -18.366 -19.442 1.00 19.73 330 ARG B CA 1
ATOM 4313 C C . ARG B 1 267 ? -24.641 -17.464 -19.457 1.00 23.06 330 ARG B C 1
ATOM 4314 O O . ARG B 1 267 ? -23.519 -17.958 -19.584 1.00 22.60 330 ARG B O 1
ATOM 4322 N N . TYR B 1 268 ? -24.856 -16.139 -19.370 1.00 18.86 331 TYR B N 1
ATOM 4323 C CA . TYR B 1 268 ? -23.810 -15.120 -19.395 1.00 17.78 331 TYR B CA 1
ATOM 4324 C C . TYR B 1 268 ? -23.909 -14.274 -18.121 1.00 20.45 331 TYR B C 1
ATOM 4325 O O . TYR B 1 268 ? -24.684 -13.314 -18.088 1.00 19.15 331 TYR B O 1
ATOM 4334 N N . PRO B 1 269 ? -23.172 -14.655 -17.043 1.00 17.37 332 PRO B N 1
ATOM 4335 C CA . PRO B 1 269 ? -23.293 -13.931 -15.763 1.00 17.10 332 PRO B CA 1
ATOM 4336 C C . PRO B 1 269 ? -22.949 -12.442 -15.789 1.00 20.86 332 PRO B C 1
ATOM 4337 O O . PRO B 1 269 ? -22.285 -11.963 -16.708 1.00 20.19 332 PRO B O 1
ATOM 4341 N N . ARG B 1 270 ? -23.406 -11.724 -14.747 1.00 17.69 333 ARG B N 1
ATOM 4342 C CA . ARG B 1 270 ? -23.191 -10.293 -14.537 1.00 17.45 333 ARG B CA 1
ATOM 4343 C C . ARG B 1 270 ? -21.768 -10.018 -14.035 1.00 21.68 333 ARG B C 1
ATOM 4344 O O . ARG B 1 270 ? -21.290 -10.703 -13.133 1.00 20.93 333 ARG B O 1
ATOM 4352 N N . SER B 1 271 ? -21.096 -9.022 -14.633 1.00 18.57 334 SER B N 1
ATOM 4353 C CA . SER B 1 271 ? -19.752 -8.595 -14.247 1.00 18.75 334 SER B CA 1
ATOM 4354 C C . SER B 1 271 ? -19.614 -7.077 -14.390 1.00 23.40 334 SER B C 1
ATOM 4355 O O . SER B 1 271 ? -20.519 -6.428 -14.935 1.00 23.49 334 SER B O 1
ATOM 4358 N N . ALA B 1 272 ? -18.485 -6.510 -13.896 1.00 19.77 335 ALA B N 1
ATOM 4359 C CA . ALA B 1 272 ? -18.179 -5.073 -13.982 1.00 18.93 335 ALA B CA 1
ATOM 4360 C C . ALA B 1 272 ? -17.878 -4.665 -15.426 1.00 21.82 335 ALA B C 1
ATOM 4361 O O . ALA B 1 272 ? -17.881 -3.473 -15.742 1.00 22.20 335 ALA B O 1
ATOM 4363 N N . TYR B 1 273 ? -17.648 -5.661 -16.301 1.00 17.38 336 TYR B N 1
ATOM 4364 C CA . TYR B 1 273 ? -17.374 -5.485 -17.725 1.00 17.04 336 TYR B CA 1
ATOM 4365 C C . TYR B 1 273 ? -18.452 -6.244 -18.547 1.00 20.54 336 TYR B C 1
ATOM 4366 O O . TYR B 1 273 ? -18.142 -7.268 -19.163 1.00 19.98 336 TYR B O 1
ATOM 4375 N N . PRO B 1 274 ? -19.732 -5.783 -18.550 1.00 17.53 337 PRO B N 1
ATOM 4376 C CA . PRO B 1 274 ? -20.765 -6.510 -19.312 1.00 17.45 337 PRO B CA 1
ATOM 4377 C C . PRO B 1 274 ? -20.712 -6.288 -20.824 1.00 20.65 337 PRO B C 1
ATOM 4378 O O . PRO B 1 274 ? -20.199 -5.267 -21.286 1.00 20.13 337 PRO B O 1
ATOM 4382 N N . SER B 1 275 ? -21.260 -7.251 -21.586 1.00 17.16 338 SER B N 1
ATOM 4383 C CA . SER B 1 275 ? -21.295 -7.232 -23.051 1.00 17.35 338 SER B CA 1
ATOM 4384 C C . SER B 1 275 ? -22.616 -7.827 -23.606 1.00 20.95 338 SER B C 1
ATOM 4385 O O . SER B 1 275 ? -22.612 -8.515 -24.632 1.00 20.87 338 SER B O 1
ATOM 4388 N N . TYR B 1 276 ? -23.746 -7.518 -22.945 1.00 16.87 339 TYR B N 1
ATOM 4389 C CA . TYR B 1 276 ? -25.055 -8.051 -23.311 1.00 16.85 339 TYR B CA 1
ATOM 4390 C C . TYR B 1 276 ? -25.539 -7.618 -24.687 1.00 22.69 339 TYR B C 1
ATOM 4391 O O . TYR B 1 276 ? -26.083 -8.449 -25.411 1.00 22.42 339 TYR B O 1
ATOM 4400 N N . LEU B 1 277 ? -25.296 -6.351 -25.072 1.00 20.48 340 LEU B N 1
ATOM 4401 C CA . LEU B 1 277 ? -25.670 -5.805 -26.388 1.00 20.40 340 LEU B CA 1
ATOM 4402 C C . LEU B 1 277 ? -25.020 -6.596 -27.537 1.00 25.81 340 LEU B C 1
ATOM 4403 O O . LEU B 1 277 ? -25.643 -6.789 -28.580 1.00 25.83 340 LEU B O 1
ATOM 4408 N N . TYR B 1 278 ? -23.791 -7.091 -27.318 1.00 23.42 341 TYR B N 1
ATOM 4409 C CA . TYR B 1 278 ? -23.059 -7.907 -28.283 1.00 24.04 341 TYR B CA 1
ATOM 4410 C C . TYR B 1 278 ? -23.632 -9.327 -28.339 1.00 27.81 341 TYR B C 1
ATOM 4411 O O . TYR B 1 278 ? -23.847 -9.854 -29.434 1.00 28.17 341 TYR B O 1
ATOM 4420 N N . ILE B 1 279 ? -23.868 -9.937 -27.161 1.00 22.88 342 ILE B N 1
ATOM 4421 C CA . ILE B 1 279 ? -24.418 -11.286 -27.013 1.00 22.27 342 ILE B CA 1
ATOM 4422 C C . ILE B 1 279 ? -25.802 -11.406 -27.699 1.00 25.92 342 ILE B C 1
ATOM 4423 O O . ILE B 1 279 ? -26.015 -12.345 -28.470 1.00 25.89 342 ILE B O 1
ATOM 4428 N N . ILE B 1 280 ? -26.713 -10.441 -27.448 1.00 21.72 343 ILE B N 1
ATOM 4429 C CA . ILE B 1 280 ? -28.048 -10.408 -28.061 1.00 21.41 343 ILE B CA 1
ATOM 4430 C C . ILE B 1 280 ? -27.918 -10.291 -29.575 1.00 26.60 343 ILE B C 1
ATOM 4431 O O . ILE B 1 280 ? -28.569 -11.042 -30.293 1.00 25.67 343 ILE B O 1
ATOM 4436 N N . HIS B 1 281 ? -27.040 -9.389 -30.054 1.00 25.15 344 HIS B N 1
ATOM 4437 C CA . HIS B 1 281 ? -26.812 -9.179 -31.481 1.00 25.48 344 HIS B CA 1
ATOM 4438 C C . HIS B 1 281 ? -26.214 -10.395 -32.206 1.00 28.94 344 HIS B C 1
ATOM 4439 O O . HIS B 1 281 ? -26.539 -10.622 -33.375 1.00 28.83 344 HIS B O 1
ATOM 4446 N N . LYS B 1 282 ? -25.363 -11.177 -31.527 1.00 24.01 345 LYS B N 1
ATOM 4447 C CA . LYS B 1 282 ? -24.752 -12.352 -32.144 1.00 23.58 345 LYS B CA 1
ATOM 4448 C C . LYS B 1 282 ? -25.522 -13.668 -31.930 1.00 25.74 345 LYS B C 1
ATOM 4449 O O . LYS B 1 282 ? -25.327 -14.596 -32.720 1.00 25.09 345 LYS B O 1
ATOM 4451 N N . GLN B 1 283 ? -26.400 -13.758 -30.891 1.00 21.45 346 GLN B N 1
ATOM 4452 C CA . GLN B 1 283 ? -27.092 -15.016 -30.565 1.00 20.62 346 GLN B CA 1
ATOM 4453 C C . GLN B 1 283 ? -28.631 -14.989 -30.452 1.00 23.45 346 GLN B C 1
ATOM 4454 O O . GLN B 1 283 ? -29.212 -16.052 -30.187 1.00 22.74 346 GLN B O 1
ATOM 4460 N N . ALA B 1 284 ? -29.297 -13.834 -30.686 1.00 19.36 347 ALA B N 1
ATOM 4461 C CA . ALA B 1 284 ? -30.762 -13.788 -30.610 1.00 18.40 347 ALA B CA 1
ATOM 4462 C C . ALA B 1 284 ? -31.433 -14.603 -31.741 1.00 22.47 347 ALA B C 1
ATOM 4463 O O . ALA B 1 284 ? -30.875 -14.671 -32.842 1.00 22.08 347 ALA B O 1
ATOM 4465 N N . PRO B 1 285 ? -32.590 -15.275 -31.494 1.00 18.72 348 PRO B N 1
ATOM 4466 C CA . PRO B 1 285 ? -33.381 -15.314 -30.248 1.00 18.08 348 PRO B CA 1
ATOM 4467 C C . PRO B 1 285 ? -32.801 -16.217 -29.146 1.00 23.41 348 PRO B C 1
ATOM 4468 O O . PRO B 1 285 ? -32.130 -17.208 -29.453 1.00 22.48 348 PRO B O 1
ATOM 4472 N N . PRO B 1 286 ? -33.051 -15.899 -27.851 1.00 21.71 349 PRO B N 1
ATOM 4473 C CA . PRO B 1 286 ? -32.542 -16.766 -26.771 1.00 21.83 349 PRO B CA 1
ATOM 4474 C C . PRO B 1 286 ? -33.461 -17.964 -26.494 1.00 26.79 349 PRO B C 1
ATOM 4475 O O . PRO B 1 286 ? 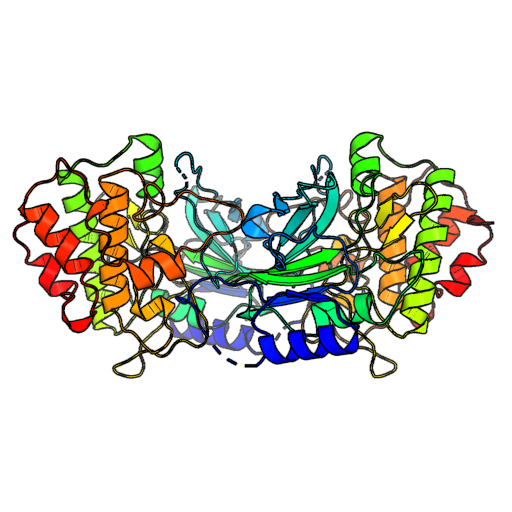-34.052 -18.046 -25.413 1.00 26.65 349 PRO B O 1
ATOM 4479 N N . LEU B 1 287 ? -33.580 -18.903 -27.462 1.00 24.00 350 LEU B N 1
ATOM 4480 C CA . LEU B 1 287 ? -34.438 -20.095 -27.315 1.00 24.01 350 LEU B CA 1
ATOM 4481 C C . LEU B 1 287 ? -33.910 -21.076 -26.257 1.00 27.87 350 LEU B C 1
ATOM 4482 O O . LEU B 1 287 ? -34.652 -21.953 -25.809 1.00 28.14 350 LEU B O 1
ATOM 4487 N N . GLU B 1 288 ? -32.632 -20.931 -25.872 1.00 23.51 351 GLU B N 1
ATOM 4488 C CA . GLU B 1 288 ? -31.958 -21.766 -24.874 1.00 23.55 351 GLU B CA 1
ATOM 4489 C C . GLU B 1 288 ? -32.483 -21.491 -23.462 1.00 26.41 351 GLU B C 1
ATOM 4490 O O . GLU B 1 288 ? -32.425 -22.370 -22.601 1.00 25.06 351 GLU B O 1
ATOM 4496 N N . ASP B 1 289 ? -33.013 -20.278 -23.242 1.00 23.34 352 ASP B N 1
ATOM 4497 C CA . ASP B 1 289 ? -33.524 -19.831 -21.951 1.00 23.37 352 ASP B CA 1
ATOM 4498 C C . ASP B 1 289 ? -35.016 -20.136 -21.709 1.00 27.47 352 ASP B C 1
ATOM 4499 O O . ASP B 1 289 ? -35.457 -20.053 -20.555 1.00 26.38 352 ASP B O 1
ATOM 4504 N N . ILE B 1 290 ? -35.777 -20.531 -22.764 1.00 24.55 353 ILE B N 1
ATOM 4505 C CA . ILE B 1 290 ? -37.189 -20.911 -22.619 1.00 24.99 353 ILE B CA 1
ATOM 4506 C C . ILE B 1 290 ? -37.243 -22.151 -21.719 1.00 31.44 353 ILE B C 1
ATOM 4507 O O . ILE B 1 290 ? -36.517 -23.119 -21.978 1.00 31.56 353 ILE B O 1
ATOM 4512 N N . ALA B 1 291 ? -38.055 -22.086 -20.632 1.00 29.29 354 ALA B N 1
ATOM 4513 C CA . ALA B 1 291 ? -38.224 -23.159 -19.630 1.00 29.59 354 ALA B CA 1
ATOM 4514 C C . ALA B 1 291 ? -38.442 -24.531 -20.248 1.00 35.08 354 ALA B C 1
ATOM 4515 O O . ALA B 1 291 ? -39.226 -24.666 -21.192 1.00 34.95 354 ALA B O 1
ATOM 4517 N N . ASP B 1 292 ? -37.717 -25.538 -19.725 1.00 32.89 355 ASP B N 1
ATOM 4518 C CA . ASP B 1 292 ? -37.764 -26.934 -20.168 1.00 33.58 355 ASP B CA 1
ATOM 4519 C C . ASP B 1 292 ? -39.148 -27.552 -19.960 1.00 38.69 355 ASP B C 1
ATOM 4520 O O . ASP B 1 292 ? -39.582 -28.352 -20.791 1.00 38.08 355 ASP B O 1
ATOM 4522 N N . ASP B 1 293 ? -39.842 -27.158 -18.869 1.00 36.70 356 ASP B N 1
ATOM 4523 C CA . ASP B 1 293 ? -41.175 -27.647 -18.515 1.00 37.55 356 ASP B CA 1
ATOM 4524 C C . ASP B 1 293 ? -42.294 -26.656 -18.865 1.00 42.62 356 ASP B C 1
ATOM 4525 O O . ASP B 1 293 ? -42.959 -26.118 -17.975 1.00 42.48 356 ASP B O 1
ATOM 4527 N N . CYS B 1 294 ? -42.494 -26.415 -20.169 1.00 39.91 357 CYS B N 1
ATOM 4528 C CA . CYS B 1 294 ? -43.555 -25.542 -20.681 1.00 39.86 357 CYS B CA 1
ATOM 4529 C C . CYS B 1 294 ? -44.252 -26.196 -21.874 1.00 43.15 357 CYS B C 1
ATOM 4530 O O . CYS B 1 294 ? -43.603 -26.919 -22.638 1.00 43.04 357 CYS B O 1
ATOM 4533 N N . SER B 1 295 ? -45.576 -25.978 -22.007 1.00 38.84 358 SER B N 1
ATOM 4534 C CA . SER B 1 295 ? -46.400 -26.573 -23.063 1.00 38.64 358 SER B CA 1
ATOM 4535 C C . SER B 1 295 ? -45.895 -26.255 -24.477 1.00 41.27 358 SER B C 1
ATOM 4536 O O . SER B 1 295 ? -45.316 -25.184 -24.670 1.00 39.91 358 SER B O 1
ATOM 4539 N N . PRO B 1 296 ? -46.089 -27.159 -25.477 1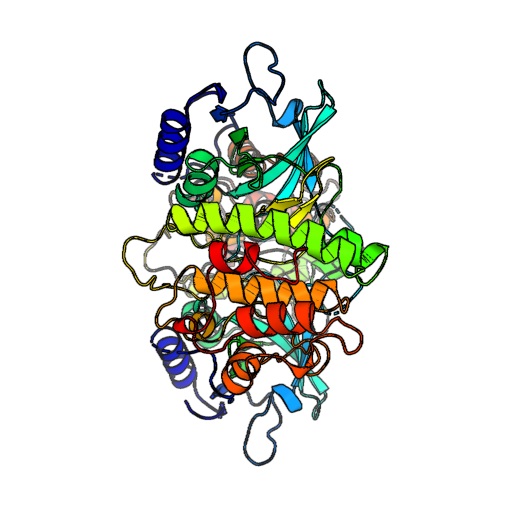.00 38.16 359 PRO B N 1
ATOM 4540 C CA . PRO B 1 296 ? -45.616 -26.861 -26.843 1.00 37.93 359 PRO B CA 1
ATOM 4541 C C . PRO B 1 296 ? -46.252 -25.612 -27.454 1.00 42.30 359 PRO B C 1
ATOM 4542 O O . PRO B 1 296 ? -45.608 -24.931 -28.251 1.00 42.19 359 PRO B O 1
ATOM 4546 N N . GLY B 1 297 ? -47.490 -25.319 -27.050 1.00 39.00 360 GLY B N 1
ATOM 4547 C CA . GLY B 1 297 ? -48.245 -24.145 -27.472 1.00 38.47 360 GLY B CA 1
ATOM 4548 C C . GLY B 1 297 ? -47.664 -22.861 -26.914 1.00 41.54 360 GLY B C 1
ATOM 4549 O O . GLY B 1 297 ? -47.559 -21.869 -27.636 1.00 41.06 360 GLY B O 1
ATOM 4550 N N . MET B 1 298 ? -47.272 -22.878 -25.624 1.00 38.09 361 MET B N 1
ATOM 4551 C CA . MET B 1 298 ? -46.641 -21.749 -24.929 1.00 37.47 361 MET B CA 1
ATOM 4552 C C . MET B 1 298 ? -45.238 -21.508 -25.510 1.00 40.19 361 MET B C 1
ATOM 4553 O O . MET B 1 298 ? -44.840 -20.355 -25.654 1.00 39.35 361 MET B O 1
ATOM 4558 N N . ARG B 1 299 ? -44.529 -22.594 -25.904 1.00 36.74 362 ARG B N 1
ATOM 4559 C CA . ARG B 1 299 ? -43.206 -22.522 -26.529 1.00 36.40 362 ARG B CA 1
ATOM 4560 C C . ARG B 1 299 ? -43.300 -21.876 -27.911 1.00 40.70 362 ARG B C 1
ATOM 4561 O O . ARG B 1 299 ? -42.452 -21.047 -28.235 1.00 40.85 362 ARG B O 1
ATOM 4569 N N . GLU B 1 300 ? -44.343 -22.227 -28.704 1.00 36.84 363 GLU B N 1
ATOM 4570 C CA . GLU B 1 300 ? -44.590 -21.669 -30.039 1.00 36.64 363 GLU B CA 1
ATOM 4571 C C . GLU B 1 300 ? -44.918 -20.164 -29.961 1.00 40.59 363 GLU B C 1
ATOM 4572 O O . GLU B 1 300 ? -44.584 -19.414 -30.881 1.00 40.27 363 GLU B O 1
ATOM 4574 N N . LEU B 1 301 ? -45.545 -19.735 -28.845 1.00 36.27 364 LEU B N 1
ATOM 4575 C CA . LEU B 1 301 ? -45.922 -18.349 -28.557 1.00 35.08 364 LEU B CA 1
ATOM 4576 C C . LEU B 1 301 ? -44.670 -17.507 -28.252 1.00 35.78 364 LEU B C 1
ATOM 4577 O O . LEU B 1 301 ? -44.523 -16.419 -28.811 1.00 35.23 364 LEU B O 1
ATOM 4582 N N . ILE B 1 302 ? -43.768 -18.018 -27.378 1.00 30.31 365 ILE B N 1
ATOM 4583 C CA . ILE B 1 302 ? -42.529 -17.331 -26.978 1.00 28.78 365 ILE B CA 1
ATOM 4584 C C . ILE B 1 302 ? -41.540 -17.207 -28.145 1.00 30.08 365 ILE B C 1
ATOM 4585 O O . ILE B 1 302 ? -41.033 -16.109 -28.377 1.00 28.77 365 ILE B O 1
ATOM 4590 N N . GLU B 1 303 ? -41.281 -18.310 -28.881 1.00 26.04 366 GLU B N 1
ATOM 4591 C CA . GLU B 1 303 ? -40.346 -18.300 -30.013 1.00 25.84 366 GLU B CA 1
ATOM 4592 C C . GLU B 1 303 ? -40.820 -17.400 -31.184 1.00 28.40 366 GLU B C 1
ATOM 4593 O O . GLU B 1 303 ? -39.975 -16.878 -31.914 1.00 27.96 366 GLU B O 1
ATOM 4599 N N . ALA B 1 304 ? -42.150 -17.188 -31.333 1.00 23.96 367 ALA B N 1
ATOM 4600 C CA . ALA B 1 304 ? -42.701 -16.329 -32.386 1.00 23.43 367 ALA B CA 1
ATOM 4601 C C . ALA B 1 304 ? -42.457 -14.857 -32.049 1.00 26.95 367 ALA B C 1
ATOM 4602 O O . ALA B 1 304 ? -42.033 -14.093 -32.917 1.00 27.77 367 ALA B O 1
ATOM 4604 N N . SER B 1 305 ? -42.666 -14.476 -30.775 1.00 21.43 368 SER B N 1
ATOM 4605 C CA . SER B 1 305 ? -42.442 -13.112 -30.301 1.00 19.92 368 SER B CA 1
ATOM 4606 C C . SER B 1 305 ? -40.949 -12.755 -30.214 1.00 21.54 368 SER B C 1
ATOM 4607 O O . SER B 1 305 ? -40.613 -11.572 -30.193 1.00 20.41 368 SER B O 1
ATOM 4610 N N . LEU B 1 306 ? -40.059 -13.762 -30.186 1.00 17.03 369 LEU B N 1
ATOM 4611 C CA . LEU B 1 306 ? -38.612 -13.533 -30.103 1.00 16.38 369 LEU B CA 1
ATOM 4612 C C . LEU B 1 306 ? -37.899 -13.537 -31.457 1.00 20.45 369 LEU B C 1
ATOM 4613 O O . LEU B 1 306 ? -36.707 -13.221 -31.518 1.00 19.24 369 LEU B O 1
ATOM 4618 N N . GLU B 1 307 ? -38.632 -13.858 -32.544 1.00 18.12 370 GLU B N 1
ATOM 4619 C CA . GLU B 1 307 ? -38.111 -13.913 -33.914 1.00 18.66 370 GLU B CA 1
ATOM 4620 C C . GLU B 1 307 ? -37.117 -12.771 -34.197 1.00 23.27 370 GLU B C 1
ATOM 4621 O O . GLU B 1 307 ? -37.438 -11.611 -33.954 1.00 23.01 370 GLU B O 1
ATOM 4627 N N . ARG B 1 308 ? -35.888 -13.113 -34.617 1.00 20.77 371 ARG B N 1
ATOM 4628 C CA . ARG B 1 308 ? -34.815 -12.147 -34.884 1.00 20.66 371 ARG B CA 1
ATOM 4629 C C . ARG B 1 308 ? -35.260 -10.981 -35.786 1.00 24.99 371 ARG B C 1
ATOM 4630 O O . ARG B 1 308 ? -35.205 -9.828 -35.351 1.00 24.55 371 ARG B O 1
ATOM 4638 N N . ASN B 1 309 ? -35.705 -11.282 -37.021 1.00 21.89 372 ASN B N 1
ATOM 4639 C CA . ASN B 1 309 ? -36.184 -10.271 -37.960 1.00 21.65 372 ASN B CA 1
ATOM 4640 C C . ASN B 1 309 ? -37.557 -9.783 -37.470 1.00 24.92 372 ASN B C 1
ATOM 4641 O O . ASN B 1 309 ? -38.482 -10.597 -37.382 1.00 24.76 372 ASN B O 1
ATOM 4646 N N . PRO B 1 310 ? -37.716 -8.477 -37.131 1.00 20.83 373 PRO B N 1
ATOM 4647 C CA . PRO B 1 310 ? -39.028 -7.999 -36.648 1.00 20.27 373 PRO B CA 1
ATOM 4648 C C . PRO B 1 310 ? -40.202 -8.235 -37.611 1.00 24.09 373 PRO B C 1
ATOM 4649 O O . PRO B 1 310 ? -41.339 -8.306 -37.158 1.00 23.96 373 PRO B O 1
ATOM 4653 N N . ASN B 1 311 ? -39.928 -8.387 -38.924 1.00 20.45 374 ASN B N 1
ATOM 4654 C CA . ASN B 1 311 ? -40.944 -8.643 -39.951 1.00 20.61 374 ASN B CA 1
ATOM 4655 C C . ASN B 1 311 ? -41.619 -10.006 -39.749 1.00 25.55 374 ASN B C 1
ATOM 4656 O O . ASN B 1 311 ? -42.788 -10.169 -40.094 1.00 25.45 374 ASN B O 1
ATOM 4661 N N . HIS B 1 312 ? -40.869 -10.984 -39.204 1.00 22.33 375 HIS B N 1
ATOM 4662 C CA . HIS B 1 312 ? -41.350 -12.338 -38.943 1.00 21.85 375 HIS B CA 1
ATOM 4663 C C . HIS B 1 312 ? -41.982 -12.445 -37.550 1.00 23.79 375 HIS B C 1
ATOM 4664 O O . HIS B 1 312 ? -42.540 -13.483 -37.194 1.00 23.42 375 HIS B O 1
ATOM 4671 N N . ARG B 1 313 ? -41.911 -11.359 -36.776 1.00 19.58 376 ARG B N 1
ATOM 4672 C CA . ARG B 1 313 ? -42.517 -11.259 -35.453 1.00 18.78 376 ARG B CA 1
ATOM 4673 C C . ARG B 1 313 ? -43.993 -10.928 -35.662 1.00 23.20 376 ARG B C 1
ATOM 4674 O O . ARG B 1 313 ? -44.299 -10.026 -36.451 1.00 22.71 376 ARG B O 1
ATOM 4682 N N . PRO B 1 314 ? -44.933 -11.643 -35.005 1.00 20.18 377 PRO B N 1
ATOM 4683 C CA . PRO B 1 314 ? -46.347 -11.300 -35.185 1.00 20.18 377 PRO B CA 1
ATOM 4684 C C . PRO B 1 314 ? -46.737 -10.067 -34.363 1.00 24.91 377 PRO B C 1
ATOM 4685 O O . PRO B 1 314 ? -45.992 -9.630 -33.482 1.00 23.90 377 PRO B O 1
ATOM 4689 N N . ARG B 1 315 ? -47.910 -9.513 -34.660 1.00 22.75 378 ARG B N 1
ATOM 4690 C CA . ARG B 1 315 ? -48.448 -8.334 -33.991 1.00 22.77 378 ARG B CA 1
ATOM 4691 C C . ARG B 1 315 ? -49.107 -8.758 -32.675 1.00 27.38 378 ARG B C 1
ATOM 4692 O O . ARG B 1 315 ? -49.251 -9.958 -32.418 1.00 27.41 378 ARG B O 1
ATOM 4700 N N . ALA B 1 316 ? -49.528 -7.780 -31.848 1.00 23.63 379 ALA B N 1
ATOM 4701 C CA . ALA B 1 316 ? -50.210 -8.073 -30.586 1.00 22.93 379 ALA B CA 1
ATOM 4702 C C . ALA B 1 316 ? -51.603 -8.663 -30.861 1.00 25.01 379 ALA B C 1
ATOM 4703 O O . ALA B 1 316 ? -52.057 -9.534 -30.118 1.00 24.34 379 ALA B O 1
ATOM 4705 N N . ALA B 1 317 ? -52.248 -8.220 -31.963 1.00 20.87 380 ALA B N 1
ATOM 4706 C CA . ALA B 1 317 ? -53.561 -8.690 -32.408 1.00 20.57 380 ALA B CA 1
ATOM 4707 C C . ALA B 1 317 ? -53.508 -10.159 -32.843 1.00 25.23 380 ALA B C 1
ATOM 4708 O O . ALA B 1 317 ? -54.461 -10.901 -32.586 1.00 25.52 380 ALA B O 1
ATOM 4710 N N . ASP B 1 318 ? -52.393 -10.575 -33.497 1.00 21.32 381 ASP B N 1
ATOM 4711 C CA . ASP B 1 318 ? -52.157 -11.947 -33.961 1.00 20.68 381 ASP B CA 1
ATOM 4712 C C . ASP B 1 318 ? -51.936 -12.865 -32.769 1.00 23.50 381 ASP B C 1
ATOM 4713 O O . ASP B 1 318 ? -52.495 -13.958 -32.730 1.00 22.95 381 ASP B O 1
ATOM 4718 N N . LEU B 1 319 ? -51.126 -12.408 -31.794 1.00 20.16 382 LEU B N 1
ATOM 4719 C CA . LEU B 1 319 ? -50.790 -13.146 -30.583 1.00 19.79 382 LEU B CA 1
ATOM 4720 C C . LEU B 1 319 ? -51.997 -13.429 -29.700 1.00 25.38 382 LEU B C 1
ATOM 4721 O O . LEU B 1 319 ? -52.061 -14.504 -29.110 1.00 25.29 382 LEU B O 1
ATOM 4726 N N . LEU B 1 320 ? -52.967 -12.496 -29.634 1.00 23.05 383 LEU B N 1
ATOM 4727 C CA . LEU B 1 320 ? -54.207 -12.675 -28.862 1.00 23.29 383 LEU B CA 1
ATOM 4728 C C . LEU B 1 320 ? -55.048 -13.831 -29.409 1.00 29.42 383 LEU B C 1
ATOM 4729 O O . LEU B 1 320 ? -55.775 -14.473 -28.647 1.00 29.72 383 LEU B O 1
ATOM 4734 N N . LYS B 1 321 ? -54.939 -14.096 -30.726 1.00 27.03 384 LYS B N 1
ATOM 4735 C CA . LYS B 1 321 ? -55.663 -15.157 -31.430 1.00 27.80 384 LYS B CA 1
ATOM 4736 C C . LYS B 1 321 ? -55.014 -16.560 -31.302 1.00 33.27 384 LYS B C 1
ATOM 4737 O O . LYS B 1 321 ? -55.629 -17.548 -31.718 1.00 32.65 384 LYS B O 1
ATOM 4743 N N . HIS B 1 322 ? -53.795 -16.644 -30.708 1.00 31.02 385 HIS B N 1
ATOM 4744 C CA . HIS B 1 322 ? -53.015 -17.879 -30.521 1.00 31.53 385 HIS B CA 1
ATOM 4745 C C . HIS B 1 322 ? -53.729 -18.947 -29.694 1.00 36.25 385 HIS B C 1
ATOM 4746 O O . HIS B 1 322 ? -54.521 -18.623 -28.806 1.00 35.47 385 HIS B O 1
ATOM 4753 N N . GLU B 1 323 ? -53.421 -20.225 -29.990 1.00 34.02 386 GLU B N 1
ATOM 4754 C CA . GLU B 1 323 ? -53.979 -21.403 -29.327 1.00 34.76 386 GLU B CA 1
ATOM 4755 C C . GLU B 1 323 ? -53.594 -21.479 -27.852 1.00 38.82 386 GLU B C 1
ATOM 4756 O O . GLU B 1 323 ? -54.402 -21.943 -27.047 1.00 39.08 386 GLU B O 1
ATOM 4758 N N . ALA B 1 324 ? -52.375 -21.001 -27.498 1.00 34.73 387 ALA B N 1
ATOM 4759 C CA . ALA B 1 324 ? -51.845 -20.996 -26.128 1.00 34.33 387 ALA B CA 1
ATOM 4760 C C . ALA B 1 324 ? -52.646 -20.135 -25.152 1.00 38.56 387 ALA B C 1
ATOM 4761 O O . ALA B 1 324 ? -52.636 -20.417 -23.955 1.00 38.77 387 ALA B O 1
ATOM 4763 N N . LEU B 1 325 ? -53.364 -19.116 -25.654 1.00 34.83 388 LEU B N 1
ATOM 4764 C CA . LEU B 1 325 ? -54.200 -18.254 -24.815 1.00 34.12 388 LEU B CA 1
ATOM 4765 C C . LEU B 1 325 ? -55.670 -18.725 -24.844 1.00 39.03 388 LEU B C 1
ATOM 4766 O O . LEU B 1 325 ? -56.589 -17.933 -25.076 1.00 38.89 388 LEU B O 1
ATOM 4771 N N . ASN B 1 326 ? -55.868 -20.038 -24.578 1.00 36.28 389 ASN B N 1
ATOM 4772 C CA . ASN B 1 326 ? -57.141 -20.767 -24.538 1.00 65.11 389 ASN B CA 1
ATOM 4773 C C . ASN B 1 326 ? -57.916 -20.664 -25.843 1.00 94.82 389 ASN B C 1
ATOM 4774 O O . ASN B 1 326 ? -57.346 -20.907 -26.904 1.00 56.38 389 ASN B O 1
#